Protein AF-Q585W2-F1 (afdb_monomer)

Structure (mmCIF, N/CA/C/O backbone):
data_AF-Q585W2-F1
#
_entry.id   AF-Q585W2-F1
#
loop_
_atom_site.group_PDB
_atom_site.id
_atom_site.type_symbol
_atom_site.label_atom_id
_atom_site.label_alt_id
_atom_site.label_comp_id
_atom_site.label_asym_id
_atom_site.label_entity_id
_atom_site.label_seq_id
_atom_site.pdbx_PDB_ins_code
_atom_site.Cartn_x
_atom_site.Cartn_y
_atom_site.Cartn_z
_atom_site.occupancy
_atom_site.B_iso_or_equiv
_atom_site.auth_seq_id
_atom_site.auth_comp_id
_atom_site.auth_asym_id
_atom_site.auth_atom_id
_atom_site.pdbx_PDB_model_num
ATOM 1 N N . MET A 1 1 ? -38.824 7.707 -3.406 1.00 27.73 1 MET A N 1
ATOM 2 C CA . MET A 1 1 ? -37.947 6.519 -3.369 1.00 27.73 1 MET A CA 1
ATOM 3 C C . MET A 1 1 ? -38.286 5.776 -2.100 1.00 27.73 1 MET A C 1
ATOM 5 O O . MET A 1 1 ? -38.269 6.377 -1.039 1.00 27.73 1 MET A O 1
ATOM 9 N N . THR A 1 2 ? -38.730 4.542 -2.273 1.00 29.03 2 THR A N 1
ATOM 10 C CA . THR A 1 2 ? -39.241 3.609 -1.270 1.00 29.03 2 THR A CA 1
ATOM 11 C C . THR A 1 2 ? -38.285 3.468 -0.088 1.00 29.03 2 THR A C 1
ATOM 13 O O . THR A 1 2 ? -37.114 3.151 -0.298 1.00 29.03 2 THR A O 1
ATOM 16 N N . GLU A 1 3 ? -38.777 3.703 1.128 1.00 28.66 3 GLU A N 1
ATOM 17 C CA . GLU A 1 3 ? -38.102 3.305 2.364 1.00 28.66 3 GLU A CA 1
ATOM 18 C C . GLU A 1 3 ? -37.703 1.835 2.228 1.00 28.66 3 GLU A C 1
ATOM 20 O O . GLU A 1 3 ? -38.559 0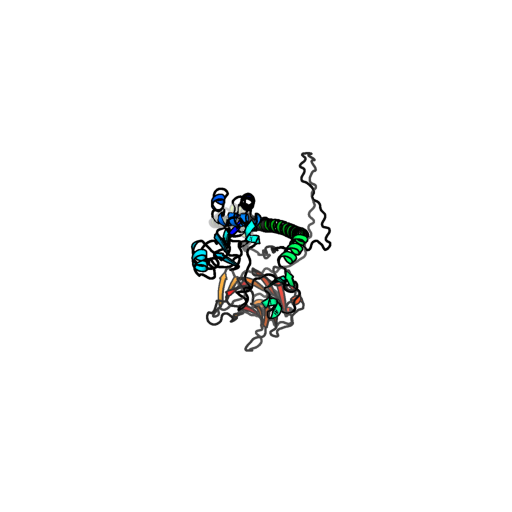.978 2.023 1.00 28.66 3 GLU A O 1
ATOM 25 N N . VAL A 1 4 ? -36.402 1.544 2.240 1.00 31.88 4 VAL A N 1
ATOM 26 C CA . VAL A 1 4 ? -35.919 0.163 2.275 1.00 31.88 4 VAL A CA 1
ATOM 27 C C . VAL A 1 4 ? -36.230 -0.353 3.681 1.00 31.88 4 VAL A C 1
ATOM 29 O O . VAL A 1 4 ? -35.603 0.115 4.636 1.00 31.88 4 VAL A O 1
ATOM 32 N N . PRO A 1 5 ? -37.191 -1.276 3.856 1.00 32.00 5 PRO A N 1
ATOM 33 C CA . PRO A 1 5 ? -37.544 -1.782 5.170 1.00 32.00 5 PRO A CA 1
ATOM 34 C C . PRO A 1 5 ? -36.392 -2.661 5.658 1.00 32.00 5 PRO A C 1
ATOM 36 O O . PRO A 1 5 ? -36.020 -3.624 4.988 1.00 32.00 5 PRO A O 1
ATOM 39 N N . GLY A 1 6 ? -35.824 -2.346 6.822 1.00 38.16 6 GLY A N 1
ATOM 40 C CA . GLY A 1 6 ? -35.000 -3.306 7.558 1.00 38.16 6 GLY A CA 1
ATOM 41 C C . GLY A 1 6 ? -33.514 -2.999 7.723 1.00 38.16 6 GLY A C 1
ATOM 42 O O . GLY A 1 6 ? -32.811 -3.882 8.204 1.00 38.16 6 GLY A O 1
ATOM 43 N N . ILE A 1 7 ? -33.013 -1.793 7.423 1.00 40.97 7 ILE A N 1
ATOM 44 C CA . ILE A 1 7 ? -31.745 -1.373 8.050 1.00 40.97 7 ILE A CA 1
ATOM 45 C C . ILE A 1 7 ? -32.087 -1.008 9.502 1.00 40.97 7 ILE A C 1
ATOM 47 O O . ILE A 1 7 ? -32.831 -0.047 9.711 1.00 40.97 7 ILE A O 1
ATOM 51 N N . PRO A 1 8 ? -31.619 -1.760 10.517 1.00 52.56 8 PRO A N 1
ATOM 52 C CA . PRO A 1 8 ? -31.899 -1.428 11.906 1.00 52.56 8 PRO A CA 1
ATOM 53 C C . PRO A 1 8 ? -31.350 -0.032 12.187 1.00 52.56 8 PRO A C 1
ATOM 55 O O . PRO A 1 8 ? -30.174 0.225 11.932 1.00 52.56 8 PRO A O 1
ATOM 58 N N . VAL A 1 9 ? -32.186 0.868 12.706 1.00 65.69 9 VAL A N 1
ATOM 59 C CA . VAL A 1 9 ? -31.738 2.206 13.102 1.00 65.69 9 VAL A CA 1
ATOM 60 C C . VAL A 1 9 ? -30.655 2.044 14.171 1.00 65.69 9 VAL A C 1
ATOM 62 O O . VAL A 1 9 ? -30.933 1.622 15.298 1.00 65.69 9 VAL A O 1
ATOM 65 N N . THR A 1 10 ? -29.400 2.322 13.812 1.00 77.31 10 THR A N 1
ATOM 66 C CA . THR A 1 10 ? -28.262 2.162 14.718 1.00 77.31 10 THR A CA 1
ATOM 67 C C . THR A 1 10 ? -28.266 3.290 15.739 1.00 77.31 10 THR A C 1
ATOM 69 O O . THR A 1 10 ? -28.145 4.455 15.375 1.00 77.31 10 THR A O 1
ATOM 72 N N . ILE A 1 11 ? -28.359 2.953 17.025 1.00 88.44 11 ILE A N 1
ATOM 73 C CA . ILE A 1 11 ? -28.308 3.931 18.128 1.00 88.44 11 ILE A CA 1
ATOM 74 C C . ILE A 1 11 ? -26.887 4.164 18.662 1.00 88.44 11 ILE A C 1
ATOM 76 O O . ILE A 1 11 ? -26.707 4.862 19.657 1.00 88.44 11 ILE A O 1
ATOM 80 N N . THR A 1 12 ? -25.883 3.551 18.034 1.00 90.62 12 THR A N 1
ATOM 81 C CA . THR A 1 12 ? -24.497 3.497 18.510 1.00 90.62 12 THR A CA 1
ATOM 82 C C . THR A 1 12 ? -23.570 4.234 17.552 1.00 90.62 12 THR A C 1
ATOM 84 O O . THR A 1 12 ? -23.658 4.069 16.339 1.00 90.62 12 THR A O 1
ATOM 87 N N . CYS A 1 13 ? -22.656 5.031 18.096 1.00 92.56 13 CYS A N 1
ATOM 88 C CA . CYS A 1 13 ? -21.652 5.756 17.326 1.00 92.56 13 CYS A CA 1
ATOM 89 C C . CYS A 1 13 ? -20.548 4.822 16.817 1.00 92.56 13 CYS A C 1
ATOM 91 O O . CYS A 1 13 ? -19.898 4.157 17.617 1.00 92.56 13 CYS A O 1
ATOM 93 N N . GLY A 1 14 ? -20.232 4.848 15.521 1.00 86.00 14 GLY A N 1
ATOM 94 C CA . GLY A 1 14 ? -19.142 4.034 14.958 1.00 86.00 14 GLY A CA 1
ATOM 95 C C . GLY A 1 14 ? -17.712 4.477 15.314 1.00 86.00 14 GLY A C 1
ATOM 96 O O . GLY A 1 14 ? -16.766 3.865 14.833 1.00 86.00 14 GLY A O 1
ATOM 97 N N . ILE A 1 15 ? -17.536 5.544 16.107 1.00 88.00 15 ILE A N 1
ATOM 98 C CA . ILE A 1 15 ? -16.219 6.036 16.562 1.00 88.00 15 ILE A CA 1
ATOM 99 C C . ILE A 1 15 ? -16.014 5.737 18.050 1.00 88.00 15 ILE A C 1
ATOM 101 O O . ILE A 1 15 ? -15.025 5.104 18.415 1.00 88.00 15 ILE A O 1
ATOM 105 N N . CYS A 1 16 ? -16.939 6.181 18.912 1.00 88.12 16 CYS A N 1
ATOM 106 C CA . CYS A 1 16 ? -16.836 5.968 20.360 1.00 88.12 16 CYS A CA 1
ATOM 107 C C . CYS A 1 16 ? -17.578 4.726 20.865 1.00 88.12 16 CYS A C 1
ATOM 109 O O . CYS A 1 16 ? -17.397 4.361 22.019 1.00 88.12 16 CYS A O 1
ATOM 111 N N . PHE A 1 17 ? -18.429 4.101 20.041 1.00 86.94 17 PHE A N 1
ATOM 112 C CA . PHE A 1 17 ? -19.240 2.921 20.381 1.00 86.94 17 PHE A CA 1
ATOM 113 C C . PHE A 1 17 ? -20.192 3.113 21.575 1.00 86.94 17 PHE A C 1
ATOM 115 O O . PHE A 1 17 ? -20.842 2.171 22.030 1.00 86.94 17 PHE A O 1
ATOM 122 N N . GLY A 1 18 ? -20.352 4.356 22.030 1.00 89.31 18 GLY A N 1
ATOM 123 C CA . GLY A 1 18 ? -21.407 4.775 22.938 1.00 89.31 18 GLY A CA 1
ATOM 124 C C . GLY A 1 18 ? -22.733 5.007 22.215 1.00 89.31 18 GLY A C 1
ATOM 125 O O . GLY A 1 18 ? -22.808 5.010 20.982 1.00 89.31 18 GLY A O 1
ATOM 126 N N . ILE A 1 19 ? -23.784 5.235 23.003 1.00 92.38 19 ILE A N 1
ATOM 127 C CA . ILE A 1 19 ? -25.071 5.709 22.486 1.00 92.38 19 ILE A CA 1
ATOM 128 C C . ILE A 1 19 ? -24.848 7.067 21.813 1.00 92.38 19 ILE A C 1
ATOM 130 O O . ILE A 1 19 ? -24.114 7.907 22.336 1.00 92.38 19 ILE A O 1
ATOM 134 N N . LEU A 1 20 ? -25.453 7.261 20.643 1.00 94.31 20 LEU A N 1
ATOM 135 C CA . LEU A 1 20 ? -25.317 8.487 19.866 1.00 94.31 20 LEU A CA 1
ATOM 136 C C . LEU A 1 20 ? -25.756 9.710 20.682 1.00 94.31 20 LEU A C 1
ATOM 138 O O . LEU A 1 20 ? -26.890 9.789 21.149 1.00 94.31 20 LEU A O 1
ATOM 142 N N . HIS A 1 21 ? -24.855 10.681 20.796 1.00 93.75 21 HIS A N 1
ATOM 143 C CA . HIS A 1 21 ? -25.119 12.003 21.348 1.00 93.75 21 HIS A CA 1
ATOM 144 C C . HIS A 1 21 ? -24.972 13.028 20.227 1.00 93.75 21 HIS A C 1
ATOM 146 O O . HIS A 1 21 ? -23.905 13.102 19.613 1.00 93.75 21 HIS A O 1
ATOM 152 N N . ASP A 1 22 ? -26.034 13.793 19.963 1.00 93.88 22 ASP A N 1
ATOM 153 C CA . ASP A 1 22 ? -26.151 14.673 18.792 1.00 93.88 22 ASP A CA 1
ATOM 154 C C . ASP A 1 22 ? -25.678 13.977 17.504 1.00 93.88 22 ASP A C 1
ATOM 156 O O . ASP A 1 22 ? -24.612 14.301 16.969 1.00 93.88 22 ASP A O 1
ATOM 160 N N . PRO A 1 23 ? -26.420 12.949 17.044 1.00 94.88 23 PRO A N 1
ATOM 161 C CA . PRO A 1 23 ? -26.027 12.167 15.886 1.00 94.88 23 PRO A CA 1
ATOM 162 C C . PRO A 1 23 ? -25.909 13.042 14.644 1.00 94.88 23 PRO A C 1
ATOM 164 O O . PRO A 1 23 ? -26.803 13.814 14.314 1.00 94.88 23 PRO A O 1
ATOM 167 N N . VAL A 1 24 ? -24.811 12.859 13.930 1.00 93.81 24 VAL A N 1
ATOM 168 C CA . VAL A 1 24 ? -24.561 13.384 12.597 1.00 93.81 24 VAL A CA 1
ATOM 169 C C . VAL A 1 24 ? -24.632 12.222 11.625 1.00 93.81 24 VAL A C 1
ATOM 171 O O . VAL A 1 24 ? -23.885 11.253 11.785 1.00 93.81 24 VAL A O 1
ATOM 174 N N . THR A 1 25 ? -25.499 12.323 10.621 1.00 92.06 25 THR A N 1
ATOM 175 C CA . THR A 1 25 ? -25.656 11.295 9.588 1.00 92.06 25 THR A CA 1
ATOM 176 C C . THR A 1 25 ? -24.958 11.739 8.311 1.00 92.06 25 THR A C 1
ATOM 178 O O . THR A 1 25 ? -25.245 12.788 7.738 1.00 92.06 25 THR A O 1
ATOM 181 N N . LEU A 1 26 ? -24.006 10.925 7.865 1.00 91.50 26 LEU A N 1
ATOM 182 C CA . LEU A 1 26 ? -23.203 11.193 6.678 1.00 91.50 26 LEU A CA 1
ATOM 183 C C . LEU A 1 26 ? -23.976 10.881 5.387 1.00 91.50 26 LEU A C 1
ATOM 185 O O . LEU A 1 26 ? -25.001 10.196 5.400 1.00 91.50 26 LEU A O 1
ATOM 189 N N . SER A 1 27 ? -23.429 11.286 4.236 1.00 89.94 27 SER A N 1
ATOM 190 C CA . SER A 1 27 ? -24.007 10.954 2.919 1.00 89.94 27 SER A CA 1
ATOM 191 C C . SER A 1 27 ? -24.132 9.439 2.686 1.00 89.94 27 SER A C 1
ATOM 193 O O . SER A 1 27 ? -25.090 8.980 2.068 1.00 89.94 27 SER A O 1
ATOM 195 N N . CYS A 1 28 ? -23.220 8.653 3.270 1.00 91.12 28 CYS A N 1
ATOM 196 C CA . CYS A 1 28 ? -23.237 7.188 3.261 1.00 91.12 28 CYS A CA 1
ATOM 197 C C . CYS A 1 28 ? -24.234 6.554 4.253 1.00 91.12 28 CYS A C 1
ATOM 199 O O . CYS A 1 28 ? -24.194 5.343 4.446 1.00 91.12 28 CYS A O 1
ATOM 201 N N . LYS A 1 29 ? -25.098 7.355 4.897 1.00 89.50 29 LYS A N 1
ATOM 202 C CA . LYS A 1 29 ? -26.140 6.941 5.860 1.00 89.50 29 LYS A CA 1
ATOM 203 C C . LYS A 1 29 ? -25.644 6.332 7.175 1.00 89.50 29 LYS A C 1
ATOM 205 O O . LYS A 1 29 ? -26.451 5.899 7.986 1.00 89.50 29 LYS A O 1
ATOM 210 N N . HIS A 1 30 ? -24.338 6.353 7.423 1.00 91.94 30 HIS A N 1
ATOM 211 C CA . HIS A 1 30 ? -23.774 6.035 8.731 1.00 91.94 30 HIS A CA 1
ATOM 212 C C . HIS A 1 30 ? -23.804 7.248 9.656 1.00 91.94 30 HIS A C 1
ATOM 214 O O . HIS A 1 30 ? -23.538 8.370 9.211 1.00 91.94 30 HIS A O 1
ATOM 220 N N . SER A 1 31 ? -24.044 7.000 10.943 1.00 92.31 31 SER A N 1
ATOM 221 C CA . SER A 1 31 ? -24.197 8.053 11.945 1.00 92.31 31 SER A CA 1
ATOM 222 C C . SER A 1 31 ? -23.148 7.973 13.054 1.00 92.31 31 SER A C 1
ATOM 224 O O . SER A 1 31 ? -22.730 6.895 13.485 1.00 92.31 31 SER A O 1
ATOM 226 N N . PHE A 1 32 ? -22.718 9.139 13.528 1.00 94.62 32 PHE A N 1
ATOM 227 C CA . PHE A 1 32 ? -21.685 9.301 14.554 1.00 94.62 32 PHE A CA 1
ATOM 228 C C . PHE A 1 32 ? -22.059 10.444 15.499 1.00 94.62 32 PHE A C 1
ATOM 230 O O . PHE A 1 32 ? -22.823 11.322 15.118 1.00 94.62 32 PHE A O 1
ATOM 237 N N . CYS A 1 33 ? -21.513 10.483 16.715 1.00 95.12 33 CYS A N 1
ATOM 238 C CA . CYS A 1 33 ? -21.676 11.660 17.572 1.00 95.12 33 CYS A CA 1
ATOM 239 C C . CYS A 1 33 ? -20.995 12.872 16.925 1.00 95.12 33 CYS A C 1
ATOM 241 O O . CYS A 1 33 ? -19.860 12.744 16.452 1.00 95.12 33 CYS A O 1
ATOM 243 N N . ALA A 1 34 ? -21.625 14.049 16.975 1.00 94.31 34 ALA A N 1
ATOM 244 C CA . ALA A 1 34 ? -21.028 15.281 16.456 1.00 94.31 34 ALA A CA 1
ATOM 245 C C . ALA A 1 34 ? -19.624 15.536 17.040 1.00 94.31 34 ALA A C 1
ATOM 247 O O . ALA A 1 34 ? -18.684 15.814 16.300 1.00 94.31 34 ALA A O 1
ATOM 248 N N . SER A 1 35 ? -19.445 15.333 18.349 1.00 93.94 35 SER A N 1
ATOM 249 C CA . SER A 1 35 ? -18.148 15.477 19.026 1.00 93.94 35 SER A CA 1
ATOM 250 C C . SER A 1 35 ? -17.080 14.500 18.523 1.00 93.94 35 SER A C 1
ATOM 252 O O . SER A 1 35 ? -15.913 14.866 18.415 1.00 93.94 35 SER A O 1
ATOM 254 N N . CYS A 1 36 ? -17.461 13.271 18.166 1.00 92.56 36 CYS A N 1
ATOM 255 C CA . CYS A 1 36 ? -16.532 12.293 17.601 1.00 92.56 36 CYS A CA 1
ATOM 256 C C . CYS A 1 36 ? -16.077 12.682 16.193 1.00 92.56 36 CYS A C 1
ATOM 258 O O . CYS A 1 36 ? -14.913 12.483 15.850 1.00 92.56 36 CYS A O 1
ATOM 260 N N . VAL A 1 37 ? -16.987 13.230 15.382 1.00 92.31 37 VAL A N 1
ATOM 261 C CA . VAL A 1 37 ? -16.644 13.740 14.051 1.00 92.31 37 VAL A CA 1
ATOM 262 C C . VAL A 1 37 ? -15.715 14.948 14.178 1.00 92.31 37 VAL A C 1
ATOM 264 O O . VAL A 1 37 ? -14.678 14.959 13.522 1.00 92.31 37 VAL A O 1
ATOM 267 N N . LEU A 1 38 ? -16.018 15.896 15.075 1.00 90.44 38 LEU A N 1
ATOM 268 C CA . LEU A 1 38 ? -15.152 17.050 15.364 1.00 90.44 38 LEU A CA 1
ATOM 269 C C . LEU A 1 38 ? -13.748 16.627 15.793 1.00 90.44 38 LEU A C 1
ATOM 271 O O . LEU A 1 38 ? -12.778 17.013 15.149 1.00 90.44 38 LEU A O 1
ATOM 275 N N . GLY A 1 39 ? -13.633 15.768 16.810 1.00 89.12 39 GLY A N 1
ATOM 276 C CA . GLY A 1 39 ? -12.323 15.322 17.292 1.00 89.12 39 GLY A CA 1
ATOM 277 C C . GLY A 1 39 ? -11.500 14.624 16.204 1.00 89.12 39 GLY A C 1
ATOM 278 O O . GLY A 1 39 ? -10.277 14.746 16.161 1.00 89.12 39 GLY A O 1
ATOM 279 N N . ARG A 1 40 ? -12.155 13.928 15.263 1.00 87.19 40 ARG A N 1
ATOM 280 C CA . ARG A 1 40 ? -11.466 13.329 14.114 1.00 87.19 40 ARG A CA 1
ATOM 281 C C . ARG A 1 40 ? -11.060 14.368 13.068 1.00 87.19 40 ARG A C 1
ATOM 283 O O . ARG A 1 40 ? -9.973 14.228 12.521 1.00 87.19 40 ARG A O 1
ATOM 290 N N . LEU A 1 41 ? -11.887 15.378 12.792 1.00 87.31 41 LEU A N 1
ATOM 291 C CA . LEU A 1 41 ? -11.535 16.487 11.893 1.00 87.31 41 LEU A CA 1
ATOM 292 C C . LEU A 1 41 ? -10.311 17.254 12.405 1.00 87.31 41 LEU A C 1
ATOM 294 O O . LEU A 1 41 ? -9.420 17.561 11.617 1.00 87.31 41 LEU A O 1
ATOM 298 N N . GLU A 1 42 ? -10.229 17.485 13.716 1.00 85.50 42 GLU A N 1
ATOM 299 C CA . GLU A 1 42 ? -9.066 18.108 14.362 1.00 85.50 42 GLU A CA 1
ATOM 300 C C . GLU A 1 42 ? -7.791 17.278 14.155 1.00 85.50 42 GLU A C 1
ATOM 302 O O . GLU A 1 42 ? -6.748 17.827 13.811 1.00 85.50 42 GLU A O 1
ATOM 307 N N . CYS A 1 43 ? -7.883 15.948 14.266 1.00 76.56 43 CYS A N 1
ATOM 308 C CA . CYS A 1 43 ? -6.749 15.045 14.033 1.00 76.56 43 CYS A CA 1
ATOM 309 C C . CYS A 1 43 ? -6.338 14.922 12.556 1.00 76.56 43 CYS A C 1
ATOM 311 O O . CYS A 1 43 ? -5.245 14.444 12.265 1.00 76.56 43 CYS A O 1
ATOM 313 N N . LEU A 1 44 ? -7.225 15.251 11.612 1.00 76.00 44 LEU A N 1
ATOM 314 C CA . LEU A 1 44 ? -6.971 15.074 10.180 1.00 76.00 44 LEU A CA 1
ATOM 315 C C . LEU A 1 44 ? -6.183 16.239 9.563 1.00 76.00 44 LEU A C 1
ATOM 317 O O . LEU A 1 44 ? -5.752 16.100 8.421 1.00 76.00 44 LEU A O 1
ATOM 321 N N . GLU A 1 45 ? -5.983 17.353 10.282 1.00 71.75 45 GLU A N 1
ATOM 322 C CA . GLU A 1 45 ? -5.157 18.503 9.860 1.00 71.75 45 GLU A CA 1
ATOM 323 C C . GLU A 1 45 ? -5.416 18.951 8.402 1.00 71.75 45 GLU A C 1
ATOM 325 O O . GLU A 1 45 ? -4.499 19.178 7.615 1.00 71.75 45 GLU A O 1
ATOM 330 N N . GLY A 1 46 ? -6.692 19.042 8.006 1.00 69.81 46 GLY A N 1
ATOM 331 C CA . GLY A 1 46 ? -7.105 19.473 6.661 1.00 69.81 46 GLY A CA 1
ATOM 332 C C . GLY A 1 46 ? -7.225 18.357 5.615 1.00 69.81 46 GLY A C 1
ATOM 333 O O . GLY A 1 46 ? -7.561 18.637 4.464 1.00 69.81 46 GLY A O 1
ATOM 334 N N . ARG A 1 47 ? -6.993 17.093 5.987 1.00 75.50 47 ARG A N 1
ATOM 335 C CA . ARG A 1 47 ? -7.315 15.936 5.137 1.00 75.50 47 ARG A CA 1
ATOM 336 C C . ARG A 1 47 ? -8.823 15.703 5.070 1.00 75.50 47 ARG A C 1
ATOM 338 O O . ARG A 1 47 ? -9.563 16.028 5.997 1.00 75.50 47 ARG A O 1
ATOM 345 N N . ASP A 1 48 ? -9.258 15.070 3.984 1.00 82.38 48 ASP A N 1
ATOM 346 C CA . ASP A 1 48 ? -10.660 14.706 3.797 1.00 82.38 48 ASP A CA 1
ATOM 347 C C . ASP A 1 48 ? -11.153 13.753 4.891 1.00 82.38 48 ASP A C 1
ATOM 349 O O . ASP A 1 48 ? -10.485 12.775 5.247 1.00 82.38 48 ASP A O 1
ATOM 353 N N . PHE A 1 49 ? -12.369 13.994 5.381 1.00 85.00 49 PHE A N 1
ATOM 354 C CA . PHE A 1 49 ? -13.014 13.091 6.322 1.00 85.00 49 PHE A CA 1
ATOM 355 C C . PHE A 1 49 ? -13.446 11.799 5.618 1.00 85.00 49 PHE A C 1
ATOM 357 O O . PHE A 1 49 ? -14.118 11.823 4.587 1.00 85.00 49 PHE A O 1
ATOM 364 N N . ILE A 1 50 ? -13.106 10.650 6.198 1.00 87.88 50 ILE A N 1
ATOM 365 C CA . ILE A 1 50 ? -13.482 9.327 5.688 1.00 87.88 50 ILE A CA 1
ATOM 366 C C . ILE A 1 50 ? -14.357 8.629 6.727 1.00 87.88 50 ILE A C 1
ATOM 368 O O . ILE A 1 50 ? -14.016 8.574 7.909 1.00 87.88 50 ILE A O 1
ATOM 372 N N . CYS A 1 51 ? -15.479 8.058 6.288 1.00 90.19 51 CYS A N 1
ATOM 373 C CA . CYS A 1 51 ? -16.333 7.257 7.158 1.00 90.19 51 CYS A CA 1
ATOM 374 C C . CYS A 1 51 ? -15.612 5.971 7.602 1.00 90.19 51 CYS A C 1
ATOM 376 O O . CYS A 1 51 ? -15.274 5.143 6.764 1.00 90.19 51 CYS A O 1
ATOM 378 N N . LEU A 1 52 ? -15.452 5.745 8.909 1.00 85.31 52 LEU A N 1
ATOM 379 C CA . LEU A 1 52 ? -14.769 4.547 9.432 1.00 85.31 52 LEU A CA 1
ATOM 380 C C . LEU A 1 52 ? -15.568 3.242 9.276 1.00 85.31 52 LEU A C 1
ATOM 382 O O . LEU A 1 52 ? -15.004 2.165 9.423 1.00 85.31 52 LEU A O 1
ATOM 386 N N . LEU A 1 53 ? -16.865 3.327 8.965 1.00 88.56 53 LEU A N 1
ATOM 387 C CA . LEU A 1 53 ? -17.726 2.150 8.806 1.00 88.56 53 LEU A CA 1
ATOM 388 C C . LEU A 1 53 ? -17.769 1.622 7.366 1.00 88.56 53 LEU A C 1
ATOM 390 O O . LEU A 1 53 ? -17.992 0.435 7.159 1.00 88.56 53 LEU A O 1
ATOM 394 N N . CYS A 1 54 ? -17.537 2.477 6.367 1.00 90.50 54 CYS A N 1
ATOM 395 C CA . CYS A 1 54 ? -17.607 2.082 4.952 1.00 90.50 54 CYS A CA 1
ATOM 396 C C . CYS A 1 54 ? -16.474 2.633 4.081 1.00 90.50 54 CYS A C 1
ATOM 398 O O . CYS A 1 54 ? -16.476 2.429 2.872 1.00 90.50 54 CYS A O 1
ATOM 400 N N . SER A 1 55 ? -15.523 3.361 4.666 1.00 86.00 55 SER A N 1
ATOM 401 C CA . SER A 1 55 ? -14.414 4.031 3.972 1.00 86.00 55 SER A CA 1
ATOM 402 C C . SER A 1 55 ? -14.832 5.051 2.903 1.00 86.00 55 SER A C 1
ATOM 404 O O . SER A 1 55 ? -13.999 5.513 2.128 1.00 86.00 55 SER A O 1
ATOM 406 N N . THR A 1 56 ? -16.108 5.451 2.864 1.00 91.25 56 THR A N 1
ATOM 407 C CA . THR A 1 56 ? -16.585 6.468 1.917 1.00 91.25 56 THR A CA 1
ATOM 408 C C . THR A 1 56 ? -16.042 7.835 2.321 1.00 91.25 56 THR A C 1
ATOM 410 O O . THR A 1 56 ? -16.346 8.328 3.415 1.00 91.25 56 THR A O 1
ATOM 413 N N . LYS A 1 57 ? -15.260 8.450 1.428 1.00 89.94 57 LYS A N 1
ATOM 414 C CA . LYS A 1 57 ? -14.800 9.836 1.554 1.00 89.94 57 LYS A CA 1
ATOM 415 C C . LYS A 1 57 ? -16.005 10.776 1.573 1.00 89.94 57 LYS A C 1
ATOM 417 O O . LYS A 1 57 ? -16.908 10.651 0.752 1.00 89.94 57 LYS A O 1
ATOM 422 N N . GLN A 1 58 ? -16.024 11.685 2.537 1.00 87.56 58 GLN A N 1
ATOM 423 C CA . GLN A 1 58 ? -17.064 12.688 2.685 1.00 87.56 58 GLN A CA 1
ATOM 424 C C . GLN A 1 58 ? -16.536 14.033 2.207 1.00 87.56 58 GLN A C 1
ATOM 426 O O . GLN A 1 58 ? -15.599 14.587 2.780 1.00 87.56 58 GLN A O 1
ATOM 431 N N . GLU A 1 59 ? -17.142 14.548 1.147 1.00 81.50 59 GLU A N 1
ATOM 432 C CA . GLU A 1 59 ? -16.820 15.871 0.632 1.00 81.50 59 GLU A CA 1
ATOM 433 C C . GLU A 1 59 ? -17.477 16.949 1.503 1.00 81.50 59 GLU A C 1
ATOM 435 O O . GLU A 1 59 ? -18.589 16.770 2.001 1.00 81.50 59 GLU A O 1
ATOM 440 N N . HIS A 1 60 ? -16.781 18.074 1.680 1.00 76.75 60 HIS A N 1
ATOM 441 C CA . HIS A 1 60 ? -17.295 19.274 2.352 1.00 76.75 60 HIS A CA 1
ATOM 442 C C . HIS A 1 60 ? -17.737 19.100 3.814 1.00 76.75 60 HIS A C 1
ATOM 444 O O . HIS A 1 60 ? -18.561 19.878 4.286 1.00 76.75 60 HIS A O 1
ATOM 450 N N . ILE A 1 61 ? -17.175 18.139 4.553 1.00 85.12 61 ILE A N 1
ATOM 451 C CA . ILE A 1 61 ? -17.348 18.082 6.010 1.00 85.12 61 ILE A CA 1
ATOM 452 C C . ILE A 1 61 ? -16.245 18.894 6.683 1.00 85.12 61 ILE A C 1
ATOM 454 O O . ILE A 1 61 ? -15.062 18.586 6.570 1.00 85.12 61 ILE A O 1
ATOM 458 N N . ASN A 1 62 ? -16.654 19.921 7.413 1.00 84.94 62 ASN A N 1
ATOM 459 C CA . ASN A 1 62 ? -15.811 20.769 8.243 1.00 84.94 62 ASN A CA 1
ATOM 460 C C . ASN A 1 62 ? -16.605 21.234 9.476 1.00 84.94 62 ASN A C 1
ATOM 462 O O . ASN A 1 62 ? -17.799 20.951 9.607 1.00 84.94 62 ASN A O 1
ATOM 466 N N . ASN A 1 63 ? -15.958 21.979 10.370 1.00 83.31 63 ASN A N 1
ATOM 467 C CA . ASN A 1 63 ? -16.585 22.441 11.612 1.00 83.31 63 ASN A CA 1
ATOM 468 C C . ASN A 1 63 ? -17.830 23.324 11.375 1.00 83.31 63 ASN A C 1
ATOM 470 O O . ASN A 1 63 ? -18.733 23.336 12.206 1.00 83.31 63 ASN A O 1
ATOM 474 N N . GLU A 1 64 ? -17.917 24.023 10.239 1.00 85.50 64 GLU A N 1
ATOM 475 C CA . GLU A 1 64 ? -19.029 24.927 9.901 1.00 85.50 64 GLU A CA 1
ATOM 476 C C . GLU A 1 64 ? -20.239 24.202 9.290 1.00 85.50 64 GLU A C 1
ATOM 478 O O . GLU A 1 64 ? -21.389 24.608 9.463 1.00 85.50 64 GLU A O 1
ATOM 483 N N . THR A 1 65 ? -19.990 23.126 8.546 1.00 86.81 65 THR A N 1
ATOM 484 C CA . THR A 1 65 ? -21.021 22.313 7.883 1.00 86.81 65 THR A CA 1
ATOM 485 C C . THR A 1 65 ? -21.569 21.230 8.797 1.00 86.81 65 THR A C 1
ATOM 487 O O . THR A 1 65 ? -22.726 20.843 8.637 1.00 86.81 65 THR A O 1
ATOM 490 N N . LEU A 1 66 ? -20.795 20.786 9.792 1.00 88.25 66 LEU A N 1
ATOM 491 C CA . LEU A 1 66 ? -21.186 19.717 10.706 1.00 88.25 66 LEU A CA 1
ATOM 492 C C . LEU A 1 66 ? -22.542 19.942 11.404 1.00 88.25 66 LEU A C 1
ATOM 494 O O . LEU A 1 66 ? -23.334 18.999 11.422 1.00 88.25 66 LEU A O 1
ATOM 498 N N . PRO A 1 67 ? -22.890 21.147 11.907 1.00 88.69 67 PRO A N 1
ATOM 499 C CA . PRO A 1 67 ? -24.203 21.384 12.509 1.00 88.69 67 PRO A CA 1
ATOM 500 C C . PRO A 1 67 ? -25.376 21.135 11.549 1.00 88.69 67 PRO A C 1
ATOM 502 O O . PRO A 1 67 ? -26.465 20.781 11.991 1.00 88.69 67 PRO A O 1
ATOM 505 N N . LYS A 1 68 ? -25.163 21.283 10.233 1.00 89.38 68 LYS A N 1
ATOM 506 C CA . LYS A 1 68 ? -26.183 21.025 9.201 1.00 89.38 68 LYS A CA 1
ATOM 507 C C . LYS A 1 68 ? -26.390 19.534 8.933 1.00 89.38 68 LYS A C 1
ATOM 509 O O . LYS A 1 68 ? -27.395 19.166 8.337 1.00 89.38 68 LYS A O 1
ATOM 514 N N . LEU A 1 69 ? -25.443 18.693 9.349 1.00 90.31 69 LEU A N 1
ATOM 515 C CA . LEU A 1 69 ? -25.497 17.240 9.191 1.00 90.31 69 LEU A CA 1
ATOM 516 C C . LEU A 1 69 ? -26.096 16.535 10.419 1.00 90.31 69 LEU A C 1
ATOM 518 O O . LEU A 1 69 ? -26.176 15.307 10.438 1.00 90.31 69 LEU A O 1
ATOM 522 N N . VAL A 1 70 ? -26.495 17.293 11.448 1.00 92.00 70 VAL A N 1
ATOM 523 C CA . VAL A 1 70 ? -27.169 16.755 12.634 1.00 92.00 70 VAL A CA 1
ATOM 524 C C . VAL A 1 70 ? -28.518 16.164 12.230 1.00 92.00 70 VAL A C 1
ATOM 526 O O . VAL A 1 70 ? -29.381 16.840 11.672 1.00 92.00 70 VAL A O 1
ATOM 529 N N . ASP A 1 71 ? -28.700 14.892 12.554 1.00 92.50 71 ASP A N 1
ATOM 530 C CA . ASP A 1 71 ? -29.888 14.111 12.257 1.00 92.50 71 ASP A CA 1
ATOM 531 C C . ASP A 1 71 ? -30.885 14.225 13.416 1.00 92.50 71 ASP A C 1
ATOM 533 O O . ASP A 1 71 ? -30.796 13.537 14.438 1.00 92.50 71 ASP A O 1
ATOM 537 N N . ASN A 1 72 ? -31.823 15.163 13.280 1.00 91.25 72 ASN A N 1
ATOM 538 C CA . ASN A 1 72 ? -32.822 15.444 14.310 1.00 91.25 72 ASN A CA 1
ATOM 539 C C . ASN A 1 72 ? -33.802 14.286 14.525 1.00 91.25 72 ASN A C 1
ATOM 541 O O . ASN A 1 72 ? -34.248 14.083 15.656 1.00 91.25 72 ASN A O 1
ATOM 545 N N . GLU A 1 73 ? -34.114 13.532 13.472 1.00 88.31 73 GLU A N 1
ATOM 546 C CA . GLU A 1 73 ? -35.013 12.379 13.542 1.00 88.31 73 GLU A CA 1
ATOM 547 C C . GLU A 1 73 ? -34.347 11.243 14.316 1.00 88.31 73 GLU A C 1
ATOM 549 O O . GLU A 1 73 ? -34.908 10.737 15.291 1.00 88.31 73 GLU A O 1
ATOM 554 N N . LEU A 1 74 ? -33.097 10.917 13.970 1.00 90.62 74 LEU A N 1
ATOM 555 C CA . LEU A 1 74 ? -32.309 9.930 14.699 1.00 90.62 74 LEU A CA 1
ATOM 556 C C . LEU A 1 74 ? -32.071 10.360 16.148 1.00 90.62 74 LEU A C 1
ATOM 558 O O . LEU A 1 74 ? -32.153 9.535 17.057 1.00 90.62 74 LEU A O 1
ATOM 562 N N . ARG A 1 75 ? -31.830 11.652 16.398 1.00 91.00 75 ARG A N 1
ATOM 563 C CA . ARG A 1 75 ? -31.694 12.186 17.759 1.00 91.00 75 ARG A CA 1
ATOM 564 C C . ARG A 1 75 ? -32.966 11.980 18.579 1.00 91.00 75 ARG A C 1
ATOM 566 O O . ARG A 1 75 ? -32.877 11.522 19.718 1.00 91.00 75 ARG A O 1
ATOM 573 N N . ALA A 1 76 ? -34.132 12.290 18.012 1.00 87.06 76 ALA A N 1
ATOM 574 C CA . ALA A 1 76 ? -35.419 12.080 18.668 1.00 87.06 76 ALA A CA 1
ATOM 575 C C . ALA A 1 76 ? -35.680 10.589 18.935 1.00 87.06 76 ALA A C 1
ATOM 577 O O . ALA A 1 76 ? -36.075 10.224 20.042 1.00 87.06 76 ALA A O 1
ATOM 578 N N . TYR A 1 77 ? -35.374 9.723 17.965 1.00 86.38 77 TYR A N 1
ATOM 579 C CA . TYR A 1 77 ? -35.485 8.272 18.106 1.00 86.38 77 TYR A CA 1
ATOM 580 C C . TYR A 1 77 ? -34.584 7.719 19.221 1.00 86.38 77 TYR A C 1
ATOM 582 O O . TYR A 1 77 ? -35.048 6.966 20.079 1.00 86.38 77 TYR A O 1
ATOM 590 N N . VAL A 1 78 ? -33.306 8.114 19.251 1.00 89.06 78 VAL A N 1
ATOM 591 C CA . VAL A 1 78 ? -32.355 7.698 20.294 1.00 89.06 78 VAL A CA 1
ATOM 592 C C . VAL A 1 78 ? -32.826 8.180 21.665 1.00 89.06 78 VAL A C 1
ATOM 594 O O . VAL A 1 78 ? -32.846 7.386 22.605 1.00 89.06 78 VAL A O 1
ATOM 597 N N . LYS A 1 79 ? -33.267 9.440 21.776 1.00 86.88 79 LYS A N 1
ATOM 598 C CA . LYS A 1 79 ? -33.803 10.000 23.022 1.00 86.88 79 LYS A CA 1
ATOM 599 C C . LYS A 1 79 ? -35.007 9.201 23.521 1.00 86.88 79 LYS A C 1
ATOM 601 O O . LYS A 1 79 ? -34.988 8.737 24.657 1.00 86.88 79 LYS A O 1
ATOM 606 N N . ALA A 1 80 ? -35.991 8.948 22.656 1.00 82.44 80 ALA A N 1
ATOM 607 C CA . ALA A 1 80 ? -37.159 8.139 22.998 1.00 82.44 80 ALA A CA 1
ATOM 608 C C . ALA A 1 80 ? -36.769 6.724 23.453 1.00 82.44 80 ALA A C 1
ATOM 610 O O . ALA A 1 80 ? -37.310 6.211 24.434 1.00 82.44 80 ALA A O 1
ATOM 611 N N . ARG A 1 81 ? -35.778 6.104 22.797 1.00 83.44 81 ARG A N 1
ATOM 612 C CA . ARG A 1 81 ? -35.300 4.763 23.152 1.00 83.44 81 ARG A CA 1
ATOM 613 C C . ARG A 1 81 ? -34.590 4.718 24.506 1.00 83.44 81 ARG A C 1
ATOM 615 O O . ARG A 1 81 ? -34.778 3.741 25.229 1.00 83.44 81 ARG A O 1
ATOM 622 N N . VAL A 1 82 ? -33.785 5.735 24.825 1.00 86.19 82 VAL A N 1
ATOM 623 C CA . VAL A 1 82 ? -33.044 5.859 26.094 1.00 86.19 82 VAL A CA 1
ATOM 624 C C . VAL A 1 82 ? -33.978 6.191 27.254 1.00 86.19 82 VAL A C 1
ATOM 626 O O . VAL A 1 82 ? -33.873 5.577 28.311 1.00 86.19 82 VAL A O 1
ATOM 629 N N . GLU A 1 83 ? -34.913 7.118 27.048 1.00 82.75 83 GLU A N 1
ATOM 630 C CA . GLU A 1 83 ? -35.905 7.522 28.055 1.00 82.75 83 GLU A CA 1
ATOM 631 C C . GLU A 1 83 ? -37.014 6.474 28.239 1.00 82.75 83 GLU A C 1
ATOM 633 O O . GLU A 1 83 ? -37.817 6.568 29.164 1.00 82.75 83 GLU A O 1
ATOM 638 N N . GLY A 1 84 ? -37.055 5.452 27.377 1.00 72.31 84 GLY A N 1
ATOM 639 C CA . GLY A 1 84 ? -38.073 4.408 27.421 1.00 72.31 84 GLY A CA 1
ATOM 640 C C . GLY A 1 84 ? -39.469 4.924 27.074 1.00 72.31 84 GLY A C 1
ATOM 641 O O . GLY A 1 84 ? -40.454 4.310 27.482 1.00 72.31 84 GLY A O 1
ATOM 642 N N . LEU A 1 85 ? -39.562 6.031 26.328 1.00 67.19 85 LEU A N 1
ATOM 643 C CA . LEU A 1 85 ? -40.822 6.534 25.795 1.00 67.19 85 LEU A CA 1
ATOM 644 C C . LEU A 1 85 ? -41.357 5.472 24.831 1.00 67.19 85 LEU A C 1
ATOM 646 O O . LEU A 1 85 ? -40.768 5.214 23.777 1.00 67.19 85 LEU A O 1
ATOM 650 N N . ALA A 1 86 ? -42.425 4.785 25.240 1.00 58.03 86 ALA A N 1
ATOM 651 C CA . ALA A 1 86 ? -43.070 3.780 24.411 1.00 58.03 86 ALA A CA 1
ATOM 652 C C . ALA A 1 86 ? -43.458 4.429 23.077 1.00 58.03 86 ALA A C 1
ATOM 654 O O . ALA A 1 86 ? -44.052 5.507 23.067 1.00 58.03 86 ALA A O 1
ATOM 655 N N . GLN A 1 87 ? -43.113 3.788 21.956 1.00 61.09 87 GLN A N 1
ATOM 656 C CA . GLN A 1 87 ? -43.663 4.200 20.668 1.00 61.09 87 GLN A CA 1
ATOM 657 C C . GLN A 1 87 ? -45.182 4.164 20.803 1.00 61.09 87 GLN A C 1
ATOM 659 O O . GLN A 1 87 ? -45.736 3.131 21.189 1.00 61.09 87 GLN A O 1
ATOM 664 N N . GLN A 1 88 ? -45.831 5.300 20.553 1.00 66.75 88 GLN A N 1
ATOM 665 C CA . GLN A 1 88 ? -47.280 5.378 20.611 1.00 66.75 88 GLN A CA 1
ATOM 666 C C . GLN A 1 88 ? -47.832 4.321 19.642 1.00 66.75 88 GLN A C 1
ATOM 668 O O . GLN A 1 88 ? -47.457 4.338 18.465 1.00 66.75 88 GLN A O 1
ATOM 673 N N . PRO A 1 89 ? -48.625 3.345 20.121 1.00 71.19 89 PRO A N 1
ATOM 674 C CA . PRO A 1 89 ? -49.082 2.255 19.271 1.00 71.19 89 PRO A CA 1
ATOM 675 C C . PRO A 1 89 ? -49.903 2.832 18.120 1.00 71.19 89 PRO A C 1
ATOM 677 O O . PRO A 1 89 ? -50.683 3.756 18.326 1.00 71.19 89 PRO A O 1
ATOM 680 N N . VAL A 1 90 ? -49.738 2.306 16.907 1.00 79.06 90 VAL A N 1
ATOM 681 C CA . VAL A 1 90 ? -50.624 2.653 15.789 1.00 79.06 90 VAL A CA 1
ATOM 682 C C . VAL A 1 90 ? -51.984 1.989 15.978 1.00 79.06 90 VAL A C 1
ATOM 684 O O . VAL A 1 90 ? -52.104 0.941 16.615 1.00 79.06 90 VAL A O 1
ATOM 687 N N . CYS A 1 91 ? -53.023 2.605 15.427 1.00 81.38 91 CYS A N 1
ATOM 688 C CA . CYS A 1 91 ? -54.363 2.048 15.384 1.00 81.38 91 CYS A CA 1
ATOM 689 C C . CYS A 1 91 ? -54.316 0.663 14.736 1.00 81.38 91 CYS A C 1
ATOM 691 O O . CYS A 1 91 ? -53.923 0.526 13.583 1.00 81.38 91 CYS A O 1
ATOM 693 N N . GLN A 1 92 ? -54.770 -0.361 15.447 1.00 81.62 92 GLN A N 1
ATOM 694 C CA . GLN A 1 92 ? -54.765 -1.740 14.969 1.00 81.62 92 GLN A CA 1
ATOM 695 C C . GLN A 1 92 ? -55.663 -1.940 13.737 1.00 81.62 92 GLN A C 1
ATOM 697 O O . GLN A 1 92 ? -55.437 -2.864 12.960 1.00 81.62 92 GLN A O 1
ATOM 702 N N . TRP A 1 93 ? -56.667 -1.075 13.555 1.00 78.25 93 TRP A N 1
ATOM 703 C CA . TRP A 1 93 ? -57.633 -1.181 12.463 1.00 78.25 93 TRP A CA 1
ATOM 704 C C . TRP A 1 93 ? -57.153 -0.526 11.167 1.00 78.25 93 TRP A C 1
ATOM 706 O O . TRP A 1 93 ? -57.148 -1.181 10.132 1.00 78.25 93 TRP A O 1
ATOM 716 N N . CYS A 1 94 ? -56.756 0.752 11.202 1.00 81.56 94 CYS A N 1
ATOM 717 C CA . CYS A 1 94 ? -56.275 1.438 9.997 1.00 81.56 94 CYS A CA 1
ATOM 718 C C . CYS A 1 94 ? -54.764 1.316 9.793 1.00 81.56 94 CYS A C 1
ATOM 720 O O . CYS A 1 94 ? -54.310 1.464 8.673 1.00 81.56 94 CYS A O 1
ATOM 722 N N . GLN A 1 95 ? -53.986 1.075 10.853 1.00 81.06 95 GLN A N 1
ATOM 723 C CA . GLN A 1 95 ? -52.513 1.020 10.850 1.00 81.06 95 GLN A CA 1
ATOM 724 C C . GLN A 1 95 ? -51.808 2.298 10.362 1.00 81.06 95 GLN A C 1
ATOM 726 O O . GLN A 1 95 ? -50.586 2.334 10.276 1.00 81.06 95 GLN A O 1
ATOM 731 N N . GLU A 1 96 ? -52.565 3.365 10.108 1.00 80.06 96 GLU A N 1
ATOM 732 C CA . GLU A 1 96 ? -52.073 4.623 9.541 1.00 80.06 96 GLU A CA 1
ATOM 733 C C . GLU A 1 96 ? -51.886 5.724 10.594 1.00 80.06 96 GLU A C 1
ATOM 735 O O . GLU A 1 96 ? -51.012 6.576 10.461 1.00 80.06 96 GLU A O 1
ATOM 740 N N . VAL A 1 97 ? -52.705 5.723 11.651 1.00 83.56 97 VAL A N 1
ATOM 741 C CA . VAL A 1 97 ? -52.777 6.810 12.644 1.00 83.56 97 VAL A CA 1
ATOM 742 C C . VAL A 1 97 ? -52.446 6.273 14.031 1.00 83.56 97 VAL A C 1
ATOM 744 O O . VAL A 1 97 ? -52.785 5.132 14.341 1.00 83.56 97 VAL A O 1
ATOM 747 N N . ALA A 1 98 ? -51.829 7.087 14.889 1.00 82.12 98 ALA A N 1
ATOM 748 C CA . ALA A 1 98 ? -51.613 6.746 16.293 1.00 82.12 98 ALA A CA 1
ATOM 749 C C . ALA A 1 98 ? -52.932 6.347 16.985 1.00 82.12 98 ALA A C 1
ATOM 751 O O . ALA A 1 98 ? -53.975 6.991 16.823 1.00 82.12 98 ALA A O 1
ATOM 752 N N . ALA A 1 99 ? -52.892 5.263 17.754 1.00 81.69 99 ALA A N 1
ATOM 753 C CA . ALA A 1 99 ? -53.995 4.856 18.600 1.00 81.69 99 ALA A CA 1
ATOM 754 C C . ALA A 1 99 ? -54.136 5.848 19.756 1.00 81.69 99 ALA A C 1
ATOM 756 O O . ALA A 1 99 ? -53.175 6.157 20.457 1.00 81.69 99 ALA A O 1
ATOM 757 N N . ALA A 1 100 ? -55.359 6.330 19.942 1.00 82.88 100 ALA A N 1
ATOM 758 C CA . ALA A 1 100 ? -55.711 7.278 20.991 1.00 82.88 100 ALA A CA 1
ATOM 759 C C . ALA A 1 100 ? -56.426 6.589 22.158 1.00 82.88 100 ALA A C 1
ATOM 761 O O . ALA A 1 100 ? -56.436 7.105 23.271 1.00 82.88 100 ALA A O 1
ATOM 762 N N . ILE A 1 101 ? -57.047 5.435 21.904 1.00 82.81 101 ILE A N 1
ATOM 763 C CA . ILE A 1 101 ? -57.875 4.714 22.866 1.00 82.81 101 ILE A CA 1
ATOM 764 C C . ILE A 1 101 ? -57.591 3.220 22.774 1.00 82.81 101 ILE A C 1
ATOM 766 O O . ILE A 1 101 ? -57.444 2.675 21.682 1.00 82.81 101 ILE A O 1
ATOM 770 N N . GLN A 1 102 ? -57.582 2.544 23.916 1.00 80.00 102 GLN A N 1
ATOM 771 C CA . GLN A 1 102 ? -57.620 1.091 24.012 1.00 80.00 102 GLN A CA 1
ATOM 772 C C . GLN A 1 102 ? -58.991 0.629 24.513 1.00 80.00 102 GLN A C 1
ATOM 774 O O . GLN A 1 102 ? -59.537 1.208 25.447 1.00 80.00 102 GLN A O 1
ATOM 779 N N . CYS A 1 103 ? -59.529 -0.435 23.920 1.00 82.19 103 CYS A N 1
ATOM 780 C CA . CYS A 1 103 ? -60.698 -1.146 24.437 1.00 82.19 103 CYS A CA 1
ATOM 781 C C . CYS A 1 103 ? -60.257 -2.384 25.234 1.00 82.19 103 CYS A C 1
ATOM 783 O O . CYS A 1 103 ? -59.451 -3.176 24.735 1.00 82.19 103 CYS A O 1
ATOM 785 N N . ASP A 1 104 ? -60.786 -2.551 26.448 1.00 76.94 104 ASP A N 1
ATOM 786 C CA . ASP A 1 104 ? -60.422 -3.642 27.364 1.00 76.94 104 ASP A CA 1
ATOM 787 C C . ASP A 1 104 ? -60.902 -5.013 26.865 1.00 76.94 104 ASP A C 1
ATOM 789 O O . ASP A 1 104 ? -60.135 -5.980 26.773 1.00 76.94 104 ASP A O 1
ATOM 793 N N . GLU A 1 105 ? -62.167 -5.073 26.453 1.00 79.56 105 GLU A N 1
ATOM 794 C CA . GLU A 1 105 ? -62.838 -6.294 26.020 1.00 79.56 105 GLU A CA 1
ATOM 795 C C . GLU A 1 105 ? -62.384 -6.719 24.617 1.00 79.56 105 GLU A C 1
ATOM 797 O O . GLU A 1 105 ? -62.192 -7.905 24.364 1.00 79.56 105 GLU A O 1
ATOM 802 N N . CYS A 1 106 ? -62.149 -5.764 23.705 1.00 76.94 106 CYS A N 1
ATOM 803 C CA . CYS A 1 106 ? -61.591 -6.053 22.377 1.00 76.94 106 CYS A CA 1
ATOM 804 C C . CYS A 1 106 ? -60.072 -6.290 22.395 1.00 76.94 106 CYS A C 1
ATOM 806 O O . CYS A 1 106 ? -59.537 -6.684 21.362 1.00 76.94 106 CYS A O 1
ATOM 808 N N . ALA A 1 107 ? -59.377 -5.989 23.501 1.00 73.00 107 ALA A N 1
ATOM 809 C CA . ALA A 1 107 ? -57.915 -6.031 23.607 1.00 73.00 107 ALA A CA 1
ATOM 810 C C . ALA A 1 107 ? -57.186 -5.320 22.443 1.00 73.00 107 ALA A C 1
ATOM 812 O O . ALA A 1 107 ? -56.156 -5.793 21.965 1.00 73.00 107 ALA A O 1
ATOM 813 N N . GLY A 1 108 ? -57.745 -4.203 21.962 1.00 75.88 108 GLY A N 1
ATOM 814 C CA . GLY A 1 108 ? -57.270 -3.509 20.763 1.00 75.88 108 GLY A CA 1
ATOM 815 C C . GLY A 1 108 ? -57.101 -2.010 20.975 1.00 75.88 108 GLY A C 1
ATOM 816 O O . GLY A 1 108 ? -57.891 -1.386 21.687 1.00 75.88 108 GLY A O 1
ATOM 817 N N . ALA A 1 109 ? -56.067 -1.447 20.348 1.00 82.12 109 ALA A N 1
ATOM 818 C CA . ALA A 1 109 ? -55.758 -0.020 20.361 1.00 82.12 109 ALA A CA 1
ATOM 819 C C . ALA A 1 109 ? -56.222 0.628 19.048 1.00 82.12 109 ALA A C 1
ATOM 821 O O . ALA A 1 109 ? -55.837 0.194 17.964 1.00 82.12 109 ALA A O 1
ATOM 822 N N . TYR A 1 110 ? -57.046 1.668 19.130 1.00 84.50 110 TYR A N 1
ATOM 823 C CA . TYR A 1 110 ? -57.696 2.307 17.992 1.00 84.50 110 TYR A CA 1
ATOM 824 C C . TYR A 1 110 ? -57.477 3.823 18.012 1.00 84.50 110 TYR A C 1
ATOM 826 O O . TYR A 1 110 ? -57.391 4.450 19.070 1.00 84.50 110 TYR A O 1
ATOM 834 N N . CYS A 1 111 ? -57.422 4.451 16.838 1.00 88.62 111 CYS A N 1
ATOM 835 C CA . CYS A 1 111 ? -57.614 5.896 16.760 1.00 88.62 111 CYS A CA 1
ATOM 836 C C . CYS A 1 111 ? -59.074 6.247 17.105 1.00 88.62 111 CYS A C 1
ATOM 838 O O . CYS A 1 111 ? -59.969 5.422 16.897 1.00 88.62 111 CYS A O 1
ATOM 840 N N . MET A 1 112 ? -59.298 7.481 17.574 1.00 87.31 112 MET A N 1
ATOM 841 C CA . MET A 1 112 ? -60.397 8.333 17.096 1.00 87.31 112 MET A CA 1
ATOM 842 C C . MET A 1 112 ? -61.623 7.615 16.504 1.00 87.31 112 MET A C 1
ATOM 844 O O . MET A 1 112 ? -62.543 7.105 17.157 1.00 87.31 112 MET A O 1
ATOM 848 N N . ASP A 1 113 ? -61.558 7.593 15.180 1.00 91.69 113 ASP A N 1
ATOM 849 C CA . ASP A 1 113 ? -62.621 7.206 14.273 1.00 91.69 113 ASP A CA 1
ATOM 850 C C . ASP A 1 113 ? -62.796 5.689 14.216 1.00 91.69 113 ASP A C 1
ATOM 852 O O . ASP A 1 113 ? -63.923 5.188 14.229 1.00 91.69 113 ASP A O 1
ATOM 856 N N . CYS A 1 114 ? -61.689 4.937 14.225 1.00 89.81 114 CYS A N 1
ATOM 857 C CA . CYS A 1 114 ? -61.733 3.476 14.203 1.00 89.81 114 CYS A CA 1
ATOM 858 C C . CYS A 1 114 ? -62.378 2.917 15.473 1.00 89.81 114 CYS A C 1
ATOM 860 O O . CYS A 1 114 ? -63.163 1.975 15.383 1.00 89.81 114 CYS A O 1
ATOM 862 N N . ASN A 1 115 ? -62.126 3.518 16.642 1.00 88.38 115 ASN A N 1
ATOM 863 C CA . ASN A 1 115 ? -62.778 3.100 17.881 1.00 8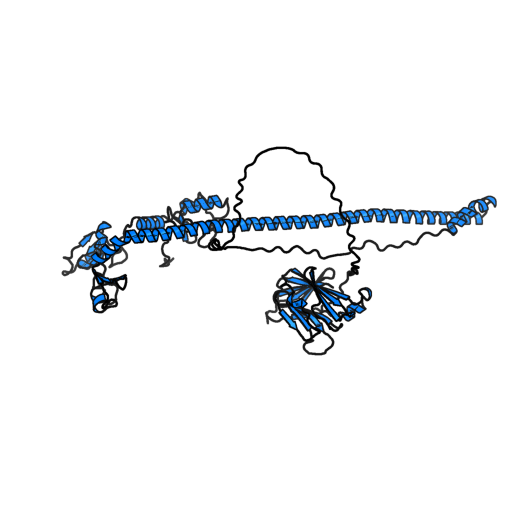8.38 115 ASN A CA 1
ATOM 864 C C . ASN A 1 115 ? -64.301 3.230 17.758 1.00 88.38 115 ASN A C 1
ATOM 866 O O . ASN A 1 115 ? -65.040 2.291 18.050 1.00 88.38 115 ASN A O 1
ATOM 870 N N . THR A 1 116 ? -64.767 4.373 17.258 1.00 88.00 116 THR A N 1
ATOM 871 C CA . THR A 1 116 ? -66.196 4.642 17.061 1.00 88.00 116 THR A CA 1
ATOM 872 C C . THR A 1 116 ? -66.816 3.672 16.053 1.00 88.00 116 THR A C 1
ATOM 874 O O . THR A 1 116 ? -67.911 3.157 16.281 1.00 88.00 116 THR A O 1
ATOM 877 N N . ALA A 1 117 ? -66.109 3.362 14.962 1.00 88.06 117 ALA A N 1
ATOM 878 C CA . ALA A 1 117 ? -66.571 2.414 13.952 1.00 88.06 117 ALA A CA 1
ATOM 879 C C . ALA A 1 117 ? -66.718 0.984 14.508 1.00 88.06 117 ALA A C 1
ATOM 881 O O . ALA A 1 117 ? -67.762 0.355 14.318 1.00 88.06 117 ALA A O 1
ATOM 882 N N . VAL A 1 118 ? -65.714 0.490 15.243 1.00 84.06 118 VAL A N 1
ATOM 883 C CA . VAL A 1 118 ? -65.708 -0.864 15.831 1.00 84.06 118 VAL A CA 1
ATOM 884 C C . VAL A 1 118 ? -66.791 -1.031 16.900 1.00 84.06 118 VAL A C 1
ATOM 886 O O . VAL A 1 118 ? -67.418 -2.092 16.986 1.00 84.06 118 VAL A O 1
ATOM 889 N N . HIS A 1 119 ? -67.053 0.019 17.681 1.00 88.88 119 HIS A N 1
ATOM 890 C CA . HIS A 1 119 ? -67.964 -0.014 18.829 1.00 88.88 119 HIS A CA 1
ATOM 891 C C . HIS A 1 119 ? -69.354 0.573 18.529 1.00 88.88 119 HIS A C 1
ATOM 893 O O . HIS A 1 119 ? -70.148 0.789 19.439 1.00 88.88 119 HIS A O 1
ATOM 899 N N . LYS A 1 120 ? -69.707 0.777 17.253 1.00 88.31 120 LYS A N 1
ATOM 900 C CA . LYS A 1 120 ? -71.053 1.230 16.853 1.00 88.31 120 LYS A CA 1
ATOM 901 C C . LYS A 1 120 ? -72.143 0.169 17.078 1.00 88.31 120 LYS A C 1
ATOM 903 O O . LYS A 1 120 ? -73.313 0.509 17.252 1.00 88.31 120 LYS A O 1
ATOM 908 N N . ASN A 1 121 ? -71.788 -1.117 17.031 1.00 84.69 121 ASN A N 1
ATOM 909 C CA . ASN A 1 121 ? -72.741 -2.225 17.170 1.00 84.69 121 ASN A CA 1
ATOM 910 C C . ASN A 1 121 ? -73.204 -2.427 18.630 1.00 84.69 121 ASN A C 1
ATOM 912 O O . ASN A 1 121 ? -72.490 -2.112 19.579 1.00 84.69 121 ASN A O 1
ATOM 916 N N . ALA A 1 122 ? -74.405 -2.989 18.816 1.00 84.00 122 ALA A N 1
ATOM 917 C CA . ALA A 1 122 ? -75.024 -3.149 20.138 1.00 84.00 122 ALA A CA 1
ATOM 918 C C . ALA A 1 122 ? -74.213 -4.025 21.109 1.00 84.00 122 ALA A C 1
ATOM 920 O O . ALA A 1 122 ? -74.264 -3.801 22.314 1.00 84.00 122 ALA A O 1
ATOM 921 N N . THR A 1 123 ? -73.452 -4.987 20.587 1.00 82.81 123 THR A N 1
ATOM 922 C CA . THR A 1 123 ? -72.609 -5.899 21.371 1.00 82.81 123 THR A CA 1
ATOM 923 C C . THR A 1 123 ? -71.361 -5.232 21.941 1.00 82.81 123 THR A C 1
ATOM 925 O O . THR A 1 123 ? -70.941 -5.602 23.027 1.00 82.81 123 THR A O 1
ATOM 928 N N . LYS A 1 124 ? -70.781 -4.249 21.236 1.00 83.56 124 LYS A N 1
ATOM 929 C CA . LYS A 1 124 ? -69.501 -3.624 21.603 1.00 83.56 124 LYS A CA 1
ATOM 930 C C . LYS A 1 124 ? -69.634 -2.184 22.103 1.00 83.56 124 LYS A C 1
ATOM 932 O O . LYS A 1 124 ? -68.702 -1.659 22.695 1.00 83.56 124 LYS A O 1
ATOM 937 N N . ARG A 1 125 ? -70.783 -1.526 21.916 1.00 84.44 125 ARG A N 1
ATOM 938 C CA . ARG A 1 125 ? -70.986 -0.116 22.320 1.00 84.44 125 ARG A CA 1
ATOM 939 C C . ARG A 1 125 ? -70.829 0.163 23.818 1.00 84.44 125 ARG A C 1
ATOM 941 O O . ARG A 1 125 ? -70.699 1.318 24.200 1.00 84.44 125 ARG A O 1
ATOM 948 N N . HIS A 1 126 ? -70.919 -0.875 24.650 1.00 83.88 126 HIS A N 1
ATOM 949 C CA . HIS A 1 126 ? -70.787 -0.793 26.107 1.00 83.88 126 HIS A CA 1
ATOM 950 C C . HIS A 1 126 ? -69.410 -1.234 26.608 1.00 83.88 126 HIS A C 1
ATOM 952 O O . HIS A 1 126 ? -69.230 -1.370 27.812 1.00 83.88 126 HIS A O 1
ATOM 958 N N . HIS A 1 127 ? -68.471 -1.487 25.696 1.00 86.88 127 HIS A N 1
ATOM 959 C CA . HIS A 1 127 ? -67.102 -1.800 26.060 1.00 86.88 127 HIS A CA 1
ATOM 960 C C . HIS A 1 127 ? -66.435 -0.632 26.786 1.00 86.88 127 HIS A C 1
ATOM 962 O O . HIS A 1 127 ? -66.752 0.540 26.560 1.00 86.88 127 HIS A O 1
ATOM 968 N N . THR A 1 128 ? -65.489 -0.975 27.644 1.00 82.44 128 THR A N 1
ATOM 969 C CA . THR A 1 128 ? -64.737 -0.047 28.469 1.00 82.44 128 THR A CA 1
ATOM 970 C C . THR A 1 128 ? -63.496 0.413 27.713 1.00 82.44 128 THR A C 1
ATOM 972 O O . THR A 1 128 ? -62.748 -0.382 27.135 1.00 82.44 128 THR A O 1
ATOM 975 N N . PHE A 1 129 ? -63.281 1.726 27.706 1.00 80.12 129 PHE A N 1
ATOM 976 C CA . PHE A 1 129 ? -62.203 2.377 26.974 1.00 80.12 129 PHE A CA 1
ATOM 977 C C . PHE A 1 129 ? -61.240 3.070 27.929 1.00 80.12 129 PHE A C 1
ATOM 979 O O . PHE A 1 129 ? -61.675 3.725 28.876 1.00 80.12 129 PHE A O 1
ATOM 986 N N . PHE A 1 130 ? -59.948 3.007 27.626 1.00 77.12 130 PHE A N 1
ATOM 987 C CA . PHE A 1 130 ? -58.914 3.771 28.315 1.00 77.12 130 PHE A CA 1
ATOM 988 C C . PHE A 1 130 ? -58.192 4.675 27.309 1.00 77.12 130 PHE A C 1
ATOM 990 O O . PHE A 1 130 ? -57.781 4.185 26.251 1.00 77.12 130 PHE A O 1
ATOM 997 N N . PRO A 1 131 ? -58.052 5.984 27.584 1.00 77.81 131 PRO A N 1
ATOM 998 C CA . PRO A 1 131 ? -57.219 6.848 26.762 1.00 77.81 131 PRO A CA 1
ATOM 999 C C . PRO A 1 131 ? -55.755 6.405 26.847 1.00 77.81 131 PRO A C 1
ATOM 1001 O O . PRO A 1 131 ? -55.256 6.035 27.907 1.00 77.81 131 PRO A O 1
ATOM 1004 N N . LEU A 1 132 ? -55.075 6.435 25.704 1.00 72.50 132 LEU A N 1
ATOM 1005 C CA . LEU A 1 132 ? -53.638 6.212 25.579 1.00 72.50 132 LEU A CA 1
ATOM 1006 C C . LEU A 1 132 ? -52.930 7.578 25.586 1.00 72.50 132 LEU A C 1
ATOM 1008 O O . LEU A 1 132 ? -52.284 7.939 24.603 1.00 72.50 132 LEU A O 1
ATOM 1012 N N . ASP A 1 133 ? -53.130 8.377 26.640 1.00 60.62 133 ASP A N 1
ATOM 1013 C CA . ASP A 1 133 ? -52.477 9.689 26.788 1.00 60.62 133 ASP A CA 1
ATOM 1014 C C . ASP A 1 133 ? -51.127 9.601 27.515 1.00 60.62 133 ASP A C 1
ATOM 1016 O O . ASP A 1 133 ? -50.221 10.371 27.204 1.00 60.62 133 ASP A O 1
ATOM 1020 N N . ASP A 1 134 ? -50.951 8.604 28.383 1.00 53.91 134 ASP A N 1
ATOM 1021 C CA . ASP A 1 134 ? -49.732 8.419 29.156 1.00 53.91 134 ASP A CA 1
ATOM 1022 C C . ASP A 1 134 ? -49.071 7.058 28.924 1.00 53.91 134 ASP A C 1
ATOM 1024 O O . ASP A 1 134 ? -49.686 5.985 28.954 1.00 53.91 134 ASP A O 1
ATOM 1028 N N . ALA A 1 135 ? -47.743 7.091 28.785 1.00 52.84 135 ALA A N 1
ATOM 1029 C CA . ALA A 1 135 ? -46.903 5.901 28.656 1.00 52.84 135 ALA A CA 1
ATOM 1030 C C . ALA A 1 135 ? -47.120 4.896 29.806 1.00 52.84 135 ALA A C 1
ATOM 1032 O O . ALA A 1 135 ? -46.859 3.701 29.646 1.00 52.84 135 ALA A O 1
ATOM 1033 N N . GLN A 1 136 ? -47.625 5.354 30.956 1.00 49.25 136 GLN A N 1
ATOM 1034 C CA . GLN A 1 136 ? -47.904 4.518 32.119 1.00 49.25 136 GLN A CA 1
ATOM 1035 C C . GLN A 1 136 ? -49.025 3.489 31.889 1.00 49.25 136 GLN A C 1
ATOM 1037 O O . GLN A 1 136 ? -48.906 2.374 32.404 1.00 49.25 136 GLN A O 1
ATOM 1042 N N . GLU A 1 137 ? -50.038 3.788 31.065 1.00 49.75 137 GLU A N 1
ATOM 1043 C CA . GLU A 1 137 ? -51.170 2.875 30.814 1.00 49.75 137 GLU A CA 1
ATOM 1044 C C . GLU A 1 137 ? -50.935 1.895 29.654 1.00 49.75 137 GLU A C 1
ATOM 1046 O O . GLU A 1 137 ? -51.575 0.845 29.593 1.00 49.75 137 GLU A O 1
ATOM 1051 N N . THR A 1 138 ? -49.899 2.100 28.828 1.00 51.03 138 THR A N 1
ATOM 1052 C CA . THR A 1 138 ? -49.461 1.068 27.858 1.00 51.03 138 THR A CA 1
ATOM 1053 C C . THR A 1 138 ? -49.036 -0.248 28.528 1.00 51.03 138 THR A C 1
ATOM 1055 O O . THR A 1 138 ? -48.955 -1.289 27.878 1.00 51.03 138 THR A O 1
ATOM 1058 N N . ARG A 1 139 ? -48.814 -0.256 29.851 1.00 51.25 139 ARG A N 1
ATOM 1059 C CA . ARG A 1 139 ? -48.570 -1.486 30.622 1.00 51.25 139 ARG A CA 1
ATOM 1060 C C . ARG A 1 139 ? -49.770 -2.434 30.654 1.00 51.25 139 ARG A C 1
ATOM 1062 O O . ARG A 1 139 ? -49.558 -3.625 30.870 1.00 51.25 139 ARG A O 1
ATOM 1069 N N . LYS A 1 140 ? -50.991 -1.937 30.430 1.00 55.78 140 LYS A N 1
ATOM 1070 C CA . LYS A 1 140 ? -52.210 -2.753 30.310 1.00 55.78 140 LYS A CA 1
ATOM 1071 C C . LYS A 1 140 ? -52.567 -3.068 28.853 1.00 55.78 140 LYS A C 1
ATOM 1073 O O . LYS A 1 140 ? -53.659 -3.566 28.581 1.00 55.78 140 LYS A O 1
ATOM 1078 N N . LEU A 1 141 ? -51.660 -2.807 27.905 1.00 60.53 141 LEU A N 1
ATOM 1079 C CA . LEU A 1 141 ? -51.865 -3.155 26.503 1.00 60.53 141 LEU A CA 1
ATOM 1080 C C . LEU A 1 141 ? -51.796 -4.681 26.342 1.00 60.53 141 LEU A C 1
ATOM 1082 O O . LEU A 1 141 ? -50.716 -5.278 26.282 1.00 60.53 141 LEU A O 1
ATOM 1086 N N . TYR A 1 142 ? -52.958 -5.326 26.295 1.00 67.25 142 TYR A N 1
ATOM 1087 C CA . TYR A 1 142 ? -53.049 -6.742 25.966 1.00 67.25 142 TYR A CA 1
ATOM 1088 C C . TYR A 1 142 ? -52.769 -6.934 24.479 1.00 67.25 142 TYR A C 1
ATOM 1090 O O . TYR A 1 142 ? -53.188 -6.135 23.644 1.00 67.25 142 TYR A O 1
ATOM 1098 N N . ARG A 1 143 ? -52.038 -7.999 24.151 1.00 74.25 143 ARG A N 1
ATOM 1099 C CA . ARG A 1 143 ? -51.769 -8.394 22.767 1.00 74.25 143 ARG A CA 1
ATOM 1100 C C . ARG A 1 143 ? -52.467 -9.710 22.478 1.00 74.25 143 ARG A C 1
ATOM 1102 O O . ARG A 1 143 ? -52.468 -10.606 23.323 1.00 74.25 143 ARG A O 1
ATOM 1109 N N . CYS A 1 144 ? -53.027 -9.822 21.283 1.00 76.00 144 CYS A N 1
ATOM 1110 C CA . CYS A 1 144 ? -53.574 -11.077 20.790 1.00 76.00 144 CYS A CA 1
ATOM 1111 C C . CYS A 1 144 ? -52.471 -11.949 20.178 1.00 76.00 144 CYS A C 1
ATOM 1113 O O . CYS A 1 144 ? -51.381 -11.469 19.850 1.00 76.00 144 CYS A O 1
ATOM 1115 N N . CYS A 1 145 ? -52.734 -13.246 20.068 1.00 84.38 145 CYS A N 1
ATOM 1116 C CA . CYS A 1 145 ? -51.797 -14.190 19.487 1.00 84.38 145 CYS A CA 1
ATOM 1117 C C . CYS A 1 145 ? -51.657 -13.948 17.980 1.00 84.38 145 CYS A C 1
ATOM 1119 O O . CYS A 1 145 ? -52.647 -13.815 17.278 1.00 84.38 145 CYS A O 1
ATOM 1121 N N . GLY A 1 146 ? -50.426 -13.920 17.471 1.00 81.56 146 GLY A N 1
ATOM 1122 C CA . GLY A 1 146 ? -50.172 -13.820 16.028 1.00 81.56 146 GLY A CA 1
ATOM 1123 C C . GLY A 1 146 ? -50.181 -15.166 15.296 1.00 81.56 146 GLY A C 1
ATOM 1124 O O . GLY A 1 146 ? -49.853 -15.209 14.115 1.00 81.56 146 GLY A O 1
ATOM 1125 N N . VAL A 1 147 ? -50.469 -16.271 15.993 1.00 86.00 147 VAL A N 1
ATOM 1126 C CA . VAL A 1 147 ? -50.541 -17.606 15.383 1.00 86.00 147 VAL A CA 1
ATOM 1127 C C . VAL A 1 147 ? -51.872 -17.743 14.658 1.00 86.00 147 VAL A C 1
ATOM 1129 O O . VAL A 1 147 ? -52.913 -17.405 15.218 1.00 86.00 147 VAL A O 1
ATOM 1132 N N . GLN A 1 148 ? -51.827 -18.258 13.430 1.00 83.75 148 GLN A N 1
ATOM 1133 C CA . GLN A 1 148 ? -53.014 -18.430 12.604 1.00 83.75 148 GLN A CA 1
ATOM 1134 C C . GLN A 1 148 ? -54.067 -19.303 13.303 1.00 83.75 148 GLN A C 1
ATOM 1136 O O . GLN A 1 148 ? -53.759 -20.406 13.756 1.00 83.75 148 GLN A O 1
ATOM 1141 N N . GLY A 1 149 ? -55.303 -18.813 13.369 1.00 83.50 149 GLY A N 1
ATOM 1142 C CA . GLY A 1 149 ? -56.417 -19.438 14.085 1.00 83.50 149 GLY A CA 1
ATOM 1143 C C . GLY A 1 149 ? -56.461 -19.119 15.582 1.00 83.50 149 GLY A C 1
ATOM 1144 O O . GLY A 1 149 ? -57.396 -19.542 16.258 1.00 83.50 149 GLY A O 1
ATOM 1145 N N . HIS A 1 150 ? -55.469 -18.403 16.119 1.00 84.69 150 HIS A N 1
ATOM 1146 C CA . HIS A 1 150 ? -55.427 -17.987 17.518 1.00 84.69 150 HIS A CA 1
ATOM 1147 C C . HIS A 1 150 ? -55.592 -16.470 17.707 1.00 84.69 150 HIS A C 1
ATOM 1149 O O . HIS A 1 150 ? -55.439 -15.984 18.828 1.00 84.69 150 HIS A O 1
ATOM 1155 N N . GLU A 1 151 ? -55.883 -15.716 16.646 1.00 78.50 151 GLU A N 1
ATOM 1156 C CA . GLU A 1 151 ? -55.877 -14.247 16.628 1.00 78.50 151 GLU A CA 1
ATOM 1157 C C . GLU A 1 151 ? -56.881 -13.614 17.599 1.00 78.50 151 GLU A C 1
ATOM 1159 O O . GLU A 1 151 ? -56.732 -12.453 17.968 1.00 78.50 151 GLU A O 1
ATOM 1164 N N . GLU A 1 152 ? -57.879 -14.375 18.048 1.00 76.00 152 GLU A N 1
ATOM 1165 C CA . GLU A 1 152 ? -58.859 -13.970 19.061 1.00 76.00 152 GLU A CA 1
ATOM 1166 C C . GLU A 1 152 ? -58.388 -14.185 20.512 1.00 76.00 152 GLU A C 1
ATOM 1168 O O . GLU A 1 152 ? -58.989 -13.651 21.445 1.00 76.00 152 GLU A O 1
ATOM 1173 N N . TYR A 1 153 ? -57.303 -14.937 20.731 1.00 83.94 153 TYR A N 1
ATOM 1174 C CA . TYR A 1 153 ? -56.818 -15.280 22.069 1.00 83.94 153 TYR A CA 1
ATOM 1175 C C . TYR A 1 153 ? -55.704 -14.357 22.549 1.00 83.94 153 TYR A C 1
ATOM 1177 O O . TYR A 1 153 ? -54.728 -14.083 21.849 1.00 83.94 153 TYR A O 1
ATOM 1185 N N . ARG A 1 154 ? -55.807 -13.948 23.814 1.00 84.19 154 ARG A N 1
ATOM 1186 C CA . ARG A 1 154 ? -54.849 -13.062 24.482 1.00 84.19 154 ARG A CA 1
ATOM 1187 C C . ARG A 1 154 ? -53.556 -13.805 24.831 1.00 84.19 154 ARG A C 1
ATOM 1189 O O . ARG A 1 154 ? -53.568 -14.963 25.256 1.00 84.19 154 ARG A O 1
ATOM 1196 N N . LEU A 1 155 ? -52.426 -13.120 24.674 1.00 87.88 155 LEU A N 1
ATOM 1197 C CA . LEU A 1 155 ? -51.105 -13.571 25.112 1.00 87.88 155 LEU A CA 1
ATOM 1198 C C . LEU A 1 155 ? -50.957 -13.387 26.631 1.00 87.88 155 LEU A C 1
ATOM 1200 O O . LEU A 1 155 ? -50.279 -12.473 27.095 1.00 87.88 155 LEU A O 1
ATOM 1204 N N . GLU A 1 156 ? -51.638 -14.230 27.403 1.00 87.88 156 GLU A N 1
ATOM 1205 C CA . GLU A 1 156 ? -51.698 -14.139 28.874 1.00 87.88 156 GLU A CA 1
ATOM 1206 C C . GLU A 1 156 ? -50.658 -15.004 29.589 1.00 87.88 156 GLU A C 1
ATOM 1208 O O . GLU A 1 156 ? -50.440 -14.852 30.796 1.00 87.88 156 GLU A O 1
ATOM 1213 N N . PHE A 1 157 ? -49.962 -15.859 28.840 1.00 93.50 157 PHE A N 1
ATOM 1214 C CA . PHE A 1 157 ? -48.978 -16.788 29.373 1.00 93.50 157 PHE A CA 1
ATOM 1215 C C . PHE A 1 157 ? -47.584 -16.524 28.805 1.00 93.50 157 PHE A C 1
ATOM 1217 O O . PHE A 1 157 ? -47.414 -16.043 27.685 1.00 93.50 157 PHE A O 1
ATOM 1224 N N . TYR A 1 158 ? -46.575 -16.878 29.593 1.00 94.75 158 TYR A N 1
ATOM 1225 C CA . TYR A 1 158 ? -45.178 -16.920 29.191 1.00 94.75 158 TYR A CA 1
ATOM 1226 C C . TYR A 1 158 ? -44.685 -18.363 29.247 1.00 94.75 158 TYR A C 1
ATOM 1228 O O . TYR A 1 158 ? -44.697 -18.993 30.308 1.00 94.75 158 TYR A O 1
ATOM 1236 N N . CYS A 1 159 ? -44.242 -18.885 28.107 1.00 96.19 159 CYS A N 1
ATOM 1237 C CA . CYS A 1 159 ? -43.653 -20.210 28.005 1.00 96.19 159 CYS A CA 1
ATOM 1238 C C . CYS A 1 159 ? -42.191 -20.158 28.470 1.00 96.19 159 CYS A C 1
ATOM 1240 O O . CYS A 1 159 ? -41.360 -19.505 27.837 1.00 96.19 159 CYS A O 1
ATOM 1242 N N . LYS A 1 160 ? -41.852 -20.874 29.551 1.00 95.06 160 LYS A N 1
ATOM 1243 C CA . LYS A 1 160 ? -40.479 -20.905 30.089 1.00 95.06 160 LYS A CA 1
ATOM 1244 C C . LYS A 1 160 ? -39.497 -21.617 29.162 1.00 95.06 160 LYS A C 1
ATOM 1246 O O . LYS A 1 160 ? -38.325 -21.274 29.151 1.00 95.06 160 LYS A O 1
ATOM 1251 N N . VAL A 1 161 ? -39.982 -22.593 28.395 1.00 95.44 161 VAL A N 1
ATOM 1252 C CA . VAL A 1 161 ? -39.163 -23.399 27.477 1.00 95.44 161 VAL A CA 1
ATOM 1253 C C . VAL A 1 161 ? -38.810 -22.617 26.210 1.00 95.44 161 VAL A C 1
ATOM 1255 O O . VAL A 1 161 ? -37.686 -22.698 25.731 1.00 95.44 161 VAL A O 1
ATOM 1258 N N . CYS A 1 162 ? -39.759 -21.851 25.663 1.00 95.31 162 CYS A N 1
ATOM 1259 C CA . CYS A 1 162 ? -39.583 -21.115 24.404 1.00 95.31 162 CYS A CA 1
ATOM 1260 C C . CYS A 1 162 ? -39.223 -19.636 24.587 1.00 95.31 162 CYS A C 1
ATOM 1262 O O . CYS A 1 162 ? -39.186 -18.905 23.601 1.00 95.31 162 CYS A O 1
ATOM 1264 N N . GLU A 1 163 ? -39.077 -19.184 25.831 1.00 94.44 163 GLU A N 1
ATOM 1265 C CA . GLU A 1 163 ? -38.816 -17.794 26.220 1.00 94.44 163 GLU A CA 1
ATOM 1266 C C . GLU A 1 163 ? -39.691 -16.743 25.504 1.00 94.44 163 GLU A C 1
ATOM 1268 O O . GLU A 1 163 ? -39.229 -15.695 25.054 1.00 94.44 163 GLU A O 1
ATOM 1273 N N . SER A 1 164 ? -40.986 -17.037 25.364 1.00 93.81 164 SER A N 1
ATOM 1274 C CA . SER A 1 164 ? -41.914 -16.246 24.545 1.00 93.81 164 SER A CA 1
ATOM 1275 C C . SER A 1 164 ? -43.327 -16.196 25.124 1.00 93.81 164 SER A C 1
ATOM 1277 O O . SER A 1 164 ? -43.743 -17.046 25.914 1.00 93.81 164 SER A O 1
ATOM 1279 N N . LEU A 1 165 ? -44.065 -15.154 24.733 1.00 91.38 165 LEU A N 1
ATOM 1280 C CA . LEU A 1 165 ? -45.478 -14.985 25.062 1.00 91.38 165 LEU A CA 1
ATOM 1281 C C . LEU A 1 165 ? -46.339 -15.971 24.258 1.00 91.38 165 LEU A C 1
ATOM 1283 O O . LEU A 1 165 ? -46.132 -16.136 23.057 1.00 91.38 165 LEU A O 1
ATOM 1287 N N . CYS A 1 166 ? -47.349 -16.564 24.891 1.00 92.81 166 CYS A N 1
ATOM 1288 C CA . CYS A 1 166 ? -48.282 -17.501 24.266 1.00 92.81 166 CYS A CA 1
ATOM 1289 C C . CYS A 1 166 ? -49.713 -17.331 24.809 1.00 92.81 166 CYS A C 1
ATOM 1291 O O . CYS A 1 166 ? -49.925 -16.830 25.914 1.00 92.81 166 CYS A O 1
ATOM 1293 N N . CYS A 1 167 ? -50.711 -17.748 24.026 1.00 92.44 167 CYS A N 1
ATOM 1294 C CA . CYS A 1 167 ? -52.105 -17.809 24.468 1.00 92.44 167 CYS A CA 1
ATOM 1295 C C . CYS A 1 167 ? -52.470 -19.202 25.009 1.00 92.44 167 CYS A C 1
ATOM 1297 O O . CYS A 1 167 ? -51.712 -20.159 24.838 1.00 92.44 167 CYS A O 1
ATOM 1299 N N . ALA A 1 168 ? -53.653 -19.335 25.616 1.00 91.25 168 ALA A N 1
ATOM 1300 C CA . ALA A 1 168 ? -54.143 -20.614 26.143 1.00 91.25 168 ALA A CA 1
ATOM 1301 C C . ALA A 1 168 ? -54.198 -21.724 25.072 1.00 91.25 168 ALA A C 1
ATOM 1303 O O . ALA A 1 168 ? -53.805 -22.858 25.332 1.00 91.25 168 ALA A O 1
ATOM 1304 N N . TYR A 1 169 ? -54.607 -21.392 23.843 1.00 92.31 169 TYR A N 1
ATOM 1305 C CA . TYR A 1 169 ? -54.669 -22.353 22.735 1.00 92.31 169 TYR A CA 1
ATOM 1306 C C . TYR A 1 169 ? -53.285 -22.811 22.277 1.00 92.31 169 TYR A C 1
ATOM 1308 O O . TYR A 1 169 ? -53.066 -23.998 22.040 1.00 92.31 169 TYR A O 1
ATOM 1316 N N . CYS A 1 170 ? -52.306 -21.904 22.249 1.00 94.44 170 CYS A N 1
ATOM 1317 C CA . CYS A 1 170 ? -50.912 -22.254 21.987 1.00 94.44 170 CYS A CA 1
ATOM 1318 C C . CYS A 1 170 ? -50.357 -23.287 22.978 1.00 94.44 170 CYS A C 1
ATOM 1320 O O . CYS A 1 170 ? -49.528 -24.105 22.582 1.00 94.44 170 CYS A O 1
ATOM 1322 N N . LEU A 1 171 ? -50.807 -23.242 24.235 1.00 91.94 171 LEU A N 1
ATOM 1323 C CA . LEU A 1 171 ? -50.419 -24.178 25.293 1.00 91.94 171 LEU A CA 1
ATOM 1324 C C . LEU A 1 171 ? -51.209 -25.490 25.271 1.00 91.94 171 LEU A C 1
ATOM 1326 O O . LEU A 1 171 ? -50.712 -26.493 25.771 1.00 91.94 171 LEU A O 1
ATOM 1330 N N . LEU A 1 172 ? -52.430 -25.495 24.730 1.00 90.81 172 LEU A N 1
ATOM 1331 C CA . LEU A 1 172 ? -53.288 -26.683 24.718 1.00 90.81 172 LEU A CA 1
ATOM 1332 C C . LEU A 1 172 ? -53.128 -27.520 23.446 1.00 90.81 172 LEU A C 1
ATOM 1334 O O . LEU A 1 172 ? -53.087 -28.744 23.516 1.00 90.81 172 LEU A O 1
ATOM 1338 N N . THR A 1 173 ? -53.064 -26.872 22.285 1.00 89.81 173 THR A N 1
ATOM 1339 C CA . THR A 1 173 ? -53.037 -27.535 20.969 1.00 89.81 173 THR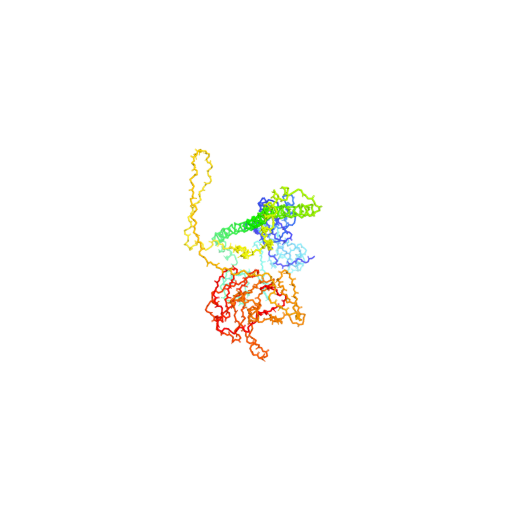 A CA 1
ATOM 1340 C C . THR A 1 173 ? -51.972 -26.979 20.030 1.00 89.81 173 THR A C 1
ATOM 1342 O O . THR A 1 173 ? -51.765 -27.539 18.958 1.00 89.81 173 THR A O 1
ATOM 1345 N N . GLY A 1 174 ? -51.310 -25.881 20.398 1.00 88.50 174 GLY A N 1
ATOM 1346 C CA . GLY A 1 174 ? -50.348 -25.201 19.537 1.00 88.50 174 GLY A CA 1
ATOM 1347 C C . GLY A 1 174 ? -48.876 -25.542 19.811 1.00 88.50 174 GLY A C 1
ATOM 1348 O O . GLY A 1 174 ? -48.563 -26.563 20.423 1.00 88.50 174 GLY A O 1
ATOM 1349 N N . PRO A 1 175 ? -47.944 -24.679 19.364 1.00 88.94 175 PRO A N 1
ATOM 1350 C CA . PRO A 1 175 ? -46.504 -24.957 19.380 1.00 88.94 175 PRO A CA 1
ATOM 1351 C C . PRO A 1 175 ? -45.881 -24.992 20.783 1.00 88.94 175 PRO A C 1
ATOM 1353 O O . PRO A 1 175 ? -44.727 -25.384 20.925 1.00 88.94 175 PRO A O 1
ATOM 1356 N N . HIS A 1 176 ? -46.629 -24.588 21.813 1.00 93.19 176 HIS A N 1
ATOM 1357 C CA . HIS A 1 176 ? -46.193 -24.631 23.207 1.00 93.19 176 HIS A CA 1
ATOM 1358 C C . HIS A 1 176 ? -46.910 -25.735 24.002 1.00 93.19 176 HIS A C 1
ATOM 1360 O O . HIS A 1 176 ? -46.917 -25.690 25.233 1.00 93.19 176 HIS A O 1
ATOM 1366 N N . ASN A 1 177 ? -47.533 -26.705 23.319 1.00 92.88 177 ASN A N 1
ATOM 1367 C CA . ASN A 1 177 ? -48.244 -27.804 23.962 1.00 92.88 177 ASN A CA 1
ATOM 1368 C C . ASN A 1 177 ? -47.328 -28.590 24.908 1.00 92.88 177 ASN A C 1
ATOM 1370 O O . ASN A 1 177 ? -46.254 -29.047 24.521 1.00 92.88 177 ASN A O 1
ATOM 1374 N N . GLY A 1 178 ? -47.757 -28.716 26.164 1.00 91.19 178 GLY A N 1
ATOM 1375 C CA . GLY A 1 178 ? -47.023 -29.431 27.206 1.00 91.19 178 GLY A CA 1
ATOM 1376 C C . GLY A 1 178 ? -45.803 -28.685 27.753 1.00 91.19 178 GLY A C 1
ATOM 1377 O O . GLY A 1 178 ? -45.128 -29.209 28.638 1.00 91.19 178 GLY A O 1
ATOM 1378 N N . HIS A 1 179 ? -45.506 -27.471 27.278 1.00 96.69 179 HIS A N 1
ATOM 1379 C CA . HIS A 1 179 ? -44.433 -26.662 27.848 1.00 96.69 179 HIS A CA 1
ATOM 1380 C C . HIS A 1 179 ? -44.853 -26.024 29.174 1.00 96.69 179 HIS A C 1
ATOM 1382 O O . HIS A 1 179 ? -45.977 -25.543 29.336 1.00 96.69 179 HIS A O 1
ATOM 1388 N N . GLU A 1 180 ? -43.907 -25.938 30.109 1.00 95.25 180 GLU A N 1
ATOM 1389 C CA . GLU A 1 180 ? -44.116 -25.205 31.353 1.00 95.25 180 GLU A CA 1
ATOM 1390 C C . GLU A 1 180 ? -44.362 -23.717 31.057 1.00 95.25 180 GLU A C 1
ATOM 1392 O O . GLU A 1 180 ? -43.584 -23.057 30.353 1.00 95.25 180 GLU A O 1
ATOM 1397 N N . SER A 1 181 ? -45.445 -23.180 31.613 1.00 94.75 181 SER A N 1
ATOM 1398 C CA . SER A 1 181 ? -45.839 -21.784 31.452 1.00 94.75 181 SER A CA 1
ATOM 1399 C C . SER A 1 181 ? -46.302 -21.175 32.772 1.00 94.75 181 SER A C 1
ATOM 1401 O O . SER A 1 181 ? -46.681 -21.878 33.706 1.00 94.75 181 SER A O 1
ATOM 1403 N N . ILE A 1 182 ? -46.210 -19.851 32.853 1.00 95.38 182 ILE A N 1
ATOM 1404 C CA . ILE A 1 182 ? -46.660 -19.026 33.983 1.00 95.38 182 ILE A CA 1
ATOM 1405 C C . ILE A 1 182 ? -47.398 -17.800 33.445 1.00 95.38 182 ILE A C 1
ATOM 1407 O O . ILE A 1 182 ? -47.340 -17.521 32.244 1.00 95.38 182 ILE A O 1
ATOM 1411 N N . SER A 1 183 ? -48.081 -17.053 34.311 1.00 92.44 183 SER A N 1
ATOM 1412 C CA . SER A 1 183 ? -48.760 -15.831 33.879 1.00 92.44 183 SER A CA 1
ATOM 1413 C C . SER A 1 183 ? -47.753 -14.747 33.468 1.00 92.44 183 SER A C 1
ATOM 1415 O O . SER A 1 183 ? -46.634 -14.667 33.989 1.00 92.44 183 SER A O 1
ATOM 1417 N N . VAL A 1 184 ? -48.144 -13.872 32.537 1.00 88.75 184 VAL A N 1
ATOM 1418 C CA . VAL A 1 184 ? -47.305 -12.733 32.117 1.00 88.75 184 VAL A CA 1
ATOM 1419 C C . VAL A 1 184 ? -46.854 -11.846 33.292 1.00 88.75 184 VAL A C 1
ATOM 1421 O O . VAL A 1 184 ? -45.667 -11.506 33.332 1.00 88.75 184 VAL A O 1
ATOM 1424 N N . PRO A 1 185 ? -47.709 -11.480 34.273 1.00 86.94 185 PRO A N 1
ATOM 1425 C CA . PRO A 1 185 ? -47.277 -10.688 35.426 1.00 86.94 185 PRO A CA 1
ATOM 1426 C C . PRO A 1 185 ? -46.192 -11.370 36.270 1.00 86.94 185 PRO A C 1
ATOM 1428 O O . PRO A 1 185 ? -45.234 -10.703 36.674 1.00 86.94 185 PRO A O 1
ATOM 1431 N N . GLU A 1 186 ? -46.311 -12.682 36.500 1.00 92.12 186 GLU A N 1
ATOM 1432 C CA . GLU A 1 186 ? -45.326 -13.477 37.245 1.00 92.12 186 GLU A CA 1
ATOM 1433 C C . GLU A 1 186 ? -43.994 -13.549 36.498 1.00 92.12 186 GLU A C 1
ATOM 1435 O O . GLU A 1 186 ? -42.946 -13.249 37.075 1.00 92.12 186 GLU A O 1
ATOM 1440 N N . ALA A 1 187 ? -44.025 -13.870 35.200 1.00 92.62 187 ALA A N 1
ATOM 1441 C CA . ALA A 1 187 ? -42.826 -13.891 34.367 1.00 92.62 187 ALA A CA 1
ATOM 1442 C C . ALA A 1 187 ? -42.128 -12.528 34.380 1.00 92.62 187 ALA A C 1
ATOM 1444 O O . ALA A 1 187 ? -40.930 -12.434 34.650 1.00 92.62 187 ALA A O 1
ATOM 1445 N N . ALA A 1 188 ? -42.888 -11.450 34.174 1.00 88.44 188 ALA A N 1
ATOM 1446 C CA . ALA A 1 188 ? -42.358 -10.096 34.176 1.00 88.44 188 ALA A CA 1
ATOM 1447 C C . ALA A 1 188 ? -41.747 -9.703 35.533 1.00 88.44 188 ALA A C 1
ATOM 1449 O O . ALA A 1 188 ? -40.749 -8.985 35.561 1.00 88.44 188 ALA A O 1
ATOM 1450 N N . ALA A 1 189 ? -42.303 -10.167 36.659 1.00 91.94 189 ALA A N 1
ATOM 1451 C CA . ALA A 1 189 ? -41.715 -9.949 37.981 1.00 91.94 189 ALA A CA 1
ATOM 1452 C C . ALA A 1 189 ? -40.365 -10.672 38.134 1.00 91.94 189 ALA A C 1
ATOM 1454 O O . ALA A 1 189 ? -39.403 -10.067 38.606 1.00 91.94 189 ALA A O 1
ATOM 1455 N N . ILE A 1 190 ? -40.262 -11.922 37.667 1.00 92.88 190 ILE A N 1
ATOM 1456 C CA . ILE A 1 190 ? -39.004 -12.685 37.661 1.00 92.88 190 ILE A CA 1
ATOM 1457 C C . ILE A 1 190 ? -37.939 -11.966 36.822 1.00 92.88 190 ILE A C 1
ATOM 1459 O O . ILE A 1 190 ? -36.820 -11.770 37.298 1.00 92.88 190 ILE A O 1
ATOM 1463 N N . PHE A 1 191 ? -38.279 -11.524 35.606 1.00 91.69 191 PHE A N 1
ATOM 1464 C CA . PHE A 1 191 ? -37.347 -10.789 34.744 1.00 91.69 191 PHE A CA 1
ATOM 1465 C C . PHE A 1 191 ? -36.934 -9.447 35.340 1.00 91.69 191 PHE A C 1
ATOM 1467 O O . PHE A 1 191 ? -35.748 -9.132 35.341 1.00 91.69 191 PHE A O 1
ATOM 1474 N N . ARG A 1 192 ? -37.865 -8.680 35.924 1.00 92.31 192 ARG A N 1
ATOM 1475 C CA . ARG A 1 192 ? -37.527 -7.427 36.623 1.00 92.31 192 ARG A CA 1
ATOM 1476 C C . ARG A 1 192 ? -36.552 -7.651 37.779 1.00 92.31 192 ARG A C 1
ATOM 1478 O O . ARG A 1 192 ? -35.656 -6.835 37.959 1.00 92.31 192 ARG A O 1
ATOM 1485 N N . ASN A 1 193 ? -36.680 -8.758 38.511 1.00 94.12 193 ASN A N 1
ATOM 1486 C CA . ASN A 1 193 ? -35.754 -9.104 39.592 1.00 94.12 193 ASN A CA 1
ATOM 1487 C C . ASN A 1 193 ? -34.364 -9.525 39.081 1.00 94.12 193 ASN A C 1
ATOM 1489 O O . ASN A 1 193 ? -33.371 -9.289 39.764 1.00 94.12 193 ASN A O 1
ATOM 1493 N N . ARG A 1 194 ? -34.271 -10.133 37.889 1.00 94.12 194 ARG A N 1
ATOM 1494 C CA . ARG A 1 194 ? -32.995 -10.527 37.253 1.00 94.12 194 ARG A CA 1
ATOM 1495 C C . ARG A 1 194 ? -32.319 -9.390 36.487 1.00 94.12 194 ARG A C 1
ATOM 1497 O O . ARG A 1 194 ? -31.093 -9.373 36.392 1.00 94.12 194 ARG A O 1
ATOM 1504 N N . ALA A 1 195 ? -33.101 -8.432 35.990 1.00 93.44 195 ALA A N 1
ATOM 1505 C CA . ALA A 1 195 ? -32.639 -7.348 35.130 1.00 93.44 195 ALA A CA 1
ATOM 1506 C C . ALA A 1 195 ? -31.413 -6.594 35.676 1.00 93.44 195 ALA A C 1
ATOM 1508 O O . ALA A 1 195 ? -30.498 -6.365 34.892 1.00 93.44 195 ALA A O 1
ATOM 1509 N N . PRO A 1 196 ? -31.291 -6.262 36.980 1.00 94.75 196 PRO A N 1
ATOM 1510 C CA . PRO A 1 196 ? -30.079 -5.624 37.496 1.00 94.75 196 PRO A CA 1
ATOM 1511 C C . PRO A 1 196 ? -28.804 -6.453 37.276 1.00 94.75 196 PRO A C 1
ATOM 1513 O O . PRO A 1 196 ? -27.778 -5.900 36.891 1.00 94.75 196 PRO A O 1
ATOM 1516 N N . GLY A 1 197 ? -28.865 -7.774 37.477 1.00 95.25 197 GLY A N 1
ATOM 1517 C CA . GLY A 1 197 ? -27.723 -8.671 37.262 1.00 95.25 197 GLY A CA 1
ATOM 1518 C C . GLY A 1 197 ? -27.389 -8.872 35.781 1.00 95.25 197 GLY A C 1
ATOM 1519 O O . GLY A 1 197 ? -26.227 -9.000 35.405 1.00 95.25 197 GLY A O 1
ATOM 1520 N N . GLU A 1 198 ? -28.394 -8.851 34.911 1.00 94.50 198 GLU A N 1
ATOM 1521 C CA . GLU A 1 198 ? -28.165 -8.874 33.465 1.00 94.50 198 GLU A CA 1
ATOM 1522 C C . GLU A 1 198 ? -27.596 -7.542 32.962 1.00 94.50 198 GLU A C 1
ATOM 1524 O O . GLU A 1 198 ? -26.688 -7.543 32.135 1.00 94.50 198 GLU A O 1
ATOM 1529 N N . ILE A 1 199 ? -28.053 -6.405 33.501 1.00 95.00 199 ILE A N 1
ATOM 1530 C CA . ILE A 1 199 ? -27.509 -5.076 33.195 1.00 95.00 199 ILE A CA 1
ATOM 1531 C C . ILE A 1 199 ? -26.024 -5.011 33.553 1.00 95.00 199 ILE A C 1
ATOM 1533 O O . ILE A 1 199 ? -25.239 -4.525 32.738 1.00 95.00 199 ILE A O 1
ATOM 1537 N N . THR A 1 200 ? -25.605 -5.513 34.719 1.00 96.00 200 THR A N 1
ATOM 1538 C CA . THR A 1 200 ? -24.178 -5.522 35.090 1.00 96.00 200 THR A CA 1
ATOM 1539 C C . THR A 1 200 ? -23.357 -6.399 34.147 1.00 96.00 200 THR A C 1
ATOM 1541 O O . THR A 1 200 ? -22.313 -5.957 33.669 1.00 96.00 200 THR A O 1
ATOM 1544 N N . LEU A 1 201 ? -23.851 -7.589 33.791 1.00 96.31 201 LEU A N 1
ATOM 1545 C CA . LEU A 1 201 ? -23.187 -8.476 32.832 1.00 96.31 201 LEU A CA 1
ATOM 1546 C C . LEU A 1 201 ? -23.074 -7.849 31.433 1.00 96.31 201 LEU A C 1
ATOM 1548 O O . LEU A 1 201 ? -22.033 -7.948 30.783 1.00 96.31 201 LEU A O 1
ATOM 1552 N N . MET A 1 202 ? -24.138 -7.203 30.954 1.00 94.62 202 MET A N 1
ATOM 1553 C CA . MET A 1 202 ? -24.128 -6.510 29.665 1.00 94.62 202 MET A CA 1
ATOM 1554 C C . MET A 1 202 ? -23.221 -5.277 29.697 1.00 94.62 202 MET A C 1
ATOM 1556 O O . MET A 1 202 ? -22.555 -4.992 28.703 1.00 94.62 202 MET A O 1
ATOM 1560 N N . THR A 1 203 ? -23.133 -4.590 30.837 1.00 92.25 203 THR A N 1
ATOM 1561 C CA . THR A 1 203 ? -22.222 -3.455 31.039 1.00 92.25 203 THR A CA 1
ATOM 1562 C C . THR A 1 203 ? -20.757 -3.899 31.013 1.00 92.25 203 THR A C 1
ATOM 1564 O O . THR A 1 203 ? -19.966 -3.273 30.316 1.00 92.25 203 THR A O 1
ATOM 1567 N N . ASP A 1 204 ? -20.397 -5.016 31.659 1.00 94.69 204 ASP A N 1
ATOM 1568 C CA . ASP A 1 204 ? -19.042 -5.595 31.568 1.00 94.69 204 ASP A CA 1
ATOM 1569 C C . ASP A 1 204 ? -18.686 -5.975 30.121 1.00 94.69 204 ASP A C 1
ATOM 1571 O O . ASP A 1 204 ? -17.631 -5.604 29.597 1.00 94.69 204 ASP A O 1
ATOM 1575 N N . LYS A 1 205 ? -19.601 -6.656 29.418 1.00 94.38 205 LYS A N 1
ATOM 1576 C CA . LYS A 1 205 ? -19.410 -6.990 27.998 1.00 94.38 205 LYS A CA 1
ATOM 1577 C C . LYS A 1 205 ? -19.223 -5.739 27.141 1.00 94.38 205 LYS A C 1
ATOM 1579 O O . LYS A 1 205 ? -18.345 -5.730 26.276 1.00 94.38 205 LYS A O 1
ATOM 1584 N N . LYS A 1 206 ? -20.020 -4.694 27.383 1.00 89.62 206 LYS A N 1
ATOM 1585 C CA . LYS A 1 206 ? -19.900 -3.396 26.714 1.00 89.62 206 LYS A CA 1
ATOM 1586 C C . LYS A 1 206 ? -18.525 -2.774 26.969 1.00 89.62 206 LYS A C 1
ATOM 1588 O O . LYS A 1 206 ? -17.850 -2.435 26.004 1.00 89.62 206 LYS A O 1
ATOM 1593 N N . GLU A 1 207 ? -18.066 -2.702 28.216 1.00 90.56 207 GLU A N 1
ATOM 1594 C CA . GLU A 1 207 ? -16.753 -2.131 28.557 1.00 90.56 207 GLU A CA 1
ATOM 1595 C C . GLU A 1 207 ? -15.604 -2.900 27.878 1.00 90.56 207 GLU A C 1
ATOM 1597 O O . GLU A 1 207 ? -14.639 -2.320 27.371 1.00 90.56 207 GLU A O 1
ATOM 1602 N N . ARG A 1 208 ? -15.710 -4.233 27.798 1.00 91.12 208 ARG A N 1
ATOM 1603 C CA . ARG A 1 208 ? -14.742 -5.063 27.062 1.00 91.12 208 ARG A CA 1
ATOM 1604 C C . ARG A 1 208 ? -14.724 -4.751 25.568 1.00 91.12 208 ARG A C 1
ATOM 1606 O O . ARG A 1 208 ? -13.647 -4.765 24.971 1.00 91.12 208 ARG A O 1
ATOM 1613 N N . LEU A 1 209 ? -15.881 -4.487 24.964 1.00 89.62 209 LEU A N 1
ATOM 1614 C CA . LEU A 1 209 ? -15.968 -4.064 23.566 1.00 89.62 209 LEU A CA 1
ATOM 1615 C C . LEU A 1 209 ? -15.386 -2.658 23.380 1.00 89.62 209 LEU A C 1
ATOM 1617 O O . LEU A 1 209 ? -14.578 -2.471 22.477 1.00 89.62 209 LEU A O 1
ATOM 1621 N N . GLU A 1 210 ? -15.685 -1.709 24.268 1.00 87.56 210 GLU A N 1
ATOM 1622 C CA . GLU A 1 210 ? -15.117 -0.351 24.242 1.00 87.56 210 GLU A CA 1
ATOM 1623 C C . GLU A 1 210 ? -13.579 -0.364 24.330 1.00 87.56 210 GLU A C 1
ATOM 1625 O O . GLU A 1 210 ? -12.899 0.371 23.612 1.00 87.56 210 GLU A O 1
ATOM 1630 N N . LYS A 1 211 ? -12.990 -1.268 25.127 1.00 88.25 211 LYS A N 1
ATOM 1631 C CA . LYS A 1 211 ? -11.528 -1.473 25.159 1.00 88.25 211 LYS A CA 1
ATOM 1632 C C . LYS A 1 211 ? -10.975 -1.919 23.801 1.00 88.25 211 LYS A C 1
ATOM 1634 O O . LYS A 1 211 ? -9.963 -1.380 23.353 1.00 88.25 211 LYS A O 1
ATOM 1639 N N . LYS A 1 212 ? -11.639 -2.863 23.125 1.00 88.94 212 LYS A N 1
ATOM 1640 C CA . LYS A 1 212 ? -11.244 -3.314 21.777 1.00 88.94 212 LYS A CA 1
ATOM 1641 C C . LYS A 1 212 ? -11.410 -2.215 20.728 1.00 88.94 212 LYS A C 1
ATOM 1643 O O . LYS A 1 212 ? -10.584 -2.093 19.831 1.00 88.94 212 LYS A O 1
ATOM 1648 N N . VAL A 1 213 ? -12.442 -1.390 20.863 1.00 86.19 213 VAL A N 1
ATOM 1649 C CA . VAL A 1 213 ? -12.687 -0.225 20.003 1.00 86.19 213 VAL A CA 1
ATOM 1650 C C . VAL A 1 213 ? -11.558 0.790 20.125 1.00 86.19 213 VAL A C 1
ATOM 1652 O O . VAL A 1 213 ? -11.027 1.243 19.115 1.00 86.19 213 VAL A O 1
ATOM 1655 N N . ASN A 1 214 ? -11.130 1.106 21.347 1.00 85.94 214 ASN A N 1
ATOM 1656 C CA . ASN A 1 214 ? -10.003 2.011 21.556 1.00 85.94 214 ASN A CA 1
ATOM 1657 C C . ASN A 1 214 ? -8.718 1.463 20.921 1.00 85.94 214 ASN A C 1
ATOM 1659 O O . ASN A 1 214 ? -7.992 2.207 20.263 1.00 85.94 214 ASN A O 1
ATOM 1663 N N . GLN A 1 215 ? -8.470 0.154 21.037 1.00 88.12 215 GLN A N 1
ATOM 1664 C CA . GLN A 1 215 ? -7.359 -0.499 20.339 1.00 88.12 215 GLN A CA 1
ATOM 1665 C C . GLN A 1 215 ? -7.490 -0.381 18.815 1.00 88.12 215 GLN A C 1
ATOM 1667 O O . GLN A 1 215 ? -6.510 -0.064 18.144 1.00 88.12 215 GLN A O 1
ATOM 1672 N N . LEU A 1 216 ? -8.692 -0.576 18.267 1.00 86.56 216 LEU A N 1
ATOM 1673 C CA . LEU A 1 216 ? -8.953 -0.430 16.837 1.00 86.56 216 LEU A CA 1
ATOM 1674 C C . LEU A 1 216 ? -8.682 1.001 16.353 1.00 86.56 216 LEU A C 1
ATOM 1676 O O . LEU A 1 216 ? -8.038 1.179 15.320 1.00 86.56 216 LEU A O 1
ATOM 1680 N N . ASN A 1 217 ? -9.099 2.016 17.112 1.00 84.44 217 ASN A N 1
ATOM 1681 C CA . ASN A 1 217 ? -8.834 3.420 16.794 1.00 84.44 217 ASN A CA 1
ATOM 1682 C C . ASN A 1 217 ? -7.325 3.725 16.794 1.00 84.44 217 ASN A C 1
ATOM 1684 O O . ASN A 1 217 ? -6.830 4.367 15.867 1.00 84.44 217 ASN A O 1
ATOM 1688 N N . VAL A 1 218 ? -6.574 3.203 17.772 1.00 86.50 218 VAL A N 1
ATOM 1689 C CA . VAL A 1 218 ? -5.105 3.333 17.829 1.00 86.50 218 VAL A CA 1
ATOM 1690 C C . VAL A 1 218 ? -4.435 2.675 16.619 1.00 86.50 218 VAL A C 1
ATOM 1692 O O . VAL A 1 218 ? -3.597 3.297 15.966 1.00 86.50 218 VAL A O 1
ATOM 1695 N N . VAL A 1 219 ? -4.817 1.438 16.282 1.00 87.56 219 VAL A N 1
ATOM 1696 C CA . VAL A 1 219 ? -4.277 0.715 15.116 1.00 87.56 219 VAL A CA 1
ATOM 1697 C C . VAL A 1 219 ? -4.625 1.436 13.814 1.00 87.56 219 VAL A C 1
ATOM 1699 O O . VAL A 1 219 ? -3.779 1.538 12.930 1.00 87.56 219 VAL A O 1
ATOM 1702 N N . THR A 1 220 ? -5.834 1.992 13.713 1.00 84.25 220 THR A N 1
ATOM 1703 C CA . THR A 1 220 ? -6.285 2.757 12.543 1.00 84.25 220 THR A CA 1
ATOM 1704 C C . THR A 1 220 ? -5.426 4.000 12.329 1.00 84.25 220 THR A C 1
ATOM 1706 O O . THR A 1 220 ? -4.963 4.236 11.217 1.00 84.25 220 THR A O 1
ATOM 1709 N N . THR A 1 221 ? -5.166 4.783 13.378 1.00 83.56 221 THR A N 1
ATOM 1710 C CA . THR A 1 221 ? -4.278 5.952 13.283 1.00 83.56 221 THR A CA 1
ATOM 1711 C C . THR A 1 221 ? -2.858 5.534 12.897 1.00 83.56 221 THR A C 1
ATOM 1713 O O . THR A 1 221 ? -2.330 6.026 11.904 1.00 83.56 221 THR A O 1
ATOM 1716 N N . ARG A 1 222 ? -2.294 4.520 13.569 1.00 87.19 222 ARG A N 1
ATOM 1717 C CA . ARG A 1 222 ? -0.956 3.993 13.253 1.00 87.19 222 ARG A CA 1
ATOM 1718 C C . ARG A 1 222 ? -0.833 3.510 11.807 1.00 87.19 222 ARG A C 1
ATOM 1720 O O . ARG A 1 222 ? 0.205 3.713 11.186 1.00 87.19 222 ARG A O 1
ATOM 1727 N N . TYR A 1 223 ? -1.872 2.871 11.274 1.00 86.94 223 TYR A N 1
ATOM 1728 C CA . TYR A 1 223 ? -1.919 2.441 9.880 1.00 86.94 223 TYR A CA 1
ATOM 1729 C C . TYR A 1 223 ? -1.747 3.629 8.925 1.00 86.94 223 TYR A C 1
ATOM 1731 O O . TYR A 1 223 ? -0.852 3.603 8.079 1.00 86.94 223 TYR A O 1
ATOM 1739 N N . PHE A 1 224 ? -2.543 4.687 9.093 1.00 85.00 224 PHE A N 1
ATOM 1740 C CA . PHE A 1 224 ? -2.458 5.872 8.237 1.00 85.00 224 PHE A CA 1
ATOM 1741 C C . PHE A 1 224 ? -1.135 6.628 8.399 1.00 85.00 224 PHE A C 1
ATOM 1743 O O . PHE A 1 224 ? -0.554 7.040 7.395 1.00 85.00 224 PHE A O 1
ATOM 1750 N N . ASP A 1 225 ? -0.630 6.761 9.624 1.00 85.94 225 ASP A N 1
ATOM 1751 C CA . ASP A 1 225 ? 0.647 7.434 9.881 1.00 85.94 225 ASP A CA 1
ATOM 1752 C C . ASP A 1 225 ? 1.810 6.662 9.251 1.00 85.94 225 ASP A C 1
ATOM 1754 O O . ASP A 1 225 ? 2.624 7.237 8.526 1.00 85.94 225 ASP A O 1
ATOM 1758 N N . SER A 1 226 ? 1.833 5.336 9.434 1.00 88.25 226 SER A N 1
ATOM 1759 C CA . SER A 1 226 ? 2.864 4.470 8.854 1.00 88.25 226 SER A CA 1
ATOM 1760 C C . SER A 1 226 ? 2.863 4.500 7.326 1.00 88.25 226 SER A C 1
ATOM 1762 O O . SER A 1 226 ? 3.922 4.436 6.704 1.00 88.25 226 SER A O 1
ATOM 1764 N N . LEU A 1 227 ? 1.691 4.644 6.699 1.00 87.31 227 LEU A N 1
ATOM 1765 C CA . LEU A 1 227 ? 1.583 4.772 5.251 1.00 87.31 227 LEU A CA 1
ATOM 1766 C C . LEU A 1 227 ? 2.278 6.044 4.754 1.00 87.31 227 LEU A C 1
ATOM 1768 O O . LEU A 1 227 ? 3.033 5.993 3.780 1.00 87.31 227 LEU A O 1
ATOM 1772 N N . GLU A 1 228 ? 2.024 7.181 5.400 1.00 87.81 228 GLU A N 1
ATOM 1773 C CA . GLU A 1 228 ? 2.632 8.454 5.011 1.00 87.81 228 GLU A CA 1
ATOM 1774 C C . GLU A 1 228 ? 4.134 8.491 5.313 1.00 87.81 228 GLU A C 1
ATOM 1776 O O . GLU A 1 228 ? 4.915 8.956 4.478 1.00 87.81 228 GLU A O 1
ATOM 1781 N N . GLU A 1 229 ? 4.558 7.922 6.442 1.00 87.56 229 GLU A N 1
ATOM 1782 C CA . GLU A 1 229 ? 5.973 7.772 6.787 1.00 87.56 229 GLU A CA 1
ATOM 1783 C C . GLU A 1 229 ? 6.715 6.930 5.739 1.00 87.56 229 GLU A C 1
ATOM 1785 O O . GLU A 1 229 ? 7.701 7.388 5.161 1.00 87.56 229 GLU A O 1
ATOM 1790 N N . VAL A 1 230 ? 6.194 5.746 5.396 1.00 89.56 230 VAL A N 1
ATOM 1791 C CA . VAL A 1 230 ? 6.800 4.866 4.385 1.00 89.56 230 VAL A CA 1
ATOM 1792 C C . VAL A 1 230 ? 6.840 5.541 3.012 1.00 89.56 230 VAL A C 1
ATOM 1794 O O . VAL A 1 230 ? 7.861 5.465 2.324 1.00 89.56 230 VAL A O 1
ATOM 1797 N N . LYS A 1 231 ? 5.778 6.253 2.605 1.00 91.00 231 LYS A N 1
ATOM 1798 C CA . LYS A 1 231 ? 5.782 7.040 1.357 1.00 91.00 231 LYS A CA 1
ATOM 1799 C C . LYS A 1 231 ? 6.899 8.084 1.352 1.00 91.00 231 LYS A C 1
ATOM 1801 O O . LYS A 1 231 ? 7.585 8.228 0.337 1.00 91.00 231 LYS A O 1
ATOM 1806 N N . LYS A 1 232 ? 7.078 8.814 2.456 1.00 89.81 232 LYS A N 1
ATOM 1807 C CA . LYS A 1 232 ? 8.146 9.809 2.607 1.00 89.81 232 LYS A CA 1
ATOM 1808 C C . LYS A 1 232 ? 9.524 9.149 2.522 1.00 89.81 232 LYS A C 1
ATOM 1810 O O . LYS A 1 232 ? 10.336 9.581 1.706 1.00 89.81 232 LYS A O 1
ATOM 1815 N N . SER A 1 233 ? 9.748 8.058 3.255 1.00 85.69 233 SER A N 1
ATOM 1816 C CA . SER A 1 233 ? 11.020 7.325 3.238 1.00 85.69 233 SER A CA 1
ATOM 1817 C C . SER A 1 233 ? 11.380 6.791 1.851 1.00 85.69 233 SER A C 1
ATOM 1819 O O . SER A 1 233 ? 12.538 6.881 1.446 1.00 85.69 233 SER A O 1
ATOM 1821 N N . ILE A 1 234 ? 10.404 6.280 1.088 1.00 85.44 234 ILE A N 1
ATOM 1822 C CA . ILE A 1 234 ? 10.626 5.863 -0.305 1.00 85.44 234 ILE A CA 1
ATOM 1823 C C . ILE A 1 234 ? 11.099 7.062 -1.134 1.00 85.44 234 ILE A C 1
ATOM 1825 O O . ILE A 1 234 ? 12.142 6.985 -1.779 1.00 85.44 234 ILE A O 1
ATOM 1829 N N . LYS A 1 235 ? 10.384 8.191 -1.097 1.00 91.62 235 LYS A N 1
ATOM 1830 C CA . LYS A 1 235 ? 10.756 9.382 -1.882 1.00 91.62 235 LYS A CA 1
ATOM 1831 C C . LYS A 1 235 ? 12.158 9.889 -1.542 1.00 91.62 235 LYS A C 1
ATOM 1833 O O . LYS A 1 235 ? 12.947 10.137 -2.450 1.00 91.62 235 LYS A O 1
ATOM 1838 N N . GLU A 1 236 ? 12.483 10.002 -0.258 1.00 86.88 236 GLU A N 1
ATOM 1839 C CA . GLU A 1 236 ? 13.798 10.459 0.203 1.00 86.88 236 GLU A CA 1
ATOM 1840 C C . GLU A 1 236 ? 14.911 9.506 -0.236 1.00 86.88 236 GLU A C 1
ATOM 1842 O O . GLU A 1 236 ? 15.933 9.943 -0.769 1.00 86.88 236 GLU A O 1
ATOM 1847 N N . ARG A 1 237 ? 14.700 8.193 -0.086 1.00 83.50 237 ARG A N 1
ATOM 1848 C CA . ARG A 1 237 ? 15.696 7.191 -0.471 1.00 83.50 237 ARG A CA 1
ATOM 1849 C C . ARG A 1 237 ? 15.975 7.205 -1.970 1.00 83.50 237 ARG A C 1
ATOM 1851 O O . ARG A 1 237 ? 17.134 7.129 -2.374 1.00 83.50 237 ARG A O 1
ATOM 1858 N N . PHE A 1 238 ? 14.935 7.312 -2.791 1.00 87.69 238 PHE A N 1
ATOM 1859 C CA . PHE A 1 238 ? 15.097 7.371 -4.242 1.00 87.69 238 PHE A CA 1
ATOM 1860 C C . PHE A 1 238 ? 15.684 8.709 -4.707 1.00 87.69 238 PHE A C 1
ATOM 1862 O O . PHE A 1 238 ? 16.517 8.706 -5.609 1.00 87.69 238 PHE A O 1
ATOM 1869 N N . SER A 1 239 ? 15.363 9.825 -4.044 1.00 86.62 239 SER A N 1
ATOM 1870 C CA . SER A 1 239 ? 16.021 11.114 -4.300 1.00 86.62 239 SER A CA 1
ATOM 1871 C C . SER A 1 239 ? 17.527 11.051 -4.011 1.00 86.62 239 SER A C 1
ATOM 1873 O O . SER A 1 239 ? 18.330 11.495 -4.829 1.00 86.62 239 SER A O 1
ATOM 1875 N N . GLN A 1 240 ? 17.935 10.412 -2.908 1.00 80.38 240 GLN A N 1
ATOM 1876 C CA . GLN A 1 240 ? 19.353 10.183 -2.605 1.00 80.38 240 GLN A CA 1
ATOM 1877 C C . GLN A 1 240 ? 20.047 9.340 -3.681 1.00 80.38 240 GLN A C 1
ATOM 1879 O O . GLN A 1 240 ? 21.148 9.678 -4.109 1.00 80.38 240 GLN A O 1
ATOM 1884 N N . LEU A 1 241 ? 19.404 8.264 -4.148 1.00 82.38 241 LEU A N 1
ATOM 1885 C CA . LEU A 1 241 ? 19.945 7.423 -5.221 1.00 82.38 241 LEU A CA 1
ATOM 1886 C C . LEU A 1 241 ? 20.123 8.208 -6.526 1.00 82.38 241 LEU A C 1
ATOM 1888 O O . LEU A 1 241 ? 21.172 8.102 -7.156 1.00 82.38 241 LEU A O 1
ATOM 1892 N N . GLN A 1 242 ? 19.149 9.040 -6.898 1.00 86.00 242 GLN A N 1
ATOM 1893 C CA . GLN A 1 242 ? 19.247 9.903 -8.078 1.00 86.00 242 GLN A CA 1
ATOM 1894 C C . GLN A 1 242 ? 20.405 10.903 -7.971 1.00 86.00 242 GLN A C 1
ATOM 1896 O O . GLN A 1 242 ? 21.149 11.076 -8.937 1.00 86.00 242 GLN A O 1
ATOM 1901 N N . MET A 1 243 ? 20.600 11.522 -6.800 1.00 81.69 243 MET A N 1
ATOM 1902 C CA . MET A 1 243 ? 21.732 12.426 -6.571 1.00 81.69 243 MET A CA 1
ATOM 1903 C C . MET A 1 243 ? 23.074 11.704 -6.708 1.00 81.69 243 MET A C 1
ATOM 1905 O O . MET A 1 243 ? 23.972 12.228 -7.357 1.00 81.69 243 MET A O 1
ATOM 1909 N N . MET A 1 244 ? 23.205 10.492 -6.157 1.00 78.81 244 MET A N 1
ATOM 1910 C CA . MET A 1 244 ? 24.441 9.708 -6.276 1.00 78.81 244 MET A CA 1
ATOM 1911 C C . MET A 1 244 ? 24.757 9.338 -7.729 1.00 78.81 244 MET A C 1
ATOM 1913 O O . MET A 1 244 ? 25.906 9.455 -8.148 1.00 78.81 244 MET A O 1
ATOM 1917 N N . VAL A 1 245 ? 23.750 8.933 -8.511 1.00 83.62 245 VAL A N 1
ATOM 1918 C CA . VAL A 1 245 ? 23.930 8.630 -9.942 1.00 83.62 245 VAL A CA 1
ATOM 1919 C C . VAL A 1 245 ? 24.348 9.885 -10.713 1.00 83.62 245 VAL A C 1
ATOM 1921 O O . VAL A 1 245 ? 25.323 9.841 -11.458 1.00 83.62 245 VAL A O 1
ATOM 1924 N N . SER A 1 246 ? 23.677 11.013 -10.472 1.00 87.75 246 SER A N 1
ATOM 1925 C CA . SER 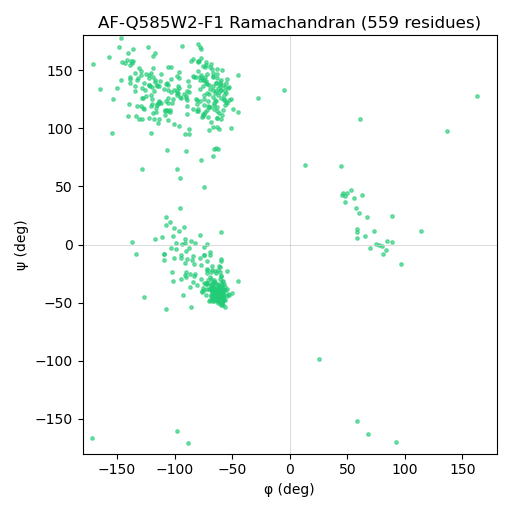A 1 246 ? 23.989 12.291 -11.134 1.00 87.75 246 SER A CA 1
ATOM 1926 C C . SER A 1 246 ? 25.395 12.793 -10.780 1.00 87.75 246 SER A C 1
ATOM 1928 O O . SER A 1 246 ? 26.131 13.283 -11.633 1.00 87.75 246 SER A O 1
ATOM 1930 N N . GLN A 1 247 ? 25.798 12.643 -9.516 1.00 81.50 247 GLN A N 1
ATOM 1931 C CA . GLN A 1 247 ? 27.138 12.999 -9.055 1.00 81.50 247 GLN A CA 1
ATOM 1932 C C . GLN A 1 247 ? 28.202 12.124 -9.727 1.00 81.50 247 GLN A C 1
ATOM 1934 O O . GLN A 1 247 ? 29.216 12.638 -10.195 1.00 81.50 247 GLN A O 1
ATOM 1939 N N . ARG A 1 248 ? 27.949 10.815 -9.841 1.00 82.62 248 ARG A N 1
ATOM 1940 C CA . ARG A 1 248 ? 28.871 9.891 -10.506 1.00 82.62 248 ARG A CA 1
ATOM 1941 C C . ARG A 1 248 ? 29.028 10.199 -11.993 1.00 82.62 248 ARG A C 1
ATOM 1943 O O . ARG A 1 248 ? 30.140 10.127 -12.512 1.00 82.62 248 ARG A O 1
ATOM 1950 N N . GLU A 1 249 ? 27.938 10.549 -12.669 1.00 86.88 249 GLU A N 1
ATOM 1951 C CA . GLU A 1 249 ? 27.966 11.010 -14.059 1.00 86.88 249 GLU A CA 1
ATOM 1952 C C . GLU A 1 249 ? 28.850 12.254 -14.207 1.00 86.88 249 GLU A C 1
ATOM 1954 O O . GLU A 1 249 ? 29.764 12.268 -15.031 1.00 86.88 249 GLU A O 1
ATOM 1959 N N . LYS A 1 250 ? 28.638 13.266 -13.357 1.00 88.94 250 LYS A N 1
ATOM 1960 C CA . LYS A 1 250 ? 29.432 14.497 -13.364 1.00 88.94 250 LYS A CA 1
ATOM 1961 C C . LYS A 1 250 ? 30.925 14.226 -13.162 1.00 88.94 250 LYS A C 1
ATOM 1963 O O . LYS A 1 250 ? 31.738 14.739 -13.923 1.00 88.94 250 LYS A O 1
ATOM 1968 N N . GLU A 1 251 ? 31.286 13.388 -12.194 1.00 80.50 251 GLU A N 1
ATOM 1969 C CA . GLU A 1 251 ? 32.683 13.004 -11.948 1.00 80.50 251 GLU A CA 1
ATOM 1970 C C . GLU A 1 251 ? 33.328 12.325 -13.159 1.00 80.50 251 GLU A C 1
ATOM 1972 O O . GLU A 1 251 ? 34.487 12.586 -13.477 1.00 80.50 251 GLU A O 1
ATOM 1977 N N . LEU A 1 252 ? 32.589 11.444 -13.842 1.00 82.56 252 LEU A N 1
ATOM 1978 C CA . LEU A 1 252 ? 33.081 10.777 -15.046 1.00 82.56 252 LEU A CA 1
ATOM 1979 C C . LEU A 1 252 ? 33.293 11.770 -16.192 1.00 82.56 252 LEU A C 1
ATOM 1981 O O . LEU A 1 252 ? 34.290 11.664 -16.907 1.00 82.56 252 LEU A O 1
ATOM 1985 N N . LEU A 1 253 ? 32.399 12.747 -16.346 1.00 91.06 253 LEU A N 1
ATOM 1986 C CA . LEU A 1 253 ? 32.536 13.806 -17.346 1.00 91.06 253 LEU A CA 1
ATOM 1987 C C . LEU A 1 253 ? 33.715 14.742 -17.037 1.00 91.06 253 LEU A C 1
ATOM 1989 O O . LEU A 1 253 ? 34.469 15.085 -17.946 1.00 91.06 253 LEU A O 1
ATOM 1993 N N . GLU A 1 254 ? 33.930 15.110 -15.773 1.00 88.69 254 GLU A N 1
ATOM 1994 C CA . GLU A 1 254 ? 35.082 15.920 -15.343 1.00 88.69 254 GLU A CA 1
ATOM 1995 C C . GLU A 1 254 ? 36.414 15.178 -15.541 1.00 88.69 254 GLU A C 1
ATOM 1997 O O . GLU A 1 254 ? 37.391 15.746 -16.046 1.00 88.69 254 GLU A O 1
ATOM 2002 N N . ALA A 1 255 ? 36.450 13.883 -15.211 1.00 82.62 255 ALA A N 1
ATOM 2003 C CA . ALA A 1 255 ? 37.606 13.030 -15.467 1.00 82.62 255 ALA A CA 1
ATOM 2004 C C . ALA A 1 255 ? 37.894 12.909 -16.972 1.00 82.62 255 ALA A C 1
ATOM 2006 O O . ALA A 1 255 ? 39.051 13.001 -17.387 1.00 82.62 255 ALA A O 1
ATOM 2007 N N . LEU A 1 256 ? 36.853 12.758 -17.798 1.00 87.88 256 LEU A N 1
ATOM 2008 C CA . LEU A 1 256 ? 36.989 12.727 -19.253 1.00 87.88 256 LEU A CA 1
ATOM 2009 C C . LEU A 1 256 ? 37.518 14.059 -19.802 1.00 87.88 256 LEU A C 1
ATOM 2011 O O . LEU A 1 256 ? 38.407 14.043 -20.651 1.00 87.88 256 LEU A O 1
ATOM 2015 N N . GLY A 1 257 ? 37.035 15.195 -19.291 1.00 90.56 257 GLY A N 1
ATOM 2016 C CA . GLY A 1 257 ? 37.556 16.520 -19.642 1.00 90.56 257 GLY A CA 1
ATOM 2017 C C . GLY A 1 257 ? 39.051 16.651 -19.340 1.00 90.56 257 GLY A C 1
ATOM 2018 O O . GLY A 1 257 ? 39.831 17.021 -20.212 1.00 90.56 257 GLY A O 1
ATOM 2019 N N . SER A 1 258 ? 39.476 16.213 -18.153 1.00 87.94 258 SER A N 1
ATOM 2020 C CA . SER A 1 258 ? 40.892 16.225 -17.750 1.00 87.94 258 SER A CA 1
ATOM 2021 C C . SER A 1 258 ? 41.767 15.324 -18.640 1.00 87.94 258 SER A C 1
ATOM 2023 O O . SER A 1 258 ? 42.892 15.675 -19.013 1.00 87.94 258 SER A O 1
ATOM 2025 N N . LEU A 1 259 ? 41.251 14.152 -19.029 1.00 85.38 259 LEU A N 1
ATOM 2026 C CA . LEU A 1 259 ? 41.914 13.270 -19.995 1.00 85.38 259 LEU A CA 1
ATOM 2027 C C . LEU A 1 259 ? 41.993 13.907 -21.393 1.00 85.38 259 LEU A C 1
ATOM 2029 O O . LEU A 1 259 ? 42.973 13.706 -22.109 1.00 85.38 259 LEU A O 1
ATOM 2033 N N . CYS A 1 260 ? 40.996 14.703 -21.777 1.00 91.88 260 CYS A N 1
ATOM 2034 C CA . CYS A 1 260 ? 41.002 15.448 -23.032 1.00 91.88 260 CYS A CA 1
ATOM 2035 C C . CYS A 1 260 ? 42.102 16.514 -23.050 1.00 91.88 260 CYS A C 1
ATOM 2037 O O . CYS A 1 260 ? 42.871 16.574 -24.009 1.00 91.88 260 CYS A O 1
ATOM 2039 N N . ASP A 1 261 ? 42.248 17.289 -21.975 1.00 91.38 261 ASP A N 1
ATOM 2040 C CA . ASP A 1 261 ? 43.281 18.327 -21.866 1.00 91.38 261 ASP A CA 1
ATOM 2041 C C . ASP A 1 261 ? 44.696 17.738 -21.923 1.00 91.38 261 ASP A C 1
ATOM 2043 O O . ASP A 1 261 ? 45.561 18.217 -22.664 1.00 91.38 261 ASP A O 1
ATOM 2047 N N . THR A 1 262 ? 44.929 16.645 -21.190 1.00 84.62 262 THR A N 1
ATOM 2048 C CA . THR A 1 262 ? 46.218 15.930 -21.208 1.00 84.62 262 THR A CA 1
ATOM 2049 C C . THR A 1 262 ? 46.506 15.299 -22.573 1.00 84.62 262 THR A C 1
ATOM 2051 O O . THR A 1 262 ? 47.636 15.382 -23.072 1.00 84.62 262 THR A O 1
ATOM 2054 N N . GLY A 1 263 ? 45.485 14.737 -23.226 1.00 84.38 263 GLY A N 1
ATOM 2055 C CA . GLY A 1 263 ? 45.566 14.239 -24.597 1.00 84.38 263 GLY A CA 1
ATOM 2056 C C . GLY A 1 263 ? 45.913 15.345 -25.597 1.00 84.38 263 GLY A C 1
ATOM 2057 O O . GLY A 1 263 ? 46.837 15.187 -26.397 1.00 84.38 263 GLY A O 1
ATOM 2058 N N . HIS A 1 264 ? 45.247 16.500 -25.517 1.00 88.75 264 HIS A N 1
ATOM 2059 C CA . HIS A 1 264 ? 45.537 17.663 -26.357 1.00 88.75 264 HIS A CA 1
ATOM 2060 C C . HIS A 1 264 ? 46.956 18.190 -26.154 1.00 88.75 264 HIS A C 1
ATOM 2062 O O . HIS A 1 264 ? 47.644 18.461 -27.140 1.00 88.75 264 HIS A O 1
ATOM 2068 N N . ALA A 1 265 ? 47.420 18.310 -24.908 1.00 87.31 265 ALA A N 1
ATOM 206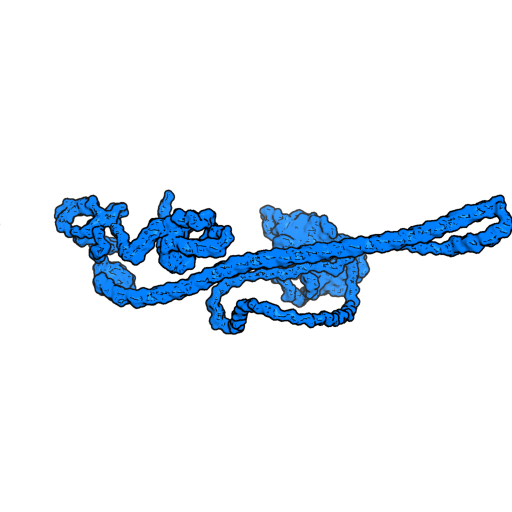9 C CA . ALA A 1 265 ? 48.786 18.731 -24.609 1.00 87.31 265 ALA A CA 1
ATOM 2070 C C . ALA A 1 265 ? 49.817 17.776 -25.234 1.00 87.31 265 ALA A C 1
ATOM 2072 O O . ALA A 1 265 ? 50.763 18.224 -25.886 1.00 87.31 265 ALA A O 1
ATOM 2073 N N . SER A 1 266 ? 49.584 16.467 -25.113 1.00 85.44 266 SER A N 1
ATOM 2074 C CA . SER A 1 266 ? 50.459 15.426 -25.664 1.00 85.44 266 SER A CA 1
ATOM 2075 C C . SER A 1 266 ? 50.492 15.452 -27.195 1.00 85.44 266 SER A C 1
ATOM 2077 O O . SER A 1 266 ? 51.568 15.467 -27.796 1.00 85.44 266 SER A O 1
ATOM 2079 N N . LEU A 1 267 ? 49.326 15.548 -27.844 1.00 87.56 267 LEU A N 1
ATOM 2080 C CA . LEU A 1 267 ? 49.225 15.659 -29.303 1.00 87.56 267 LEU A CA 1
ATOM 2081 C C . LEU A 1 267 ? 49.866 16.950 -29.824 1.00 87.56 267 LEU A C 1
ATOM 2083 O O . LEU A 1 267 ? 50.580 16.923 -30.825 1.00 87.56 267 LEU A O 1
ATOM 2087 N N . ASN A 1 268 ? 49.665 18.079 -29.139 1.00 89.62 268 ASN A N 1
ATOM 2088 C CA . ASN A 1 268 ? 50.280 19.354 -29.506 1.00 89.62 268 ASN A CA 1
ATOM 2089 C C . ASN A 1 268 ? 51.803 19.321 -29.365 1.00 89.62 268 ASN A C 1
ATOM 2091 O O . ASN A 1 268 ? 52.503 19.818 -30.248 1.00 89.62 268 ASN A O 1
ATOM 2095 N N . GLN A 1 269 ? 52.321 18.705 -28.303 1.00 88.31 269 GLN A N 1
ATOM 2096 C CA . GLN A 1 269 ? 53.757 18.523 -28.123 1.00 88.31 269 GLN A CA 1
ATOM 2097 C C . GLN A 1 269 ? 54.344 17.619 -29.214 1.00 88.31 269 GLN A C 1
ATOM 2099 O O . GLN A 1 269 ? 55.365 17.968 -29.810 1.00 88.31 269 GLN A O 1
ATOM 2104 N N . CYS A 1 270 ? 53.688 16.493 -29.515 1.00 87.62 270 CYS A N 1
ATOM 2105 C CA . CYS A 1 270 ? 54.098 15.587 -30.586 1.00 87.62 270 CYS A CA 1
ATOM 2106 C C . CYS A 1 270 ? 54.109 16.305 -31.944 1.00 87.62 270 CYS A C 1
ATOM 2108 O O . CYS A 1 270 ? 55.115 16.282 -32.652 1.00 87.62 270 CYS A O 1
ATOM 2110 N N . ARG A 1 271 ? 53.037 17.042 -32.263 1.00 92.19 271 ARG A N 1
ATOM 2111 C CA . ARG A 1 271 ? 52.935 17.870 -33.471 1.00 92.19 271 ARG A CA 1
ATOM 2112 C C . ARG A 1 271 ? 54.055 18.907 -33.552 1.00 92.19 271 ARG A C 1
ATOM 2114 O O . ARG A 1 271 ? 54.644 19.069 -34.615 1.00 92.19 271 ARG A O 1
ATOM 2121 N N . GLY A 1 272 ? 54.378 19.574 -32.443 1.00 91.06 272 GLY A N 1
ATOM 2122 C CA . GLY A 1 272 ? 55.480 20.534 -32.372 1.00 91.06 272 GLY A CA 1
ATOM 2123 C C . GLY A 1 272 ? 56.841 19.904 -32.679 1.00 91.06 272 GLY A C 1
ATOM 2124 O O . GLY A 1 272 ? 57.617 20.477 -33.439 1.00 91.06 272 GLY A O 1
ATOM 2125 N N . ARG A 1 273 ? 57.113 18.700 -32.156 1.00 88.81 273 ARG A N 1
ATOM 2126 C CA . ARG A 1 273 ? 58.357 17.957 -32.433 1.00 88.81 273 ARG A CA 1
ATOM 2127 C C . ARG A 1 273 ? 58.465 17.542 -33.898 1.00 88.81 273 ARG A C 1
ATOM 2129 O O . ARG A 1 273 ? 59.494 17.792 -34.522 1.00 88.81 273 ARG A O 1
ATOM 2136 N N . VAL A 1 274 ? 57.395 16.969 -34.454 1.00 90.38 274 VAL A N 1
ATOM 2137 C CA . VAL A 1 274 ? 57.347 16.568 -35.869 1.00 90.38 274 VAL A CA 1
ATOM 2138 C C . VAL A 1 274 ? 57.523 17.785 -36.778 1.00 90.38 274 VAL A C 1
ATOM 2140 O O . VAL A 1 274 ? 58.317 17.741 -37.714 1.00 90.38 274 VAL A O 1
ATOM 2143 N N . LEU A 1 275 ? 56.857 18.903 -36.472 1.00 92.38 275 LEU A N 1
ATOM 2144 C CA . LEU A 1 275 ? 56.984 20.138 -37.245 1.00 92.38 275 LEU A CA 1
ATOM 2145 C C . LEU A 1 275 ? 58.396 20.734 -37.163 1.00 92.38 275 LEU A C 1
ATOM 2147 O O . LEU A 1 275 ? 58.941 21.138 -38.186 1.00 92.38 275 LEU A O 1
ATOM 2151 N N . ALA A 1 276 ? 59.011 20.762 -35.978 1.00 90.88 276 ALA A N 1
ATOM 2152 C CA . ALA A 1 276 ? 60.383 21.243 -35.814 1.00 90.88 276 ALA A CA 1
ATOM 2153 C C . ALA A 1 276 ? 61.373 20.419 -36.651 1.00 90.88 276 ALA A C 1
ATOM 2155 O O . ALA A 1 276 ? 62.238 20.987 -37.319 1.00 90.88 276 ALA A O 1
ATOM 2156 N N . LYS A 1 277 ? 61.203 19.092 -36.681 1.00 90.38 277 LYS A N 1
ATOM 2157 C CA . LYS A 1 277 ? 62.013 18.210 -37.523 1.00 90.38 277 LYS A CA 1
ATOM 2158 C C . LYS A 1 277 ? 61.758 18.437 -39.011 1.00 90.38 277 LYS A C 1
ATOM 2160 O O . LYS A 1 277 ? 62.716 18.556 -39.770 1.00 90.38 277 LYS A O 1
ATOM 2165 N N . ALA A 1 278 ? 60.495 18.532 -39.426 1.00 91.62 278 ALA A N 1
ATOM 2166 C CA . ALA A 1 278 ? 60.137 18.812 -40.814 1.00 91.62 278 ALA A CA 1
ATOM 2167 C C . ALA A 1 278 ? 60.745 20.142 -41.287 1.00 91.62 278 ALA A C 1
ATOM 2169 O O . ALA A 1 278 ? 61.315 20.208 -42.374 1.00 91.62 278 ALA A O 1
ATOM 2170 N N . ASN A 1 279 ? 60.711 21.175 -40.440 1.00 93.44 279 ASN A N 1
ATOM 2171 C CA . ASN A 1 279 ? 61.352 22.460 -40.714 1.00 93.44 279 ASN A CA 1
ATOM 2172 C C . ASN A 1 279 ? 62.872 22.321 -40.844 1.00 93.44 279 ASN A C 1
ATOM 2174 O O . ASN A 1 279 ? 63.437 22.816 -41.813 1.00 93.44 279 ASN A O 1
ATOM 2178 N N . ALA A 1 280 ? 63.529 21.602 -39.931 1.00 92.19 280 ALA A N 1
ATOM 2179 C CA . ALA A 1 280 ? 64.969 21.367 -40.010 1.00 92.19 280 ALA A CA 1
ATOM 2180 C C . ALA A 1 280 ? 65.378 20.610 -41.289 1.00 92.19 280 ALA A C 1
ATOM 2182 O O . ALA A 1 280 ? 66.398 20.931 -41.900 1.00 92.19 280 ALA A O 1
ATOM 2183 N N . ILE A 1 281 ? 64.569 19.642 -41.736 1.00 92.62 281 ILE A N 1
ATOM 2184 C CA . ILE A 1 281 ? 64.782 18.935 -43.008 1.00 92.62 281 ILE A CA 1
ATOM 2185 C C . ILE A 1 281 ? 64.578 19.887 -44.192 1.00 92.62 281 ILE A C 1
ATOM 2187 O O . ILE A 1 281 ? 65.420 19.922 -45.087 1.00 92.62 281 ILE A O 1
ATOM 2191 N N . ASN A 1 282 ? 63.510 20.687 -44.195 1.00 94.00 282 ASN A N 1
ATOM 2192 C CA . ASN A 1 282 ? 63.246 21.653 -45.263 1.00 94.00 282 ASN A CA 1
ATOM 2193 C C . ASN A 1 282 ? 64.384 22.679 -45.402 1.00 94.00 282 ASN A C 1
ATOM 2195 O O . ASN A 1 282 ? 64.883 22.886 -46.509 1.00 94.00 2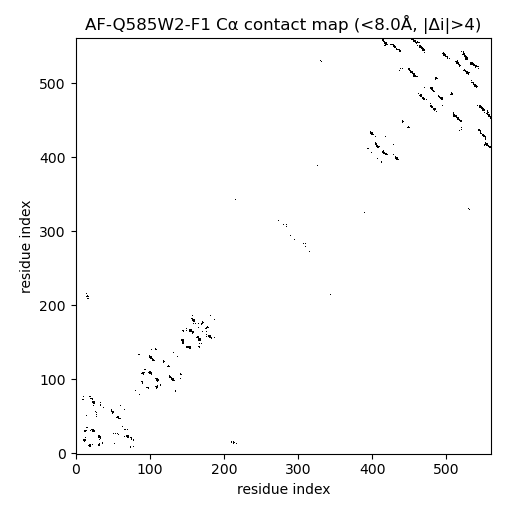82 ASN A O 1
ATOM 2199 N N . GLU A 1 283 ? 64.855 23.255 -44.292 1.00 92.06 283 GLU A N 1
ATOM 2200 C CA . GLU A 1 283 ? 66.018 24.157 -44.266 1.00 92.06 283 GLU A CA 1
ATOM 2201 C C . GLU A 1 283 ? 67.288 23.459 -44.772 1.00 92.06 283 GLU A C 1
ATOM 2203 O O . GLU A 1 283 ? 68.026 24.000 -45.597 1.00 92.06 283 GLU A O 1
ATOM 2208 N N . SER A 1 284 ? 67.511 22.210 -44.352 1.00 92.69 284 SER A N 1
ATOM 2209 C CA . SER A 1 284 ? 68.634 21.390 -44.819 1.00 92.69 284 SER A CA 1
ATOM 2210 C C . SER A 1 284 ? 68.599 21.171 -46.336 1.00 92.69 284 SER A C 1
ATOM 2212 O O . SER A 1 284 ? 69.637 21.248 -46.997 1.00 92.69 284 SER A O 1
ATOM 2214 N N . VAL A 1 285 ? 67.414 20.946 -46.915 1.00 92.81 285 VAL A N 1
ATOM 2215 C CA . VAL A 1 285 ? 67.229 20.797 -48.367 1.00 92.81 285 VAL A CA 1
ATOM 2216 C C . VAL A 1 285 ? 67.554 22.100 -49.097 1.00 92.81 285 VAL A C 1
ATOM 2218 O O . VAL A 1 285 ? 68.292 22.068 -50.084 1.00 92.81 285 VAL A O 1
ATOM 2221 N N . VAL A 1 286 ? 67.058 23.244 -48.616 1.00 91.19 286 VAL A N 1
ATOM 2222 C CA . VAL A 1 286 ? 67.360 24.563 -49.205 1.00 91.19 286 VAL A CA 1
ATOM 2223 C C . VAL A 1 286 ? 68.863 24.852 -49.148 1.00 91.19 286 VAL A C 1
ATOM 2225 O O . VAL A 1 286 ? 69.463 25.259 -50.147 1.00 91.19 286 VAL A O 1
ATOM 2228 N N . LEU A 1 287 ? 69.498 24.575 -48.009 1.00 89.81 287 LEU A N 1
ATOM 2229 C CA . LEU A 1 287 ? 70.929 24.773 -47.814 1.00 89.81 287 LEU A CA 1
ATOM 2230 C C . LEU A 1 287 ? 71.767 23.898 -48.758 1.00 89.81 287 LEU A C 1
ATOM 2232 O O . LEU A 1 287 ? 72.689 24.397 -49.407 1.00 89.81 287 LEU A O 1
ATOM 2236 N N . LEU A 1 288 ? 71.414 22.618 -48.903 1.00 90.56 288 LEU A N 1
ATOM 2237 C CA . LEU A 1 288 ? 72.056 21.702 -49.851 1.00 90.56 288 LEU A CA 1
ATOM 2238 C C . LEU A 1 288 ? 71.894 22.167 -51.306 1.00 90.56 288 LEU A C 1
ATOM 2240 O O . LEU A 1 288 ? 72.842 22.084 -52.092 1.00 90.56 288 LEU A O 1
ATOM 2244 N N . GLN A 1 289 ? 70.724 22.698 -51.676 1.00 90.62 289 GLN A N 1
ATOM 2245 C CA . GLN A 1 289 ? 70.505 23.278 -53.005 1.00 90.62 289 GLN A CA 1
ATOM 2246 C C . GLN A 1 289 ? 71.395 24.502 -53.253 1.00 90.62 289 GLN A C 1
ATOM 2248 O O . GLN A 1 289 ? 71.933 24.645 -54.353 1.00 90.62 289 GLN A O 1
ATOM 2253 N N . HIS A 1 290 ? 71.576 25.365 -52.249 1.00 88.19 290 HIS A N 1
ATOM 2254 C CA . HIS A 1 290 ? 72.459 26.527 -52.347 1.00 88.19 290 HIS A CA 1
ATOM 2255 C C . HIS A 1 290 ? 73.931 26.106 -52.483 1.00 88.19 290 HIS A C 1
ATOM 2257 O O . HIS A 1 290 ? 74.620 26.564 -53.393 1.00 88.19 290 HIS A O 1
ATOM 2263 N N . MET A 1 291 ? 74.391 25.153 -51.664 1.00 88.75 291 MET A N 1
ATOM 2264 C CA . MET A 1 291 ? 75.750 24.599 -51.754 1.00 88.75 291 MET A CA 1
ATOM 2265 C C . MET A 1 291 ? 76.047 23.988 -53.121 1.00 88.75 291 MET A C 1
ATOM 2267 O O . MET A 1 291 ? 77.137 24.181 -53.653 1.00 88.75 291 MET A O 1
ATOM 2271 N N . LYS A 1 292 ? 75.061 23.317 -53.728 1.00 86.88 292 LYS A N 1
ATOM 2272 C CA . LYS A 1 292 ? 75.182 22.753 -55.077 1.00 86.88 292 LYS A CA 1
ATOM 2273 C C . LYS A 1 292 ? 75.355 23.822 -56.166 1.00 86.88 292 LYS A C 1
ATOM 2275 O O . LYS A 1 292 ? 75.994 23.546 -57.176 1.00 86.88 292 LYS A O 1
ATOM 2280 N N . ARG A 1 293 ? 74.766 25.014 -55.997 1.00 85.75 293 ARG A N 1
ATOM 2281 C CA . ARG A 1 293 ? 74.832 26.120 -56.977 1.00 85.75 293 ARG A CA 1
ATOM 2282 C C . ARG A 1 293 ? 76.111 26.958 -56.867 1.00 85.75 293 ARG A C 1
ATOM 2284 O O . ARG A 1 293 ? 76.425 27.665 -57.818 1.00 85.75 293 ARG A O 1
ATOM 2291 N N . GLY A 1 294 ? 76.835 26.863 -55.751 1.00 82.62 294 GLY A N 1
ATOM 2292 C CA . GLY A 1 294 ? 78.126 27.523 -55.543 1.00 82.62 294 GLY A CA 1
ATOM 2293 C C . GLY A 1 294 ? 78.241 28.168 -54.161 1.00 82.62 294 GLY A C 1
ATOM 2294 O O . GLY A 1 294 ? 77.807 29.298 -53.957 1.00 82.62 294 GLY A O 1
ATOM 2295 N N . CYS A 1 295 ? 78.872 27.465 -53.220 1.00 82.06 295 CYS A N 1
ATOM 2296 C CA . CYS A 1 295 ? 79.300 27.988 -51.918 1.00 82.06 295 CYS A CA 1
ATOM 2297 C C . CYS A 1 295 ? 80.821 27.896 -51.779 1.00 82.06 295 CYS A C 1
ATOM 2299 O O . CYS A 1 295 ? 81.456 27.120 -52.484 1.00 82.06 295 CYS A O 1
ATOM 2301 N N . SER A 1 296 ? 81.401 28.637 -50.831 1.00 87.56 296 SER A N 1
ATOM 2302 C CA . SER A 1 296 ? 82.788 28.389 -50.430 1.00 87.56 296 SER A CA 1
ATOM 2303 C C . SER A 1 296 ? 82.920 27.023 -49.750 1.00 87.56 296 SER A C 1
ATOM 2305 O O . SER A 1 296 ? 82.036 26.616 -48.988 1.00 87.56 296 SER A O 1
ATOM 2307 N N . ASP A 1 297 ? 84.048 26.346 -49.973 1.00 88.31 297 ASP A N 1
ATOM 2308 C CA . ASP A 1 297 ? 84.334 25.025 -49.394 1.00 88.31 297 ASP A CA 1
ATOM 2309 C C . ASP A 1 297 ? 84.210 25.027 -47.862 1.00 88.31 297 ASP A C 1
ATOM 2311 O O . ASP A 1 297 ? 83.635 24.112 -47.271 1.00 88.31 297 ASP A O 1
ATOM 2315 N N . TYR A 1 298 ? 84.645 26.114 -47.214 1.00 89.44 298 TYR A N 1
ATOM 2316 C CA . TYR A 1 298 ? 84.475 26.318 -45.774 1.00 89.44 298 TYR A CA 1
ATOM 2317 C C . TYR A 1 298 ? 83.005 26.281 -45.340 1.00 89.44 298 TYR A C 1
ATOM 2319 O O . TYR A 1 298 ? 82.680 25.624 -44.351 1.00 89.44 298 TYR A O 1
ATOM 2327 N N . LYS A 1 299 ? 82.098 26.937 -46.081 1.00 85.69 299 LYS A N 1
ATOM 2328 C CA . LYS A 1 299 ? 80.672 26.968 -45.724 1.00 85.69 299 LYS A CA 1
ATOM 2329 C C . LYS A 1 299 ? 80.019 25.599 -45.890 1.00 85.69 299 LYS A C 1
ATOM 2331 O O . LYS A 1 299 ? 79.146 25.241 -45.102 1.00 85.69 299 LYS A O 1
ATOM 2336 N N . ILE A 1 300 ? 80.450 24.826 -46.885 1.00 86.69 300 ILE A N 1
ATOM 2337 C CA . ILE A 1 300 ? 79.973 23.455 -47.104 1.00 86.69 300 ILE A CA 1
ATOM 2338 C C . ILE A 1 300 ? 80.343 22.575 -45.905 1.00 86.69 300 ILE A C 1
ATOM 2340 O O . ILE A 1 300 ? 79.479 21.912 -45.328 1.00 86.69 300 ILE A O 1
ATOM 2344 N N . LEU A 1 301 ? 81.615 22.606 -45.496 1.00 87.94 301 LEU A N 1
ATOM 2345 C CA . LEU A 1 301 ? 82.115 21.779 -44.398 1.00 87.94 301 LEU A CA 1
ATOM 2346 C C . LEU A 1 301 ? 81.532 22.188 -43.037 1.00 87.94 301 LEU A C 1
ATOM 2348 O O . LEU A 1 301 ? 81.177 21.309 -42.254 1.00 87.94 301 LEU A O 1
ATOM 2352 N N . GLU A 1 302 ? 81.348 23.489 -42.783 1.00 90.19 302 GLU A N 1
ATOM 2353 C CA . GLU A 1 302 ? 80.753 24.009 -41.539 1.00 90.19 302 GLU A CA 1
ATOM 2354 C C . GLU A 1 302 ? 79.353 23.428 -41.272 1.00 90.19 302 GLU A C 1
ATOM 2356 O O . GLU A 1 302 ? 79.017 23.073 -40.144 1.00 90.19 302 GLU A O 1
ATOM 2361 N N . ASN A 1 303 ? 78.541 23.261 -42.316 1.00 88.75 303 ASN A N 1
ATOM 2362 C CA . ASN A 1 303 ? 77.165 22.778 -42.180 1.00 88.75 303 ASN A CA 1
ATOM 2363 C C . ASN A 1 303 ? 77.042 21.248 -42.269 1.00 88.75 303 ASN A C 1
ATOM 2365 O O . ASN A 1 303 ? 75.958 20.701 -42.057 1.00 88.75 303 ASN A O 1
ATOM 2369 N N . ARG A 1 304 ? 78.132 20.525 -42.569 1.00 89.81 304 ARG A N 1
ATOM 2370 C CA . ARG A 1 304 ? 78.084 19.079 -42.841 1.00 89.81 304 ARG A CA 1
ATOM 2371 C C . ARG A 1 304 ? 77.576 18.263 -41.654 1.00 89.81 304 ARG A C 1
ATOM 2373 O O . ARG A 1 304 ? 76.860 17.285 -41.877 1.00 89.81 304 ARG A O 1
ATOM 2380 N N . SER A 1 305 ? 77.940 18.654 -40.431 1.00 89.94 305 SER A N 1
ATOM 2381 C CA . SER A 1 305 ? 77.514 17.982 -39.195 1.00 89.94 305 SER A CA 1
ATOM 2382 C C . SER A 1 305 ? 76.013 18.154 -38.948 1.00 89.94 305 SER A C 1
ATOM 2384 O O . SER A 1 305 ? 75.304 17.163 -38.786 1.00 89.94 305 SER A O 1
ATOM 2386 N N . TYR A 1 306 ? 75.513 19.392 -39.041 1.00 90.69 306 TYR A N 1
ATOM 2387 C CA . TYR A 1 306 ? 74.088 19.724 -38.917 1.00 90.69 306 TYR A CA 1
ATOM 2388 C C . TYR A 1 306 ? 73.225 18.944 -39.922 1.00 90.69 306 TYR A C 1
ATOM 2390 O O . TYR A 1 306 ? 72.254 18.288 -39.544 1.00 90.69 306 TYR A O 1
ATOM 2398 N N . LEU A 1 307 ? 73.642 18.935 -41.193 1.00 91.62 307 LEU A N 1
ATOM 2399 C CA . LEU A 1 307 ? 72.977 18.169 -42.250 1.00 91.62 307 LEU A CA 1
ATOM 2400 C C . LEU A 1 307 ? 73.006 16.661 -41.965 1.00 91.62 307 LEU A C 1
ATOM 2402 O O . LEU A 1 307 ? 72.014 15.974 -42.189 1.00 91.62 307 LEU A O 1
ATOM 2406 N N . SER A 1 308 ? 74.130 16.142 -41.455 1.00 90.19 308 SER A N 1
ATOM 2407 C CA . SER A 1 308 ? 74.252 14.721 -41.112 1.00 90.19 308 SER A CA 1
ATOM 2408 C C . SER A 1 308 ? 73.298 14.324 -39.995 1.00 90.19 308 SER A C 1
ATOM 2410 O O . SER A 1 308 ? 72.641 13.296 -40.110 1.00 90.19 308 SER A O 1
ATOM 2412 N N . TYR A 1 309 ? 73.218 15.143 -38.944 1.00 92.00 309 TYR A N 1
ATOM 2413 C CA . TYR A 1 309 ? 72.352 14.904 -37.797 1.00 92.00 309 TYR A CA 1
ATOM 2414 C C . TYR A 1 309 ? 70.888 14.803 -38.226 1.00 92.00 309 TYR A C 1
ATOM 2416 O O . TYR A 1 309 ? 70.207 13.825 -37.913 1.00 92.00 309 TYR A O 1
ATOM 2424 N N . HIS A 1 310 ? 70.406 15.778 -39.004 1.00 89.88 310 HIS A N 1
ATOM 2425 C CA . HIS A 1 310 ? 69.007 15.777 -39.412 1.00 89.88 310 HIS A CA 1
ATOM 2426 C C . HIS A 1 310 ? 68.666 14.705 -40.447 1.00 89.88 310 HIS A C 1
ATOM 2428 O O . HIS A 1 310 ? 67.502 14.315 -40.499 1.00 89.88 310 HIS A O 1
ATOM 2434 N N . LEU A 1 311 ? 69.653 14.209 -41.199 1.00 87.31 311 LEU A N 1
ATOM 2435 C CA . LEU A 1 311 ? 69.493 13.073 -42.105 1.00 87.31 311 LEU A CA 1
ATOM 2436 C C . LEU A 1 311 ? 69.396 11.731 -41.359 1.00 87.31 311 LEU A C 1
ATOM 2438 O O . LEU A 1 311 ? 68.715 10.836 -41.842 1.00 87.31 311 LEU A O 1
ATOM 2442 N N . SER A 1 312 ? 70.078 11.581 -40.215 1.00 87.00 312 SER A N 1
ATOM 2443 C CA . SER A 1 312 ? 70.134 10.312 -39.471 1.00 87.00 312 SER A CA 1
ATOM 2444 C C . SER A 1 312 ? 69.095 10.172 -38.362 1.00 87.00 312 SER A C 1
ATOM 2446 O O . SER A 1 312 ? 68.729 9.061 -38.006 1.00 87.00 312 SER A O 1
ATOM 2448 N N . GLU A 1 313 ? 68.677 11.276 -37.746 1.00 84.44 313 GLU A N 1
ATOM 2449 C CA . GLU A 1 313 ? 67.720 11.233 -36.638 1.00 84.44 313 GLU A CA 1
ATOM 2450 C C . GLU A 1 313 ? 66.290 11.029 -37.168 1.00 84.44 313 GLU A C 1
ATOM 2452 O O . GLU A 1 313 ? 65.792 11.848 -37.944 1.00 84.44 313 GLU A O 1
ATOM 2457 N N . GLU A 1 314 ? 65.619 9.978 -36.703 1.00 82.00 314 GLU A N 1
ATOM 2458 C CA . GLU A 1 314 ? 64.228 9.655 -37.034 1.00 82.00 314 GLU A CA 1
ATOM 2459 C C . GLU A 1 314 ? 63.255 10.176 -35.964 1.00 82.00 314 GLU A C 1
ATOM 2461 O O . GLU A 1 314 ? 63.583 10.261 -34.778 1.00 82.00 314 GLU A O 1
ATOM 2466 N N . THR A 1 315 ? 62.038 10.537 -36.378 1.00 78.94 315 THR A N 1
ATOM 2467 C CA . THR A 1 315 ? 60.941 10.837 -35.445 1.00 78.94 315 THR A CA 1
ATOM 2468 C C . THR A 1 315 ? 60.173 9.562 -35.106 1.00 78.94 315 THR A C 1
ATOM 2470 O O . THR A 1 315 ? 59.927 8.784 -36.023 1.00 78.94 315 THR A O 1
ATOM 2473 N N . PRO A 1 316 ? 59.735 9.364 -33.848 1.00 76.88 316 PRO A N 1
ATOM 2474 C CA . PRO A 1 316 ? 58.926 8.206 -33.473 1.00 76.88 316 PRO A CA 1
ATOM 2475 C C . PRO A 1 316 ? 57.615 8.110 -34.262 1.00 76.88 316 PRO A C 1
ATOM 2477 O O . PRO A 1 316 ? 57.021 9.140 -34.598 1.00 76.88 316 PRO A O 1
ATOM 2480 N N . ASP A 1 317 ? 57.136 6.883 -34.466 1.00 78.31 317 ASP A N 1
ATOM 2481 C CA . ASP A 1 317 ? 55.804 6.619 -35.009 1.00 78.31 317 ASP A CA 1
ATOM 2482 C C . ASP A 1 317 ? 54.699 7.131 -34.074 1.00 78.31 317 ASP A C 1
ATOM 2484 O O . ASP A 1 317 ? 54.825 7.129 -32.845 1.00 78.31 317 ASP A O 1
ATOM 2488 N N . VAL A 1 318 ? 53.592 7.580 -34.669 1.00 75.88 318 VAL A N 1
ATOM 2489 C CA . VAL A 1 318 ? 52.429 8.102 -33.943 1.00 75.88 318 VAL A CA 1
ATOM 2490 C C . VAL A 1 318 ? 51.307 7.068 -33.984 1.00 75.88 318 VAL A C 1
ATOM 2492 O O . VAL A 1 318 ? 50.642 6.908 -35.004 1.00 75.88 318 VAL A O 1
ATOM 2495 N N . GLU A 1 319 ? 51.057 6.408 -32.855 1.00 70.81 319 GLU A N 1
ATOM 2496 C CA . GLU A 1 319 ? 49.937 5.478 -32.675 1.00 70.81 319 GLU A CA 1
ATOM 2497 C C . GLU A 1 319 ? 48.895 6.035 -31.692 1.00 70.81 319 GLU A C 1
ATOM 2499 O O . GLU A 1 319 ? 49.229 6.720 -30.723 1.00 70.81 319 GLU A O 1
ATOM 2504 N N . GLY A 1 320 ? 47.611 5.728 -31.910 1.00 69.69 320 GLY A N 1
ATOM 2505 C CA . GLY A 1 320 ? 46.538 6.157 -31.011 1.00 69.69 320 GLY A CA 1
ATOM 2506 C C . GLY A 1 320 ? 45.226 5.402 -31.223 1.00 69.69 320 GLY A C 1
ATOM 2507 O O . GLY A 1 320 ? 44.764 5.238 -32.347 1.00 69.69 320 GLY A O 1
ATOM 2508 N N . LEU A 1 321 ? 44.602 4.962 -30.125 1.00 75.06 321 LEU A N 1
ATOM 2509 C CA . LEU A 1 321 ? 43.312 4.250 -30.128 1.00 75.06 321 LEU A CA 1
ATOM 2510 C C . LEU A 1 321 ? 42.123 5.127 -29.695 1.00 75.06 321 LEU A C 1
ATOM 2512 O O . LEU A 1 321 ? 40.990 4.649 -29.687 1.00 75.06 321 LEU A O 1
ATOM 2516 N N . GLY A 1 322 ? 42.378 6.384 -29.316 1.00 77.88 322 GLY A N 1
ATOM 2517 C CA . GLY A 1 322 ? 41.369 7.299 -28.779 1.00 77.88 322 GLY A CA 1
ATOM 2518 C C . GLY A 1 322 ? 40.837 6.891 -27.399 1.00 77.88 322 GLY A C 1
ATOM 2519 O O . GLY A 1 322 ? 41.446 6.091 -26.685 1.00 77.88 322 GLY A O 1
ATOM 2520 N N . PHE A 1 323 ? 39.692 7.459 -27.017 1.00 78.12 323 PHE A N 1
ATOM 2521 C CA . PHE A 1 323 ? 39.015 7.130 -25.762 1.00 78.12 323 PHE A CA 1
ATOM 2522 C C . PHE A 1 323 ? 38.258 5.805 -25.874 1.00 78.12 323 PHE A C 1
ATOM 2524 O O . PHE A 1 323 ? 37.614 5.525 -26.885 1.00 78.12 323 PHE A O 1
ATOM 2531 N N . LYS A 1 324 ? 38.286 5.008 -24.803 1.00 71.31 324 LYS A N 1
ATOM 2532 C CA . LYS A 1 324 ? 37.492 3.782 -24.673 1.00 71.31 324 LYS A CA 1
ATOM 2533 C C . LYS A 1 324 ? 36.731 3.800 -23.357 1.00 71.31 324 LYS A C 1
ATOM 2535 O O . LYS A 1 324 ? 37.301 4.118 -22.318 1.00 71.31 324 LYS A O 1
ATOM 2540 N N . PHE A 1 325 ? 35.456 3.436 -23.417 1.00 63.59 325 PHE A N 1
ATOM 2541 C CA . PHE A 1 325 ? 34.625 3.199 -22.243 1.00 63.59 325 PHE A CA 1
ATOM 2542 C C . PHE A 1 325 ? 34.600 1.697 -21.951 1.00 63.59 325 PHE A C 1
ATOM 2544 O O . PHE A 1 325 ? 34.359 0.899 -22.857 1.00 63.59 325 PHE A O 1
ATOM 2551 N N . PHE A 1 326 ? 34.856 1.321 -20.700 1.00 54.78 326 PHE A N 1
ATOM 2552 C CA . PHE A 1 326 ? 34.768 -0.060 -20.235 1.00 54.78 326 PHE A CA 1
ATOM 2553 C C . PHE A 1 326 ? 33.702 -0.133 -19.146 1.00 54.78 326 PHE A C 1
ATOM 2555 O O . PHE A 1 326 ? 33.866 0.436 -18.068 1.00 54.78 326 PHE A O 1
ATOM 2562 N N . GLU A 1 327 ? 32.607 -0.829 -19.431 1.00 54.09 327 GLU A N 1
ATOM 2563 C CA . GLU A 1 327 ? 31.601 -1.158 -18.427 1.00 54.09 327 GLU A CA 1
ATOM 2564 C C . GLU A 1 327 ? 32.103 -2.361 -17.615 1.00 54.09 327 GLU A C 1
ATOM 2566 O O . GLU A 1 327 ? 32.304 -3.440 -18.168 1.00 54.09 327 GLU A O 1
ATOM 2571 N N . VAL A 1 328 ? 32.364 -2.174 -16.317 1.00 46.56 328 VAL A N 1
ATOM 2572 C CA . VAL A 1 328 ? 32.917 -3.238 -15.451 1.00 46.56 328 VAL A CA 1
ATOM 2573 C C . VAL A 1 328 ? 31.840 -3.913 -14.589 1.00 46.56 328 VAL A C 1
ATOM 2575 O O . VAL A 1 328 ? 32.085 -4.981 -14.036 1.00 46.56 328 VAL A O 1
ATOM 2578 N N . GLY A 1 329 ? 30.621 -3.376 -14.492 1.00 44.25 329 GLY A N 1
ATOM 2579 C CA . GLY A 1 329 ? 29.592 -4.012 -13.670 1.00 44.25 329 GLY A CA 1
ATOM 2580 C C . GLY A 1 329 ? 28.198 -3.426 -13.821 1.00 44.25 329 GLY A C 1
ATOM 2581 O O . GLY A 1 329 ? 28.035 -2.261 -14.172 1.00 44.25 329 GLY A O 1
ATOM 2582 N N . ASP A 1 330 ? 27.204 -4.258 -13.514 1.00 48.53 330 ASP A N 1
ATOM 2583 C CA . ASP A 1 330 ? 25.798 -3.871 -13.493 1.00 48.53 330 ASP A CA 1
ATOM 2584 C C . ASP A 1 330 ? 25.521 -2.924 -12.311 1.00 48.53 330 ASP A C 1
ATOM 2586 O O . ASP A 1 330 ? 25.949 -3.165 -11.177 1.00 48.53 330 ASP A O 1
ATOM 2590 N N . PHE A 1 331 ? 24.736 -1.871 -12.547 1.00 54.41 331 PHE A N 1
ATOM 2591 C CA . PHE A 1 331 ? 24.163 -1.068 -11.468 1.00 54.41 331 PHE A CA 1
ATOM 2592 C C . PHE A 1 331 ? 22.830 -1.683 -11.023 1.00 54.41 331 PHE A C 1
ATOM 2594 O O . PHE A 1 331 ? 21.778 -1.435 -11.610 1.00 54.41 331 PHE A O 1
ATOM 2601 N N . GLY A 1 332 ? 22.875 -2.505 -9.975 1.00 55.12 332 GLY A N 1
ATOM 2602 C CA . GLY A 1 332 ? 21.680 -3.010 -9.302 1.00 55.12 332 GLY A CA 1
ATOM 2603 C C . GLY A 1 332 ? 21.251 -2.086 -8.165 1.00 55.12 332 GLY A C 1
ATOM 2604 O O . GLY A 1 332 ? 22.043 -1.785 -7.271 1.00 55.12 332 GLY A O 1
ATOM 2605 N N . LEU A 1 333 ? 19.984 -1.667 -8.147 1.00 58.81 333 LEU A N 1
ATOM 2606 C CA . LEU A 1 333 ? 19.415 -1.052 -6.948 1.00 58.81 333 LEU A CA 1
ATOM 2607 C C . LEU A 1 333 ? 19.198 -2.127 -5.866 1.00 58.81 333 LEU A C 1
ATOM 2609 O O . LEU A 1 333 ? 18.705 -3.212 -6.184 1.00 58.81 333 LEU A O 1
ATOM 2613 N N . PRO A 1 334 ? 19.504 -1.847 -4.582 1.00 55.19 334 PRO A N 1
ATOM 2614 C CA . PRO A 1 334 ? 19.118 -2.729 -3.486 1.00 55.19 334 PRO A CA 1
ATOM 2615 C C . PRO A 1 334 ? 17.609 -2.994 -3.499 1.00 55.19 334 PRO A C 1
ATOM 2617 O O . PRO A 1 334 ? 16.818 -2.092 -3.771 1.00 55.19 334 PRO A O 1
ATOM 2620 N N . GLN A 1 335 ? 17.195 -4.219 -3.169 1.00 57.91 335 GLN A N 1
ATOM 2621 C CA . GLN A 1 335 ? 15.772 -4.537 -3.051 1.00 57.91 335 GLN A CA 1
ATOM 2622 C C . GLN A 1 335 ? 15.141 -3.795 -1.867 1.00 57.91 335 GLN A C 1
ATOM 2624 O O . GLN A 1 335 ? 15.645 -3.847 -0.744 1.00 57.91 335 GLN A O 1
ATOM 2629 N N . PHE A 1 336 ? 13.982 -3.183 -2.105 1.00 64.31 336 PHE A N 1
ATOM 2630 C CA . PHE A 1 336 ? 13.148 -2.576 -1.071 1.00 64.31 336 PHE A CA 1
ATOM 2631 C C . PHE A 1 336 ? 11.900 -3.436 -0.876 1.00 64.31 336 PHE A C 1
ATOM 2633 O O . PHE A 1 336 ? 11.092 -3.582 -1.791 1.00 64.31 336 PHE A O 1
ATOM 2640 N N . LYS A 1 337 ? 11.745 -4.031 0.310 1.00 70.69 337 LYS A N 1
ATOM 2641 C CA . LYS A 1 337 ? 10.569 -4.837 0.665 1.00 70.69 337 LYS A CA 1
ATOM 2642 C C . LYS A 1 337 ? 9.654 -4.036 1.583 1.00 70.69 337 LYS A C 1
ATOM 2644 O O . LYS A 1 337 ? 10.121 -3.472 2.569 1.00 70.69 337 LYS A O 1
ATOM 2649 N N . LEU A 1 338 ? 8.363 -4.015 1.265 1.00 73.75 338 LEU A N 1
ATOM 2650 C CA . LEU A 1 338 ? 7.326 -3.397 2.088 1.00 73.75 338 LEU A CA 1
ATOM 2651 C C . LEU A 1 338 ? 6.497 -4.485 2.766 1.00 73.75 338 LEU A C 1
ATOM 2653 O O . LEU A 1 338 ? 6.161 -5.492 2.144 1.00 73.75 338 LEU A O 1
ATOM 2657 N N . PHE A 1 339 ? 6.156 -4.263 4.032 1.00 76.12 339 PHE A N 1
ATOM 2658 C CA . PHE A 1 339 ? 5.345 -5.174 4.831 1.00 76.12 339 PHE A CA 1
ATOM 2659 C C . PHE A 1 339 ? 4.287 -4.374 5.583 1.00 76.12 339 PHE A C 1
ATOM 2661 O O . PHE A 1 339 ? 4.591 -3.326 6.148 1.00 76.12 339 PHE A O 1
ATOM 2668 N N . LEU A 1 340 ? 3.059 -4.886 5.602 1.00 77.81 340 LEU A N 1
ATOM 2669 C CA . LEU A 1 340 ? 1.969 -4.349 6.406 1.00 77.81 340 LEU A CA 1
ATOM 2670 C C . LEU A 1 340 ? 1.626 -5.363 7.495 1.00 77.81 340 LEU A C 1
ATOM 2672 O O . LEU A 1 340 ? 1.281 -6.504 7.196 1.00 77.81 340 LEU A O 1
ATOM 2676 N N . ASP A 1 341 ? 1.715 -4.933 8.748 1.00 77.25 341 ASP A N 1
ATOM 2677 C CA . ASP A 1 341 ? 1.369 -5.742 9.911 1.00 77.25 341 ASP A CA 1
ATOM 2678 C C . ASP A 1 341 ? 0.146 -5.143 10.609 1.00 77.25 341 ASP A C 1
ATOM 2680 O O . ASP A 1 341 ? 0.226 -4.082 11.226 1.00 77.25 341 ASP A O 1
ATOM 2684 N N . LEU A 1 342 ? -0.993 -5.825 10.481 1.00 72.31 342 LEU A N 1
ATOM 2685 C CA . LEU A 1 342 ? -2.264 -5.444 11.104 1.00 72.31 342 LEU A CA 1
ATOM 2686 C C . LEU A 1 342 ? -2.603 -6.313 12.319 1.00 72.31 342 LEU A C 1
ATOM 2688 O O . LEU A 1 342 ? -3.768 -6.392 12.709 1.00 72.31 342 LEU A O 1
ATOM 2692 N N . ARG A 1 343 ? -1.622 -7.000 12.920 1.00 68.12 343 ARG A N 1
ATOM 2693 C CA . ARG A 1 343 ? -1.880 -7.791 14.127 1.00 68.12 343 ARG A CA 1
ATOM 2694 C C . ARG A 1 343 ? -2.433 -6.881 15.224 1.00 68.12 343 ARG A C 1
ATOM 2696 O O . ARG A 1 343 ? -1.717 -6.054 15.783 1.00 68.12 343 ARG A O 1
ATOM 2703 N N . SER A 1 344 ? -3.709 -7.067 15.561 1.00 52.47 344 SER A N 1
ATOM 2704 C CA . SER A 1 344 ? -4.268 -6.579 16.819 1.00 52.47 344 SER A CA 1
ATOM 2705 C C . SER A 1 344 ? -3.463 -7.203 17.957 1.00 52.47 344 SER A C 1
ATOM 2707 O O . SER A 1 344 ? -3.180 -8.402 17.895 1.00 52.47 344 SER A O 1
ATOM 2709 N N . GLU A 1 345 ? -3.108 -6.445 18.995 1.00 48.91 345 GLU A N 1
ATOM 2710 C CA . GLU A 1 345 ? -2.240 -6.900 20.098 1.00 48.91 345 GLU A CA 1
ATOM 2711 C C . GLU A 1 345 ? -2.745 -8.121 20.909 1.00 48.91 345 GLU A C 1
ATOM 2713 O O . GLU A 1 345 ? -2.140 -8.502 21.910 1.00 48.91 345 GLU A O 1
ATOM 2718 N N . GLU A 1 346 ? -3.788 -8.829 20.474 1.00 48.06 346 GLU A N 1
ATOM 2719 C CA . GLU A 1 346 ? -4.235 -10.081 21.090 1.00 48.06 346 GLU A CA 1
ATOM 2720 C C . GLU A 1 346 ? -3.161 -11.196 21.083 1.00 48.06 346 GLU A C 1
ATOM 2722 O O . GLU A 1 346 ? -3.291 -12.158 21.835 1.00 48.06 346 GLU A O 1
ATOM 2727 N N . HIS A 1 347 ? -2.054 -11.067 20.336 1.00 40.31 347 HIS A N 1
ATOM 2728 C CA . HIS A 1 347 ? -0.934 -12.028 20.384 1.00 40.31 347 HIS A CA 1
ATOM 2729 C C . HIS A 1 347 ? 0.178 -11.699 21.399 1.00 40.31 347 HIS A C 1
ATOM 2731 O O . HIS A 1 347 ? 1.119 -12.480 21.538 1.00 40.31 347 HIS A O 1
ATOM 2737 N N . SER A 1 348 ? 0.076 -10.615 22.178 1.00 39.66 348 SER A N 1
ATOM 2738 C CA . SER A 1 348 ? 1.117 -10.277 23.168 1.00 39.66 348 SER A CA 1
ATOM 2739 C C . SER A 1 348 ? 1.105 -11.163 24.432 1.00 39.66 348 SER A C 1
ATOM 2741 O O . SER A 1 348 ? 1.986 -11.056 25.282 1.00 39.66 348 SER A O 1
ATOM 2743 N N . LYS A 1 349 ? 0.166 -12.115 24.570 1.00 41.19 349 LYS A N 1
ATOM 2744 C CA . LYS A 1 349 ? 0.209 -13.075 25.692 1.00 41.19 349 LYS A CA 1
ATOM 2745 C C . LYS A 1 349 ? 1.277 -14.169 25.563 1.00 41.19 349 LYS A C 1
ATOM 2747 O O . LYS A 1 349 ? 1.555 -14.821 26.563 1.00 41.19 349 LYS A O 1
ATOM 2752 N N . ASN A 1 350 ? 1.950 -14.307 24.418 1.00 36.84 350 ASN A N 1
ATOM 2753 C CA . ASN A 1 350 ? 3.101 -15.204 24.284 1.00 36.84 350 ASN A CA 1
ATOM 2754 C C . ASN A 1 350 ? 4.425 -14.424 24.206 1.00 36.84 350 ASN A C 1
ATOM 2756 O O . ASN A 1 350 ? 4.996 -14.217 23.141 1.00 36.84 350 ASN A O 1
ATOM 2760 N N . GLY A 1 351 ? 4.928 -14.029 25.377 1.00 29.75 351 GLY A N 1
ATOM 2761 C CA . GLY A 1 351 ? 6.333 -14.250 25.731 1.00 29.75 351 GLY A CA 1
ATOM 2762 C C . GLY A 1 351 ? 7.430 -13.586 24.894 1.00 29.75 351 GLY A C 1
ATOM 2763 O O . GLY A 1 351 ? 8.455 -14.222 24.669 1.00 29.75 351 GLY A O 1
ATOM 2764 N N . ILE A 1 352 ? 7.298 -12.316 24.505 1.00 33.66 352 ILE A N 1
ATOM 2765 C CA . ILE A 1 352 ? 8.477 -11.519 24.128 1.00 33.66 352 ILE A CA 1
ATOM 2766 C C . ILE A 1 352 ? 8.553 -10.305 25.049 1.00 33.66 352 ILE A C 1
ATOM 2768 O O . ILE A 1 352 ? 7.918 -9.280 24.815 1.00 33.66 352 ILE A O 1
ATOM 2772 N N . ARG A 1 353 ? 9.365 -10.433 26.108 1.00 31.67 353 ARG A N 1
ATOM 2773 C CA . ARG A 1 353 ? 9.957 -9.296 26.824 1.00 31.67 353 ARG A CA 1
ATOM 2774 C C . ARG A 1 353 ? 10.626 -8.400 25.777 1.00 31.67 353 ARG A C 1
ATOM 2776 O O . ARG A 1 353 ? 11.713 -8.721 25.308 1.00 31.67 353 ARG A O 1
ATOM 2783 N N . ARG A 1 354 ? 9.978 -7.313 25.368 1.00 32.50 354 ARG A N 1
ATOM 2784 C CA . ARG A 1 354 ? 10.662 -6.202 24.706 1.00 32.50 354 ARG A CA 1
ATOM 2785 C C . ARG A 1 354 ? 10.785 -5.088 25.719 1.00 32.50 354 ARG A C 1
ATOM 2787 O O . ARG A 1 354 ? 9.783 -4.564 26.195 1.00 32.50 354 ARG A O 1
ATOM 2794 N N . ASP A 1 355 ? 12.036 -4.823 26.066 1.00 30.58 355 ASP A N 1
ATOM 2795 C CA . ASP A 1 355 ? 12.474 -3.798 26.991 1.00 30.58 355 ASP A CA 1
ATOM 2796 C C . ASP A 1 355 ? 11.755 -2.474 26.742 1.00 30.58 355 ASP A C 1
ATOM 2798 O O . ASP A 1 355 ? 11.927 -1.803 25.723 1.00 30.58 355 ASP A O 1
ATOM 2802 N N . THR A 1 356 ? 10.956 -2.090 27.728 1.00 32.53 356 THR A N 1
ATOM 2803 C CA . THR A 1 356 ? 10.452 -0.740 27.918 1.00 32.53 356 THR A CA 1
ATOM 2804 C C . THR A 1 356 ? 11.622 0.182 28.242 1.00 32.53 356 THR A C 1
ATOM 2806 O O . THR A 1 356 ? 11.867 0.503 29.400 1.00 32.53 356 THR A O 1
ATOM 2809 N N . ASN A 1 357 ? 12.337 0.648 27.223 1.00 30.98 357 ASN A N 1
ATOM 2810 C CA . ASN A 1 357 ? 13.141 1.861 27.328 1.00 30.98 357 ASN A CA 1
ATOM 2811 C C . ASN A 1 357 ? 12.347 3.034 26.742 1.00 30.98 357 ASN A C 1
ATOM 2813 O O . ASN A 1 357 ? 12.732 3.653 25.755 1.00 30.98 357 ASN A O 1
ATOM 2817 N N . LEU A 1 358 ? 11.227 3.353 27.404 1.00 27.39 358 LEU A N 1
ATOM 2818 C CA . LEU A 1 358 ? 10.619 4.684 27.370 1.00 27.39 358 LEU A CA 1
ATOM 2819 C C . LEU A 1 358 ? 11.585 5.650 28.083 1.00 27.39 358 LEU A C 1
ATOM 2821 O O . LEU A 1 358 ? 11.393 6.018 29.243 1.00 27.39 358 LEU A O 1
ATOM 2825 N N . ARG A 1 359 ? 12.683 6.038 27.428 1.00 28.70 359 ARG A N 1
ATOM 2826 C CA . ARG A 1 359 ? 13.516 7.139 27.919 1.00 28.70 359 ARG A CA 1
ATOM 2827 C C . ARG A 1 359 ? 12.975 8.449 27.366 1.00 28.70 359 ARG A C 1
ATOM 2829 O O . ARG A 1 359 ? 13.208 8.812 26.220 1.00 28.70 359 ARG A O 1
ATOM 2836 N N . ARG A 1 360 ? 12.216 9.107 28.246 1.00 27.48 360 ARG A N 1
ATOM 2837 C CA . ARG A 1 360 ? 11.853 10.528 28.249 1.00 27.48 360 ARG A CA 1
ATOM 2838 C C . ARG A 1 360 ? 12.905 11.399 27.561 1.00 27.48 360 ARG A C 1
ATOM 2840 O O . ARG A 1 360 ? 14.062 11.421 27.976 1.00 27.48 360 ARG A O 1
ATOM 2847 N N . CYS A 1 361 ? 12.447 12.187 26.596 1.00 21.42 361 CYS A N 1
ATOM 2848 C CA . CYS A 1 361 ? 13.109 13.405 26.159 1.00 21.42 361 CYS A CA 1
ATOM 2849 C C . CYS A 1 361 ? 13.249 14.353 27.362 1.00 21.42 361 CYS A C 1
ATOM 2851 O O . CYS A 1 361 ? 12.244 14.805 27.907 1.00 21.42 361 CYS A O 1
ATOM 2853 N N . ILE A 1 362 ? 14.479 14.648 27.780 1.00 28.58 362 ILE A N 1
ATOM 2854 C CA . ILE A 1 362 ? 14.799 15.840 28.573 1.00 28.58 362 ILE A CA 1
ATOM 2855 C C . ILE A 1 362 ? 15.967 16.531 27.858 1.00 28.58 362 ILE A C 1
ATOM 2857 O O . ILE A 1 362 ? 17.017 15.906 27.697 1.00 28.58 362 ILE A O 1
ATOM 2861 N N . PRO A 1 363 ? 15.798 17.781 27.400 1.00 23.52 363 PRO A N 1
ATOM 2862 C CA . PRO A 1 363 ? 16.865 18.566 26.804 1.00 23.52 363 PRO A CA 1
ATOM 2863 C C . PRO A 1 363 ? 17.666 19.254 27.916 1.00 23.52 363 PRO A C 1
ATOM 2865 O O . PRO A 1 363 ? 17.132 20.105 28.622 1.00 23.52 363 PRO A O 1
ATOM 2868 N N . HIS A 1 364 ? 18.947 18.917 28.063 1.00 30.53 364 HIS A N 1
ATOM 2869 C CA . HIS A 1 364 ? 19.892 19.741 28.814 1.00 30.53 364 HIS A CA 1
ATOM 2870 C C . HIS A 1 364 ? 21.147 20.016 27.982 1.00 30.53 364 HIS A C 1
ATOM 2872 O O . HIS A 1 364 ? 21.945 19.135 27.680 1.00 30.53 364 HIS A O 1
ATOM 2878 N N . SER A 1 365 ? 21.203 21.280 27.572 1.00 26.80 365 SER A N 1
ATOM 2879 C CA . SER A 1 365 ? 22.348 22.168 27.380 1.00 26.80 365 SER A CA 1
ATOM 2880 C C . SER A 1 365 ? 23.745 21.676 27.789 1.00 26.80 365 SER A C 1
ATOM 2882 O O . SER A 1 365 ? 23.960 21.322 28.944 1.00 26.80 365 SER A O 1
ATOM 2884 N N . GLN A 1 366 ? 24.674 21.894 26.849 1.00 23.98 366 GLN A N 1
ATOM 2885 C CA . GLN A 1 366 ? 26.021 22.460 27.026 1.00 23.98 366 GLN A CA 1
ATOM 2886 C C . GLN A 1 366 ? 27.005 21.715 27.934 1.00 23.98 366 GLN A C 1
ATOM 2888 O O . GLN A 1 366 ? 26.919 21.863 29.143 1.00 23.98 366 GLN A O 1
ATOM 2893 N N . VAL A 1 367 ? 28.018 21.080 27.329 1.00 30.38 367 VAL A N 1
ATOM 2894 C CA . VAL A 1 367 ? 29.448 21.327 27.611 1.00 30.38 367 VAL A CA 1
ATOM 2895 C C . VAL A 1 367 ? 30.239 20.959 26.346 1.00 30.38 367 VAL A C 1
ATOM 2897 O O . VAL A 1 367 ? 30.092 19.853 25.827 1.00 30.38 367 VAL A O 1
ATOM 2900 N N . ASP A 1 368 ? 31.028 21.909 25.850 1.00 24.98 368 ASP A N 1
ATOM 2901 C CA . ASP A 1 368 ? 32.055 21.726 24.824 1.00 24.98 368 ASP A CA 1
ATOM 2902 C C . ASP A 1 368 ? 33.170 20.800 25.337 1.00 24.98 368 ASP A C 1
ATOM 2904 O O . ASP A 1 368 ? 33.698 21.031 26.424 1.00 24.98 368 ASP A O 1
ATOM 2908 N N . ASP A 1 369 ? 33.576 19.797 24.556 1.00 29.52 369 ASP A N 1
ATOM 2909 C CA . ASP A 1 369 ? 34.901 19.192 24.722 1.00 29.52 369 ASP A CA 1
ATOM 2910 C C . ASP A 1 369 ? 35.517 18.866 23.358 1.00 29.52 369 ASP A C 1
ATOM 2912 O O . ASP A 1 369 ? 35.063 17.996 22.607 1.00 29.52 369 ASP A O 1
ATOM 2916 N N . ASP A 1 370 ? 36.559 19.630 23.050 1.00 26.11 370 ASP A N 1
ATOM 2917 C CA . ASP A 1 370 ? 37.466 19.470 21.928 1.00 26.11 370 ASP A CA 1
ATOM 2918 C C . ASP A 1 370 ? 38.221 18.140 22.048 1.00 26.11 370 ASP A C 1
ATOM 2920 O O . ASP A 1 370 ? 39.158 18.000 22.834 1.00 26.11 370 ASP A O 1
ATOM 2924 N N . SER A 1 371 ? 37.910 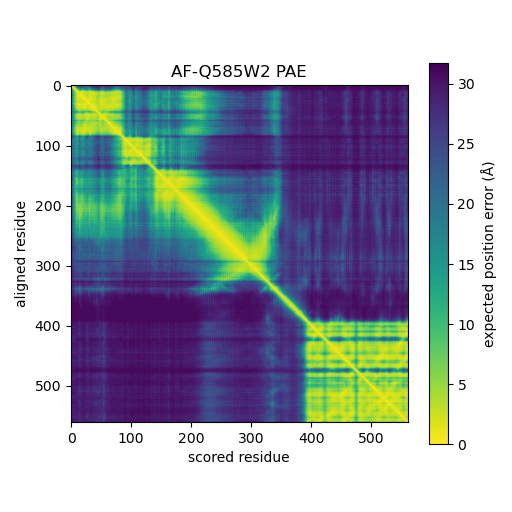17.162 21.197 1.00 33.12 371 SER A N 1
ATOM 2925 C CA . SER A 1 371 ? 38.809 16.022 20.986 1.00 33.12 371 SER A CA 1
ATOM 2926 C C . SER A 1 371 ? 39.052 15.741 19.502 1.00 33.12 371 SER A C 1
ATOM 2928 O O . SER A 1 371 ? 38.216 15.277 18.732 1.00 33.12 371 SER A O 1
ATOM 2930 N N . ARG A 1 372 ? 40.285 16.091 19.136 1.00 27.97 372 ARG A N 1
ATOM 2931 C CA . ARG A 1 372 ? 40.992 15.993 17.857 1.00 27.97 372 ARG A CA 1
ATOM 2932 C C . ARG A 1 372 ? 40.835 14.635 17.139 1.00 27.97 372 ARG A C 1
ATOM 2934 O O . ARG A 1 372 ? 40.895 13.594 17.792 1.00 27.97 372 ARG A O 1
ATOM 2941 N N . PRO A 1 373 ? 40.789 14.620 15.792 1.00 26.94 373 PRO A N 1
ATOM 2942 C CA . PRO A 1 373 ? 40.640 13.405 15.000 1.00 26.94 373 PRO A CA 1
ATOM 2943 C C . PRO A 1 373 ? 41.987 12.690 14.826 1.00 26.94 373 PRO A C 1
ATOM 2945 O O . PRO A 1 373 ? 42.957 13.280 14.345 1.00 26.94 373 PRO A O 1
ATOM 2948 N N . GLN A 1 374 ? 42.053 11.408 15.192 1.00 30.36 374 GLN A N 1
ATOM 2949 C CA . GLN A 1 374 ? 43.178 10.537 14.850 1.00 30.36 374 GLN A CA 1
ATOM 2950 C C . GLN A 1 374 ? 42.851 9.698 13.615 1.00 30.36 374 GLN A C 1
ATOM 2952 O O . GLN A 1 374 ? 41.807 9.060 13.501 1.00 30.36 374 GLN A O 1
ATOM 2957 N N . SER A 1 375 ? 43.783 9.757 12.673 1.00 28.34 375 SER A N 1
ATOM 2958 C CA . SER A 1 375 ? 43.769 9.172 11.345 1.00 28.34 375 SER A CA 1
ATOM 2959 C C . SER A 1 375 ? 43.710 7.640 11.368 1.00 28.34 375 SER A C 1
ATOM 2961 O O . SER A 1 375 ? 44.654 6.956 11.765 1.00 28.34 375 SER A O 1
ATOM 2963 N N . GLY A 1 376 ? 42.603 7.087 10.872 1.00 26.84 376 GLY A N 1
ATOM 2964 C CA . GLY A 1 376 ? 42.486 5.669 10.544 1.00 26.84 376 GLY A CA 1
ATOM 2965 C C . GLY A 1 376 ? 43.256 5.347 9.263 1.00 26.84 376 GLY A C 1
ATOM 2966 O O . GLY A 1 376 ? 42.892 5.797 8.179 1.00 26.84 376 GLY A O 1
ATOM 2967 N N . LYS A 1 377 ? 44.336 4.570 9.393 1.00 26.92 377 LYS A N 1
ATOM 2968 C CA . LYS A 1 377 ? 45.099 3.994 8.277 1.00 26.92 377 LYS A CA 1
ATOM 2969 C C . LYS A 1 377 ? 44.221 3.021 7.484 1.00 26.92 377 LYS A C 1
ATOM 2971 O O . LYS A 1 377 ? 43.796 1.996 8.010 1.00 26.92 377 LYS A O 1
ATOM 2976 N N . VAL A 1 378 ? 44.008 3.329 6.209 1.00 24.12 378 VAL A N 1
ATOM 2977 C CA . VAL A 1 378 ? 43.380 2.442 5.224 1.00 24.12 378 VAL A CA 1
ATOM 2978 C C . VAL A 1 378 ? 44.376 1.339 4.858 1.00 24.12 378 VAL A C 1
ATOM 2980 O O . VAL A 1 378 ? 45.435 1.610 4.292 1.00 24.12 378 VAL A O 1
ATOM 2983 N N . LEU A 1 379 ? 44.061 0.094 5.220 1.00 23.86 379 LEU A N 1
ATOM 2984 C CA . LEU A 1 379 ? 44.793 -1.090 4.774 1.00 23.86 379 LEU A CA 1
ATOM 2985 C C . LEU A 1 379 ? 44.410 -1.401 3.320 1.00 23.86 379 LEU A C 1
ATOM 2987 O O . LEU A 1 379 ? 43.302 -1.852 3.039 1.00 23.86 379 LEU A O 1
ATOM 2991 N N . ASN A 1 380 ? 45.358 -1.173 2.412 1.00 21.94 380 ASN A N 1
ATOM 2992 C CA . ASN A 1 380 ? 45.333 -1.666 1.038 1.00 21.94 380 ASN A CA 1
ATOM 2993 C C . ASN A 1 380 ? 45.464 -3.195 1.050 1.00 21.94 380 ASN A C 1
ATOM 2995 O O . ASN A 1 380 ? 46.567 -3.723 1.192 1.00 21.94 380 ASN A O 1
ATOM 2999 N N . VAL A 1 381 ? 44.355 -3.913 0.881 1.00 23.20 381 VAL A N 1
ATOM 3000 C CA . VAL A 1 381 ? 44.393 -5.328 0.496 1.00 23.20 381 VAL A CA 1
ATOM 3001 C C . VAL A 1 381 ? 44.205 -5.380 -1.013 1.00 23.20 381 VAL A C 1
ATOM 3003 O O . VAL A 1 381 ? 43.109 -5.186 -1.531 1.00 23.20 381 VAL A O 1
ATOM 3006 N N . CYS A 1 382 ? 45.321 -5.586 -1.708 1.00 21.88 382 CYS A N 1
ATOM 3007 C CA . CYS A 1 382 ? 45.373 -5.875 -3.132 1.00 21.88 382 CYS A CA 1
ATOM 3008 C C . CYS A 1 382 ? 44.655 -7.215 -3.366 1.00 21.88 382 CYS A C 1
ATOM 3010 O O . CYS A 1 382 ? 45.192 -8.274 -3.037 1.00 21.88 382 CYS A O 1
ATOM 3012 N N . ALA A 1 383 ? 43.407 -7.166 -3.833 1.00 23.59 383 ALA A N 1
ATOM 3013 C CA . ALA A 1 383 ? 42.667 -8.357 -4.220 1.00 23.59 383 ALA A CA 1
ATOM 3014 C C . ALA A 1 383 ? 43.214 -8.869 -5.557 1.00 23.59 383 ALA A C 1
ATOM 3016 O O . ALA A 1 383 ? 43.312 -8.135 -6.538 1.00 23.59 383 ALA A O 1
ATOM 3017 N N . GLN A 1 384 ? 43.605 -10.136 -5.522 1.00 24.42 384 GLN A N 1
ATOM 3018 C CA . GLN A 1 384 ? 44.233 -10.920 -6.573 1.00 24.42 384 GLN A CA 1
ATOM 3019 C C . GLN A 1 384 ? 43.403 -10.967 -7.864 1.00 24.42 384 GLN A C 1
ATOM 3021 O O . GLN A 1 384 ? 42.198 -11.196 -7.817 1.00 24.42 384 GLN A O 1
ATOM 3026 N N . ASP A 1 385 ? 44.097 -10.783 -8.990 1.00 23.89 385 ASP A N 1
ATOM 3027 C CA . ASP A 1 385 ? 43.871 -11.348 -10.330 1.00 23.89 385 ASP A CA 1
ATOM 3028 C C . ASP A 1 385 ? 42.519 -12.037 -10.594 1.00 23.89 385 ASP A C 1
ATOM 3030 O O . ASP A 1 385 ? 42.424 -13.235 -10.854 1.00 23.89 385 ASP A O 1
ATOM 3034 N N . GLY A 1 386 ? 41.449 -11.249 -10.627 1.00 23.03 386 GLY A N 1
ATOM 3035 C CA . GLY A 1 386 ? 40.254 -11.582 -11.389 1.00 23.03 386 GLY A CA 1
ATOM 3036 C C . GLY A 1 386 ? 40.397 -10.995 -12.784 1.00 23.03 386 GLY A C 1
ATOM 3037 O O . GLY A 1 386 ? 39.872 -9.916 -13.044 1.00 23.03 386 GLY A O 1
ATOM 3038 N N . SER A 1 387 ? 41.135 -11.657 -13.678 1.00 22.94 387 SER A N 1
ATOM 3039 C CA . SER A 1 387 ? 41.248 -11.250 -15.082 1.00 22.94 387 SER A CA 1
ATOM 3040 C C . SER A 1 387 ? 39.878 -11.360 -15.773 1.00 22.94 387 SER A C 1
ATOM 3042 O O . SER A 1 387 ? 39.553 -12.378 -16.386 1.00 22.94 387 SER A O 1
ATOM 3044 N N . MET A 1 388 ? 39.030 -10.342 -15.633 1.00 23.08 388 MET A N 1
ATOM 3045 C CA . MET A 1 388 ? 37.762 -10.241 -16.352 1.00 23.08 388 MET A CA 1
ATOM 3046 C C . MET A 1 388 ? 38.076 -9.838 -17.794 1.00 23.08 388 MET A C 1
ATOM 3048 O O . MET A 1 388 ? 38.555 -8.737 -18.063 1.00 23.08 388 MET A O 1
ATOM 3052 N N . ILE A 1 389 ? 37.862 -10.773 -18.719 1.00 27.42 389 ILE A N 1
ATOM 3053 C CA . ILE A 1 389 ? 38.032 -10.548 -20.155 1.00 27.42 389 ILE A CA 1
ATOM 3054 C C . ILE A 1 389 ? 36.978 -9.509 -20.596 1.00 27.42 389 ILE A C 1
ATOM 3056 O O . ILE A 1 389 ? 35.806 -9.676 -20.254 1.00 27.42 389 ILE A O 1
ATOM 3060 N N . PRO A 1 390 ? 37.348 -8.436 -21.322 1.00 26.56 390 PRO A N 1
ATOM 3061 C CA . PRO A 1 390 ? 36.418 -7.368 -21.683 1.00 26.56 390 PRO A CA 1
ATOM 3062 C C . PRO A 1 390 ? 35.379 -7.861 -22.699 1.00 26.56 390 PRO A C 1
ATOM 3064 O O . PRO A 1 390 ? 35.737 -8.200 -23.827 1.00 26.56 390 PRO A O 1
ATOM 3067 N N . LEU A 1 391 ? 34.093 -7.841 -22.341 1.00 33.38 391 LEU A N 1
ATOM 3068 C CA . LEU A 1 391 ? 33.001 -8.021 -23.302 1.00 33.38 391 LEU A CA 1
ATOM 3069 C C . LEU A 1 391 ? 32.962 -6.791 -24.223 1.00 33.38 391 LEU A C 1
ATOM 3071 O O . LEU A 1 391 ? 32.581 -5.696 -23.809 1.00 33.38 391 LEU A O 1
ATOM 3075 N N . ARG A 1 392 ? 33.417 -6.944 -25.473 1.00 39.44 392 ARG A N 1
ATOM 3076 C CA . ARG A 1 392 ? 33.284 -5.893 -26.493 1.00 39.44 392 ARG A CA 1
ATOM 3077 C C . ARG A 1 392 ? 31.819 -5.667 -26.856 1.00 39.44 392 ARG A C 1
ATOM 3079 O O . ARG A 1 392 ? 31.045 -6.610 -26.982 1.00 39.44 392 ARG A O 1
ATOM 3086 N N . THR A 1 393 ? 31.504 -4.401 -27.111 1.00 43.56 393 THR A N 1
ATOM 3087 C CA . THR A 1 393 ? 30.222 -3.908 -27.608 1.00 43.56 393 THR A CA 1
ATOM 3088 C C . THR A 1 393 ? 29.942 -4.414 -29.025 1.00 43.56 393 THR A C 1
ATOM 3090 O O . THR A 1 393 ? 30.686 -4.147 -29.967 1.00 43.56 393 THR A O 1
ATOM 3093 N N . GLY A 1 394 ? 28.847 -5.152 -29.180 1.00 55.78 394 GLY A N 1
ATOM 3094 C CA . GLY A 1 394 ? 28.345 -5.618 -30.467 1.00 55.78 394 GLY A CA 1
ATOM 3095 C C . GLY A 1 394 ? 27.364 -6.759 -30.257 1.00 55.78 394 GLY A C 1
ATOM 3096 O O . GLY A 1 394 ? 27.681 -7.716 -29.564 1.00 55.78 394 GLY A O 1
ATOM 3097 N N . ARG A 1 395 ? 26.165 -6.657 -30.836 1.00 66.12 395 ARG A N 1
ATOM 3098 C CA . ARG A 1 395 ? 25.123 -7.680 -30.697 1.00 66.12 395 ARG A CA 1
ATOM 3099 C C . ARG A 1 395 ? 25.610 -9.016 -31.274 1.00 66.12 395 ARG A C 1
ATOM 3101 O O . ARG A 1 395 ? 25.765 -9.131 -32.488 1.00 66.12 395 ARG A O 1
ATOM 3108 N N . ARG A 1 396 ? 25.803 -10.027 -30.424 1.00 75.44 396 ARG A N 1
ATOM 3109 C CA . ARG A 1 396 ? 26.306 -11.350 -30.848 1.00 75.44 396 ARG A CA 1
ATOM 3110 C C . ARG A 1 396 ? 25.201 -12.289 -31.311 1.00 75.44 396 ARG A C 1
ATOM 3112 O O . ARG A 1 396 ? 25.372 -13.019 -32.281 1.00 75.44 396 ARG A O 1
ATOM 3119 N N . PHE A 1 397 ? 24.042 -12.223 -30.659 1.00 80.12 397 PHE A N 1
ATOM 3120 C CA . PHE A 1 397 ? 22.869 -13.001 -31.040 1.00 80.12 397 PHE A CA 1
ATOM 3121 C C . PHE A 1 397 ? 21.881 -12.202 -31.878 1.00 80.12 397 PHE A C 1
ATOM 3123 O O . PHE A 1 397 ? 21.647 -11.016 -31.663 1.00 80.12 397 PHE A O 1
ATOM 3130 N N . THR A 1 398 ? 21.236 -12.878 -32.818 1.00 82.69 398 THR A N 1
ATOM 3131 C CA . THR A 1 398 ? 20.091 -12.344 -33.554 1.00 82.69 398 THR A CA 1
ATOM 3132 C C . THR A 1 398 ? 18.846 -13.142 -33.205 1.00 82.69 398 THR A C 1
ATOM 3134 O O . THR A 1 398 ? 18.899 -14.366 -33.128 1.00 82.69 398 THR A O 1
ATOM 3137 N N . LEU A 1 399 ? 17.739 -12.438 -32.974 1.00 84.50 399 LEU A N 1
ATOM 3138 C CA . LEU A 1 399 ? 16.407 -13.018 -32.845 1.00 84.50 399 LEU A CA 1
ATOM 3139 C C . LEU A 1 399 ? 15.633 -12.703 -34.126 1.00 84.50 399 LEU A C 1
ATOM 3141 O O . LEU A 1 399 ? 15.656 -11.559 -34.583 1.00 84.50 399 LEU A O 1
ATOM 3145 N N . THR A 1 400 ? 14.975 -13.710 -34.694 1.00 81.69 400 THR A N 1
ATOM 3146 C CA . THR A 1 400 ? 14.154 -13.554 -35.900 1.00 81.69 400 THR A CA 1
ATOM 3147 C C . THR A 1 400 ? 12.739 -13.161 -35.523 1.00 81.69 400 THR A C 1
ATOM 3149 O O . THR A 1 400 ? 12.126 -13.780 -34.650 1.00 81.69 400 THR A O 1
ATOM 3152 N N . GLU A 1 401 ? 12.223 -12.131 -36.189 1.00 76.69 401 GLU A N 1
ATOM 3153 C CA . GLU A 1 401 ? 10.844 -11.687 -36.025 1.00 76.69 401 GLU A CA 1
ATOM 3154 C C . GLU A 1 401 ? 9.885 -12.828 -36.388 1.00 76.69 401 GLU A C 1
ATOM 3156 O O . GLU A 1 401 ? 10.056 -13.532 -37.387 1.00 76.69 401 GLU A O 1
ATOM 3161 N N . ARG A 1 402 ? 8.897 -13.060 -35.527 1.00 80.56 402 ARG A N 1
ATOM 3162 C CA . ARG A 1 402 ? 7.877 -14.094 -35.700 1.00 80.56 402 ARG A CA 1
ATOM 3163 C C . ARG A 1 402 ? 6.515 -13.475 -35.479 1.00 80.56 402 ARG A C 1
ATOM 3165 O O . ARG A 1 402 ? 6.375 -12.548 -34.688 1.00 80.56 402 ARG A O 1
ATOM 3172 N N . GLU A 1 403 ? 5.508 -14.043 -36.129 1.00 82.44 403 GLU A N 1
ATOM 3173 C CA . GLU A 1 403 ? 4.122 -13.662 -35.884 1.00 82.44 403 GLU A CA 1
ATOM 3174 C C . GLU A 1 403 ? 3.807 -13.735 -34.379 1.00 82.44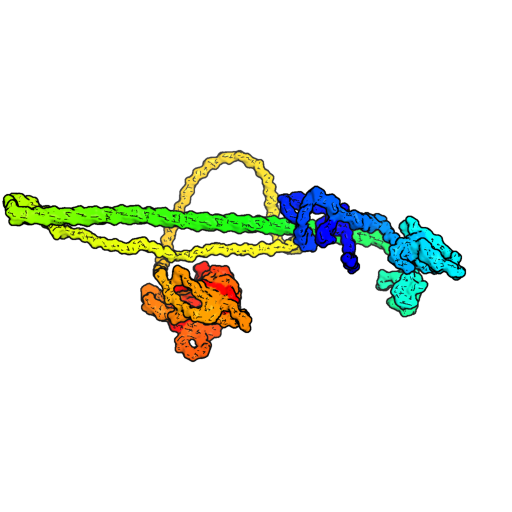 403 GLU A C 1
ATOM 3176 O O . GLU A 1 403 ? 4.043 -14.753 -33.721 1.00 82.44 403 GLU A O 1
ATOM 3181 N N . GLY A 1 404 ? 3.323 -12.619 -33.829 1.00 84.50 404 GLY A N 1
ATOM 3182 C CA . GLY A 1 404 ? 3.025 -12.463 -32.406 1.00 84.50 404 GLY A CA 1
ATOM 3183 C C . GLY A 1 404 ? 4.207 -12.063 -31.511 1.00 84.50 404 GLY A C 1
ATOM 3184 O O . GLY A 1 404 ? 4.008 -11.947 -30.304 1.00 84.50 404 GLY A O 1
ATOM 3185 N N . ILE A 1 405 ? 5.408 -11.813 -32.044 1.00 87.62 405 ILE A N 1
ATOM 3186 C CA . ILE A 1 405 ? 6.546 -11.259 -31.289 1.00 87.62 405 ILE A CA 1
ATOM 3187 C C . ILE A 1 405 ? 6.982 -9.928 -31.907 1.00 87.62 405 ILE A C 1
ATOM 3189 O O . ILE A 1 405 ? 7.403 -9.887 -33.056 1.00 87.62 405 ILE A O 1
ATOM 3193 N N . ASP A 1 406 ? 6.943 -8.861 -31.109 1.00 87.94 406 ASP A N 1
ATOM 3194 C CA . ASP A 1 406 ? 7.532 -7.557 -31.429 1.00 87.94 406 ASP A CA 1
ATOM 3195 C C . ASP A 1 406 ? 8.979 -7.507 -30.917 1.00 87.94 406 ASP A C 1
ATOM 3197 O O . ASP A 1 406 ? 9.239 -7.768 -29.733 1.00 87.94 406 ASP A O 1
ATOM 3201 N N . LEU A 1 407 ? 9.919 -7.177 -31.807 1.00 88.00 407 LEU A N 1
ATOM 3202 C CA . LEU A 1 407 ? 11.344 -7.051 -31.505 1.00 88.00 407 LEU A CA 1
ATOM 3203 C C . LEU A 1 407 ? 11.796 -5.604 -31.699 1.00 88.00 407 LEU A C 1
ATOM 3205 O O . LEU A 1 407 ? 11.757 -5.073 -32.806 1.00 88.00 407 LEU A O 1
ATOM 3209 N N . LYS A 1 408 ? 12.317 -4.977 -30.640 1.00 84.19 408 LYS A N 1
ATOM 3210 C CA . LYS A 1 408 ? 12.909 -3.631 -30.717 1.00 84.19 408 LYS A CA 1
ATOM 3211 C C . LYS A 1 408 ? 14.364 -3.660 -30.299 1.00 84.19 408 LYS A C 1
ATOM 3213 O O . LYS A 1 408 ? 14.694 -4.109 -29.205 1.00 84.19 408 LYS A O 1
ATOM 3218 N N . VAL A 1 409 ? 15.236 -3.162 -31.168 1.00 78.31 409 VAL A N 1
ATOM 3219 C CA . VAL A 1 409 ? 16.685 -3.174 -30.953 1.00 78.31 409 VAL A CA 1
ATOM 3220 C C . VAL A 1 409 ? 17.164 -1.771 -30.598 1.00 78.31 409 VAL A C 1
ATOM 3222 O O . VAL A 1 409 ? 16.921 -0.828 -31.346 1.00 78.31 409 VAL A O 1
ATOM 3225 N N . LEU A 1 410 ? 17.867 -1.643 -29.473 1.00 68.62 410 LEU A N 1
ATOM 3226 C CA . LEU A 1 410 ? 18.435 -0.388 -28.975 1.00 68.62 410 LEU A CA 1
ATOM 3227 C C . LEU A 1 410 ? 19.836 -0.668 -28.416 1.00 68.62 410 LEU A C 1
ATOM 3229 O O . LEU A 1 410 ? 19.974 -1.472 -27.505 1.00 68.62 410 LEU A O 1
ATOM 3233 N N . ASN A 1 411 ? 20.882 -0.027 -28.948 1.00 63.69 411 ASN A N 1
ATOM 3234 C CA . ASN A 1 411 ? 22.256 -0.067 -28.410 1.00 63.69 411 ASN A CA 1
ATOM 3235 C C . ASN A 1 411 ? 22.799 -1.480 -28.072 1.00 63.69 411 ASN A C 1
ATOM 3237 O O . ASN A 1 411 ? 23.476 -1.664 -27.066 1.00 63.69 411 ASN A O 1
ATOM 3241 N N . SER A 1 412 ? 22.537 -2.471 -28.936 1.00 71.44 412 SER A N 1
ATOM 3242 C CA . SER A 1 412 ? 22.900 -3.906 -28.788 1.00 71.44 412 SER A CA 1
ATOM 3243 C C . SER A 1 412 ? 21.995 -4.750 -27.883 1.00 71.44 412 SER A C 1
ATOM 3245 O O . SER A 1 412 ? 22.185 -5.960 -27.783 1.00 71.44 412 SER A O 1
ATOM 3247 N N . VAL A 1 413 ? 20.976 -4.141 -27.286 1.00 77.88 413 VAL A N 1
ATOM 3248 C CA . VAL A 1 413 ? 19.937 -4.806 -26.501 1.00 77.88 413 VAL A CA 1
ATOM 3249 C C . VAL A 1 413 ? 18.710 -5.078 -27.379 1.00 77.88 413 VAL A C 1
ATOM 3251 O O . VAL A 1 413 ? 18.358 -4.269 -28.241 1.00 77.88 413 VAL A O 1
ATOM 3254 N N . VAL A 1 414 ? 18.047 -6.216 -27.161 1.00 85.94 414 VAL A N 1
ATOM 3255 C CA . VAL A 1 414 ? 16.815 -6.606 -27.858 1.00 85.94 414 VAL A CA 1
ATOM 3256 C C . VAL A 1 414 ? 15.666 -6.707 -26.863 1.00 85.94 414 VAL A C 1
ATOM 3258 O O . VAL A 1 414 ? 15.640 -7.587 -26.007 1.00 85.94 414 VAL A O 1
ATOM 3261 N N . HIS A 1 415 ? 14.687 -5.822 -27.002 1.00 86.88 415 HIS A N 1
ATOM 3262 C CA . HIS A 1 415 ? 13.408 -5.924 -26.317 1.00 86.88 415 HIS A CA 1
ATOM 3263 C C . HIS A 1 415 ? 12.520 -6.902 -27.076 1.00 86.88 415 HIS A C 1
ATOM 3265 O O . HIS A 1 415 ? 12.267 -6.714 -28.265 1.00 86.88 415 HIS A O 1
ATOM 3271 N N . VAL A 1 416 ? 12.033 -7.920 -26.377 1.00 89.88 416 VAL A N 1
ATOM 3272 C CA . VAL A 1 416 ? 11.138 -8.947 -26.910 1.00 89.88 416 VAL A CA 1
ATOM 3273 C C . VAL A 1 416 ? 9.798 -8.797 -26.213 1.00 89.88 416 VAL A C 1
ATOM 3275 O O . VAL A 1 416 ? 9.736 -8.866 -24.986 1.00 89.88 416 VAL A O 1
ATOM 3278 N N . THR A 1 417 ? 8.726 -8.594 -26.974 1.00 89.75 417 THR A N 1
ATOM 3279 C CA . THR A 1 417 ? 7.367 -8.495 -26.426 1.00 89.75 417 THR A CA 1
ATOM 3280 C C . THR A 1 417 ? 6.434 -9.439 -27.166 1.00 89.75 417 THR A C 1
ATOM 3282 O O . THR A 1 417 ? 6.328 -9.372 -28.387 1.00 89.75 417 THR A O 1
ATOM 3285 N N . ALA A 1 418 ? 5.727 -10.299 -26.435 1.00 89.31 418 ALA A N 1
ATOM 3286 C CA . ALA A 1 418 ? 4.684 -11.135 -27.013 1.00 89.31 418 ALA A CA 1
ATOM 3287 C C . ALA A 1 418 ? 3.391 -10.333 -27.172 1.00 89.31 418 ALA A C 1
ATOM 3289 O O . ALA A 1 418 ? 2.833 -9.812 -26.201 1.00 89.31 418 ALA A O 1
ATOM 3290 N N . GLN A 1 419 ? 2.901 -10.230 -28.401 1.00 85.31 419 GLN A N 1
ATOM 3291 C CA . GLN A 1 419 ? 1.665 -9.526 -28.699 1.00 85.31 419 GLN A CA 1
ATOM 3292 C C . GLN A 1 419 ? 0.443 -10.333 -28.228 1.00 85.31 419 GLN A C 1
ATOM 3294 O O . GLN A 1 419 ? 0.438 -11.565 -28.291 1.00 85.31 419 GLN A O 1
ATOM 3299 N N . PRO A 1 420 ? -0.610 -9.660 -27.735 1.00 77.56 420 PRO A N 1
ATOM 3300 C CA . PRO A 1 420 ? -1.889 -10.306 -27.485 1.00 77.56 420 PRO A CA 1
ATOM 3301 C C . PRO A 1 420 ? -2.506 -10.789 -28.799 1.00 77.56 420 PRO A C 1
ATOM 3303 O O . PRO A 1 420 ? -2.711 -9.994 -29.709 1.00 77.56 420 PRO A O 1
ATOM 3306 N N . ASN A 1 421 ? -2.826 -12.080 -28.879 1.00 69.06 421 ASN A N 1
ATOM 3307 C CA . ASN A 1 421 ? -3.631 -12.631 -29.965 1.00 69.06 421 ASN A CA 1
ATOM 3308 C C . ASN A 1 421 ? -5.098 -12.700 -29.513 1.00 69.06 421 ASN A C 1
ATOM 3310 O O . ASN A 1 421 ? -5.382 -13.260 -28.453 1.00 69.06 421 ASN A O 1
ATOM 3314 N N . GLU A 1 422 ? -6.018 -12.137 -30.299 1.00 65.38 422 GLU A N 1
ATOM 3315 C CA . GLU A 1 422 ? -7.459 -12.168 -30.005 1.00 65.38 422 GLU A CA 1
ATOM 3316 C C . GLU A 1 422 ? -8.039 -13.589 -30.058 1.00 65.38 422 GLU A C 1
ATOM 3318 O O . GLU A 1 422 ? -8.969 -13.895 -29.317 1.00 65.38 422 GLU A O 1
ATOM 3323 N N . ALA A 1 423 ? -7.475 -14.469 -30.893 1.00 64.38 423 ALA A N 1
ATOM 3324 C CA . ALA A 1 423 ? -8.009 -15.814 -31.104 1.00 64.38 423 ALA A CA 1
ATOM 3325 C C . ALA A 1 423 ? -7.682 -16.797 -29.964 1.00 64.38 423 ALA A C 1
ATOM 3327 O O . ALA A 1 423 ? -8.453 -17.722 -29.718 1.00 64.38 423 ALA A O 1
ATOM 3328 N N . ASP A 1 424 ? -6.549 -16.620 -29.274 1.00 65.62 424 ASP A N 1
ATOM 3329 C CA . ASP A 1 424 ? -6.118 -17.505 -28.185 1.00 65.62 424 ASP A CA 1
ATOM 3330 C C . ASP A 1 424 ? -5.194 -16.772 -27.200 1.00 65.62 424 ASP A C 1
ATOM 3332 O O . ASP A 1 424 ? -3.978 -16.673 -27.387 1.00 65.62 424 ASP A O 1
ATOM 3336 N N . SER A 1 425 ? -5.778 -16.272 -26.108 1.00 65.00 425 SER A N 1
ATOM 3337 C CA . SER A 1 425 ? -5.055 -15.533 -25.065 1.00 65.00 425 SER A CA 1
ATOM 3338 C C . SER A 1 425 ? -4.084 -16.384 -24.234 1.00 65.00 425 SER A C 1
ATOM 3340 O O . SER A 1 425 ? -3.386 -15.840 -23.377 1.00 65.00 425 SER A O 1
ATOM 3342 N N . LEU A 1 426 ? -4.060 -17.709 -24.424 1.00 67.38 426 LEU A N 1
ATOM 3343 C CA . LEU A 1 426 ? -3.215 -18.634 -23.660 1.00 67.38 426 LEU A CA 1
ATOM 3344 C C . LEU A 1 426 ? -2.064 -19.222 -24.482 1.00 67.38 426 LEU A C 1
ATOM 3346 O O . LEU A 1 426 ? -1.180 -19.863 -23.904 1.00 67.38 426 LEU A O 1
ATOM 3350 N N . LYS A 1 427 ? -2.037 -18.994 -25.800 1.00 79.62 427 LYS A N 1
ATOM 3351 C CA . LYS A 1 427 ? -0.991 -19.518 -26.681 1.00 79.62 427 LYS A CA 1
ATOM 3352 C C . LYS A 1 427 ? 0.368 -18.902 -26.344 1.00 79.62 427 LYS A C 1
ATOM 3354 O O . LYS A 1 427 ? 0.581 -17.701 -26.492 1.00 79.62 427 LYS A O 1
ATOM 3359 N N . GLN A 1 428 ? 1.298 -19.747 -25.911 1.00 84.31 428 GLN A N 1
ATOM 3360 C CA . GLN A 1 428 ? 2.690 -19.365 -25.682 1.00 84.31 428 GLN A CA 1
ATOM 3361 C C . GLN A 1 428 ? 3.446 -19.262 -27.008 1.00 84.31 428 GLN A C 1
ATOM 3363 O O . GLN A 1 428 ? 3.212 -20.051 -27.927 1.00 84.31 428 GLN A O 1
ATOM 3368 N N . ILE A 1 429 ? 4.393 -18.329 -27.089 1.00 85.88 429 ILE A N 1
ATOM 3369 C CA . ILE A 1 429 ? 5.217 -18.114 -28.277 1.00 85.88 429 ILE A CA 1
ATOM 3370 C C . ILE A 1 429 ? 6.688 -18.312 -27.915 1.00 85.88 429 ILE A C 1
ATOM 3372 O O . ILE A 1 429 ? 7.238 -17.615 -27.064 1.00 85.88 429 ILE A O 1
ATOM 3376 N N . GLY A 1 430 ? 7.317 -19.291 -28.565 1.00 86.44 430 GLY A N 1
ATOM 3377 C CA . GLY A 1 430 ? 8.738 -19.588 -28.421 1.00 86.44 430 GLY A CA 1
ATOM 3378 C C . GLY A 1 430 ? 9.586 -18.848 -29.455 1.00 86.44 430 GLY A C 1
ATOM 3379 O O . GLY A 1 430 ? 9.329 -18.943 -30.661 1.00 86.44 430 GLY A O 1
ATOM 3380 N N . ILE A 1 431 ? 10.631 -18.170 -28.988 1.00 89.62 431 ILE A N 1
ATOM 3381 C CA . ILE A 1 431 ? 11.664 -17.544 -29.815 1.00 89.62 431 ILE A CA 1
ATOM 3382 C C . ILE A 1 431 ? 13.050 -17.964 -29.324 1.00 89.62 431 ILE A C 1
ATOM 3384 O O . ILE A 1 431 ? 13.266 -18.176 -28.134 1.00 89.62 431 ILE A O 1
ATOM 3388 N N . ARG A 1 432 ? 13.997 -18.107 -30.246 1.00 89.88 432 ARG A N 1
ATOM 3389 C CA . ARG A 1 432 ? 15.378 -18.500 -29.958 1.00 89.88 432 ARG A CA 1
ATOM 3390 C C . ARG A 1 432 ? 16.348 -17.711 -30.818 1.00 89.88 432 ARG A C 1
ATOM 3392 O O . ARG A 1 432 ? 15.936 -17.110 -31.810 1.00 89.88 432 ARG A O 1
ATOM 3399 N N . THR A 1 433 ? 17.618 -17.742 -30.448 1.00 91.19 433 THR A N 1
ATOM 3400 C CA . THR A 1 433 ? 18.684 -17.122 -31.236 1.00 91.19 433 THR A CA 1
ATOM 3401 C C . THR A 1 433 ? 18.964 -17.904 -32.518 1.00 91.19 433 THR A C 1
ATOM 3403 O O . THR A 1 433 ? 18.873 -19.134 -32.547 1.00 91.19 433 THR A O 1
ATOM 3406 N N . GLU A 1 434 ? 19.331 -17.184 -33.577 1.00 88.31 434 GLU A N 1
ATOM 3407 C CA . GLU A 1 434 ? 19.739 -17.771 -34.859 1.00 88.31 434 GLU A CA 1
ATOM 3408 C C . GLU A 1 434 ? 21.064 -18.522 -34.745 1.00 88.31 434 GLU A C 1
ATOM 3410 O O . GLU A 1 434 ? 21.216 -19.614 -35.291 1.00 88.31 434 GLU A O 1
ATOM 3415 N N . GLN A 1 435 ? 22.004 -17.954 -33.993 1.00 90.31 435 GLN A N 1
ATOM 3416 C CA . GLN A 1 435 ? 23.303 -18.551 -33.738 1.00 90.31 435 GLN A CA 1
ATOM 3417 C C . GLN A 1 435 ? 23.224 -19.536 -32.569 1.00 90.31 435 GLN A C 1
ATOM 3419 O O . GLN A 1 435 ? 22.503 -19.334 -31.582 1.00 90.31 435 GLN A O 1
ATOM 3424 N N . THR A 1 436 ? 23.999 -20.603 -32.677 1.00 91.69 436 THR A N 1
ATOM 3425 C CA . THR A 1 436 ? 24.371 -21.465 -31.558 1.00 91.69 436 THR A CA 1
ATOM 3426 C C . THR A 1 436 ? 25.501 -20.840 -30.753 1.00 91.69 436 THR A C 1
ATOM 3428 O O . THR A 1 436 ? 26.274 -20.020 -31.247 1.00 91.69 436 THR A O 1
ATOM 3431 N N . VAL A 1 437 ? 25.629 -21.264 -29.501 1.00 91.38 437 VAL A N 1
ATOM 3432 C CA . VAL A 1 437 ? 26.734 -20.862 -28.633 1.00 91.38 437 VAL A CA 1
ATOM 3433 C C . VAL A 1 437 ? 28.091 -21.276 -29.220 1.00 91.38 437 VAL A C 1
ATOM 3435 O O . VAL A 1 437 ? 29.047 -20.510 -29.136 1.00 91.38 437 VAL A O 1
ATOM 3438 N N . GLU A 1 438 ? 28.168 -22.433 -29.883 1.00 91.12 438 GLU A N 1
ATOM 3439 C CA . GLU A 1 438 ? 29.361 -22.869 -30.619 1.00 91.12 438 GLU A CA 1
ATOM 3440 C C . GLU A 1 438 ? 29.788 -21.877 -31.713 1.00 91.12 438 GLU A C 1
ATOM 3442 O O . GLU A 1 438 ? 30.965 -21.530 -31.813 1.00 91.12 438 GLU A O 1
ATOM 3447 N N . GLU A 1 439 ? 28.846 -21.410 -32.536 1.00 90.94 439 GLU A N 1
ATOM 3448 C CA . GLU A 1 439 ? 29.133 -20.447 -33.606 1.00 90.94 439 GLU A CA 1
ATOM 3449 C C . GLU A 1 439 ? 29.653 -19.126 -33.037 1.00 90.94 439 GLU A C 1
ATOM 3451 O O . GLU A 1 439 ? 30.623 -18.578 -33.558 1.00 90.94 439 GLU A O 1
ATOM 3456 N N . ILE A 1 440 ? 29.072 -18.652 -31.930 1.00 88.44 440 ILE A N 1
ATOM 3457 C CA . ILE A 1 440 ? 29.563 -17.454 -31.239 1.00 88.44 440 ILE A CA 1
ATOM 3458 C C . ILE A 1 440 ? 30.976 -17.676 -30.700 1.00 88.44 440 ILE A C 1
ATOM 3460 O O . ILE A 1 440 ? 31.855 -16.862 -30.961 1.00 88.44 440 ILE A O 1
ATOM 3464 N N . ALA A 1 441 ? 31.236 -18.792 -30.019 1.00 87.81 441 ALA A N 1
ATOM 3465 C CA . ALA A 1 441 ? 32.565 -19.086 -29.487 1.00 87.81 441 ALA A CA 1
ATOM 3466 C C . ALA A 1 441 ? 33.651 -19.132 -30.583 1.00 87.81 441 ALA A C 1
ATOM 3468 O O . ALA A 1 441 ? 34.786 -18.731 -30.339 1.00 87.81 441 ALA A O 1
ATOM 3469 N N . ARG A 1 442 ? 33.310 -19.572 -31.805 1.00 87.94 442 ARG A N 1
ATOM 3470 C CA . ARG A 1 442 ? 34.230 -19.552 -32.960 1.00 87.94 442 ARG A CA 1
ATOM 3471 C C . ARG A 1 442 ? 34.470 -18.153 -33.521 1.00 87.94 442 ARG A C 1
ATOM 3473 O O . ARG A 1 442 ? 35.563 -17.889 -34.012 1.00 87.94 442 ARG A O 1
ATOM 3480 N N . LEU A 1 443 ? 33.462 -17.282 -33.483 1.00 85.31 443 LEU A N 1
ATOM 3481 C CA . LEU A 1 443 ? 33.590 -15.890 -33.924 1.00 85.31 443 LEU A CA 1
ATOM 3482 C C . LEU A 1 443 ? 34.422 -15.044 -32.948 1.00 85.31 443 LEU A C 1
ATOM 3484 O O . LEU A 1 443 ? 35.008 -14.053 -33.376 1.00 85.31 443 LEU A O 1
ATOM 3488 N N . PHE A 1 444 ? 34.494 -15.454 -31.677 1.00 82.94 444 PHE A N 1
ATOM 3489 C CA . PHE A 1 444 ? 35.194 -14.743 -30.600 1.00 82.94 444 PHE A CA 1
ATOM 3490 C C . PHE A 1 444 ? 36.165 -15.673 -29.836 1.00 82.94 444 PHE A C 1
ATOM 3492 O O . PHE A 1 444 ? 35.962 -15.955 -28.649 1.00 82.94 444 PHE A O 1
ATOM 3499 N N . PRO A 1 445 ? 37.227 -16.187 -30.492 1.00 78.62 445 PRO A N 1
ATOM 3500 C CA . PRO A 1 445 ? 38.163 -17.144 -29.891 1.00 78.62 445 PRO A CA 1
ATOM 3501 C C . PRO A 1 445 ? 38.899 -16.603 -28.651 1.00 78.62 445 PRO A C 1
ATOM 3503 O O . PRO A 1 445 ? 39.338 -17.372 -27.793 1.00 78.62 445 PRO A O 1
ATOM 3506 N N . GLU A 1 446 ? 39.017 -15.283 -28.517 1.00 76.62 446 GLU A N 1
ATOM 3507 C CA . GLU A 1 446 ? 39.623 -14.599 -27.375 1.00 76.62 446 GLU A CA 1
ATOM 3508 C C . GLU A 1 446 ? 38.891 -14.836 -26.044 1.00 76.62 446 GLU A C 1
ATOM 3510 O O . GLU A 1 446 ? 39.513 -14.733 -24.984 1.00 76.62 446 GLU A O 1
ATOM 3515 N N . GLU A 1 447 ? 37.607 -15.210 -26.075 1.00 76.19 447 GLU A N 1
ATOM 3516 C CA . GLU A 1 447 ? 36.819 -15.519 -24.873 1.00 76.19 447 GLU A CA 1
ATOM 3517 C C . GLU A 1 447 ? 37.043 -16.943 -24.354 1.00 76.19 447 GLU A C 1
ATOM 3519 O O . GLU A 1 447 ? 36.462 -17.341 -23.341 1.00 76.19 447 GLU A O 1
ATOM 3524 N N . ARG A 1 448 ? 37.928 -17.704 -25.014 1.00 82.62 448 ARG A N 1
ATOM 3525 C CA . ARG A 1 448 ? 38.353 -19.048 -24.597 1.00 82.62 448 ARG A CA 1
ATOM 3526 C C . ARG A 1 448 ? 37.157 -19.978 -24.377 1.00 82.62 448 ARG A C 1
ATOM 3528 O O . ARG A 1 448 ? 37.041 -20.618 -23.337 1.00 82.62 448 ARG A O 1
ATOM 3535 N N . GLY A 1 449 ? 36.230 -19.983 -25.336 1.00 82.38 449 GLY A N 1
ATOM 3536 C CA . GLY A 1 449 ? 35.079 -20.886 -25.329 1.00 82.38 449 GLY A CA 1
ATOM 3537 C C . GLY A 1 449 ? 33.988 -20.550 -24.308 1.00 82.38 449 GLY A C 1
ATOM 3538 O O . GLY A 1 449 ? 33.096 -21.369 -24.100 1.00 82.38 449 GLY A O 1
ATOM 3539 N N . ARG A 1 450 ? 34.013 -19.378 -23.665 1.00 88.12 450 ARG A N 1
ATOM 3540 C CA . ARG A 1 450 ? 32.907 -18.915 -22.815 1.00 88.12 450 ARG A CA 1
ATOM 3541 C C . ARG A 1 450 ? 32.000 -17.965 -23.576 1.00 88.12 450 ARG A C 1
ATOM 3543 O O . ARG A 1 450 ? 32.481 -17.027 -24.188 1.00 88.12 450 ARG A O 1
ATOM 3550 N N . VAL A 1 451 ? 30.691 -18.178 -23.484 1.00 90.06 451 VAL A N 1
ATOM 3551 C CA . VAL A 1 451 ? 29.684 -17.287 -24.077 1.00 90.06 451 VAL A CA 1
ATOM 3552 C C . VAL A 1 451 ? 28.682 -16.902 -23.007 1.00 90.06 451 VAL A C 1
ATOM 3554 O O . VAL A 1 451 ? 28.106 -17.766 -22.347 1.00 90.06 451 VAL A O 1
ATOM 3557 N N . THR A 1 452 ? 28.480 -15.600 -22.827 1.00 89.94 452 THR A N 1
ATOM 3558 C CA . THR A 1 452 ? 27.586 -15.055 -21.803 1.00 89.94 452 THR A CA 1
ATOM 3559 C C . THR A 1 452 ? 26.479 -14.238 -22.446 1.00 89.94 452 THR A C 1
ATOM 3561 O O . THR A 1 452 ? 26.744 -13.429 -23.327 1.00 89.94 452 THR A O 1
ATOM 3564 N N . TRP A 1 453 ? 25.244 -14.425 -21.988 1.00 91.12 453 TRP A N 1
ATOM 3565 C CA . TRP A 1 453 ? 24.113 -13.575 -22.351 1.00 91.12 453 TRP A CA 1
ATOM 3566 C C . TRP A 1 453 ? 23.277 -13.242 -21.123 1.00 91.12 453 TRP A C 1
ATOM 3568 O O . TRP A 1 453 ? 23.301 -13.945 -20.111 1.00 91.12 453 TRP A O 1
ATOM 3578 N N . ARG A 1 454 ? 22.529 -12.148 -21.210 1.00 89.25 454 ARG A N 1
ATOM 3579 C CA . ARG A 1 454 ? 21.706 -11.613 -20.130 1.00 89.25 454 ARG A CA 1
ATOM 3580 C C . ARG A 1 454 ? 20.254 -11.523 -20.559 1.00 89.25 454 ARG A C 1
ATOM 3582 O O . ARG A 1 454 ? 19.944 -11.255 -21.719 1.00 89.25 454 ARG A O 1
ATOM 3589 N N . VAL A 1 455 ? 19.372 -11.744 -19.596 1.00 91.00 455 VAL A N 1
ATOM 3590 C CA . VAL A 1 455 ? 17.922 -11.689 -19.752 1.00 91.00 455 VAL A CA 1
ATOM 3591 C C . VAL A 1 455 ? 17.356 -10.887 -18.594 1.00 91.00 455 VAL A C 1
ATOM 3593 O O . VAL A 1 455 ? 17.372 -11.351 -17.458 1.00 91.00 455 VAL A O 1
ATOM 3596 N N . GLN A 1 456 ? 16.850 -9.691 -18.866 1.00 87.81 456 GLN A N 1
ATOM 3597 C CA . GLN A 1 456 ? 16.119 -8.908 -17.880 1.00 87.81 456 GLN A CA 1
ATOM 3598 C C . GLN A 1 456 ? 14.620 -9.170 -18.024 1.00 87.81 456 GLN A C 1
ATOM 3600 O O . GLN A 1 456 ? 14.049 -9.039 -19.113 1.00 87.81 456 GLN A O 1
ATOM 3605 N N . LEU A 1 457 ? 13.977 -9.549 -16.921 1.00 86.31 457 LEU A N 1
ATOM 3606 C CA . LEU A 1 457 ? 12.552 -9.862 -16.899 1.00 86.31 457 LEU A CA 1
ATOM 3607 C C . LEU A 1 457 ? 11.738 -8.581 -17.077 1.00 86.31 457 LEU A C 1
ATOM 3609 O O . LEU A 1 457 ? 11.829 -7.652 -16.276 1.00 86.31 457 LEU A O 1
ATOM 3613 N N . GLY A 1 458 ? 10.952 -8.520 -18.146 1.00 82.81 458 GLY A N 1
ATOM 3614 C CA . GLY A 1 458 ? 10.161 -7.348 -18.487 1.00 82.81 458 GLY A CA 1
ATOM 3615 C C . GLY A 1 458 ? 8.781 -7.351 -17.837 1.00 82.81 458 GLY A C 1
ATOM 3616 O O . GLY A 1 458 ? 8.444 -8.156 -16.963 1.00 82.81 458 GLY A O 1
ATOM 3617 N N . LYS A 1 459 ? 7.950 -6.405 -18.273 1.00 78.06 459 LYS A N 1
ATOM 3618 C CA . LYS A 1 459 ? 6.605 -6.212 -17.734 1.00 78.06 459 LYS A CA 1
ATOM 3619 C C . LYS A 1 459 ? 5.744 -7.448 -17.987 1.00 78.06 459 LYS A C 1
ATOM 3621 O O . LYS A 1 459 ? 5.709 -7.970 -19.099 1.00 78.06 459 LYS A O 1
ATOM 3626 N N . GLY A 1 460 ? 5.019 -7.856 -16.948 1.00 74.81 460 GLY A N 1
ATOM 3627 C CA . GLY A 1 460 ? 4.047 -8.943 -17.007 1.00 74.81 460 GLY A CA 1
ATOM 3628 C C . GLY A 1 460 ? 4.652 -10.342 -16.995 1.00 74.81 460 GLY A C 1
ATOM 3629 O O . GLY A 1 460 ? 3.875 -11.283 -17.003 1.00 74.81 460 GLY A O 1
ATOM 3630 N N . PHE A 1 461 ? 5.982 -10.487 -16.947 1.00 78.75 461 PHE A N 1
ATOM 3631 C CA . PHE A 1 461 ? 6.631 -11.794 -16.923 1.00 78.75 461 PHE A CA 1
ATOM 3632 C C . PHE A 1 461 ? 6.194 -12.581 -15.670 1.00 78.75 461 PHE A C 1
ATOM 3634 O O . PHE A 1 461 ? 6.691 -12.314 -14.581 1.00 78.75 461 PHE A O 1
ATOM 3641 N N . ASP A 1 462 ? 5.232 -13.504 -15.792 1.00 78.06 462 ASP A N 1
ATOM 3642 C CA . ASP A 1 462 ? 4.701 -14.317 -14.680 1.00 78.06 462 ASP A CA 1
ATOM 3643 C C . ASP A 1 462 ? 4.758 -15.805 -15.012 1.00 78.06 462 ASP A C 1
ATOM 3645 O O . ASP A 1 462 ? 5.128 -16.628 -14.166 1.00 78.06 462 ASP A O 1
ATOM 3649 N N . LYS A 1 463 ? 4.350 -16.184 -16.229 1.00 77.44 463 LYS A N 1
ATOM 3650 C CA . LYS A 1 463 ? 4.182 -17.600 -16.573 1.00 77.44 463 LYS A CA 1
ATOM 3651 C C . LYS A 1 463 ? 5.214 -18.152 -17.543 1.00 77.44 463 LYS A C 1
ATOM 3653 O O . LYS A 1 463 ? 5.233 -19.375 -17.701 1.00 77.44 463 LYS A O 1
ATOM 3658 N N . SER A 1 464 ? 6.040 -17.286 -18.106 1.00 87.06 464 SER A N 1
ATOM 3659 C CA . SER A 1 464 ? 6.995 -17.581 -19.171 1.00 87.06 464 SER A CA 1
ATOM 3660 C C . SER A 1 464 ? 8.264 -18.290 -18.722 1.00 87.06 464 SER A C 1
ATOM 3662 O O . SER A 1 464 ? 8.559 -18.402 -17.530 1.00 87.06 464 SER A O 1
ATOM 3664 N N . PHE A 1 465 ? 9.015 -18.771 -19.711 1.00 89.31 465 PHE A N 1
ATOM 3665 C CA . PHE A 1 465 ? 10.221 -19.560 -19.511 1.00 89.31 465 PHE A CA 1
ATOM 3666 C C . PHE A 1 465 ? 11.429 -18.951 -20.220 1.00 89.31 465 PHE A C 1
ATOM 3668 O O . PHE A 1 465 ? 11.322 -18.394 -21.314 1.00 89.31 465 PHE A O 1
ATOM 3675 N N . VAL A 1 466 ? 12.591 -19.120 -19.598 1.00 91.19 466 VAL A N 1
ATOM 3676 C CA . VAL A 1 466 ? 13.912 -18.770 -20.120 1.00 91.19 466 VAL A CA 1
ATOM 3677 C C . VAL A 1 466 ? 14.758 -20.032 -20.125 1.00 91.19 466 VAL A C 1
ATOM 3679 O O . VAL A 1 466 ? 14.721 -20.811 -19.174 1.00 91.19 466 VAL A O 1
ATOM 3682 N N . GLY A 1 467 ? 15.509 -20.261 -21.192 1.00 91.31 467 GLY A N 1
ATOM 3683 C CA . GLY A 1 467 ? 16.162 -21.541 -21.368 1.00 91.31 467 GLY A CA 1
ATOM 3684 C C . GLY A 1 467 ? 17.136 -21.606 -22.525 1.00 91.31 467 GLY A C 1
ATOM 3685 O O . GLY A 1 467 ? 17.516 -20.594 -23.116 1.00 91.31 467 GLY A O 1
ATOM 3686 N N . VAL A 1 468 ? 17.519 -22.832 -22.853 1.00 92.94 468 VAL A N 1
ATOM 3687 C CA . VAL A 1 468 ? 18.342 -23.166 -24.015 1.00 92.94 468 VAL A CA 1
ATOM 3688 C C . VAL A 1 468 ? 17.740 -24.362 -24.737 1.00 92.94 468 VAL A C 1
ATOM 3690 O O . VAL A 1 468 ? 17.131 -25.231 -24.116 1.00 92.94 468 VAL A O 1
ATOM 3693 N N . VAL A 1 469 ? 17.902 -24.397 -26.054 1.00 90.56 469 VAL A N 1
ATOM 3694 C CA . VAL A 1 469 ? 17.429 -25.484 -26.915 1.00 90.56 469 VAL A CA 1
ATOM 3695 C C . VAL A 1 469 ? 18.604 -26.088 -27.671 1.00 90.56 469 VAL A C 1
ATOM 3697 O O . VAL A 1 469 ? 19.447 -25.350 -28.183 1.00 90.56 469 VAL A O 1
ATOM 3700 N N . GLU A 1 470 ? 18.669 -27.413 -27.745 1.00 89.44 470 GLU A N 1
ATOM 3701 C CA . GLU A 1 470 ? 19.720 -28.131 -28.462 1.00 89.44 470 GLU A CA 1
ATOM 3702 C C . GLU A 1 470 ? 19.344 -28.317 -29.942 1.00 89.44 470 GLU A C 1
ATOM 3704 O O . GLU A 1 470 ? 18.198 -28.618 -30.281 1.00 89.44 470 GLU A O 1
ATOM 3709 N N . ARG A 1 471 ? 20.304 -28.094 -30.849 1.00 84.44 471 ARG A N 1
ATOM 3710 C CA . ARG A 1 471 ? 20.108 -28.141 -32.314 1.00 84.44 471 ARG A CA 1
ATOM 3711 C C . ARG A 1 471 ? 20.745 -29.367 -32.976 1.00 84.44 471 ARG A C 1
ATOM 3713 O O . ARG A 1 471 ? 21.095 -29.316 -34.154 1.00 84.44 471 ARG A O 1
ATOM 3720 N N . THR A 1 472 ? 20.955 -30.439 -32.222 1.00 74.56 472 THR A N 1
ATOM 3721 C CA . THR A 1 472 ? 21.565 -31.680 -32.719 1.00 74.56 472 THR A CA 1
ATOM 3722 C C . THR A 1 472 ? 20.565 -32.566 -33.465 1.00 74.56 472 THR A C 1
ATOM 3724 O O . THR A 1 472 ? 20.944 -33.144 -34.483 1.00 74.56 472 THR A O 1
ATOM 3727 N N . ASP A 1 473 ? 19.300 -32.588 -33.033 1.00 64.19 473 ASP A N 1
ATOM 3728 C CA . ASP A 1 473 ? 18.239 -33.432 -33.592 1.00 64.19 473 ASP A CA 1
ATOM 3729 C C . ASP A 1 473 ? 17.213 -32.677 -34.454 1.00 64.19 473 ASP A C 1
ATOM 3731 O O . ASP A 1 473 ? 16.927 -31.493 -34.261 1.00 64.19 473 ASP A O 1
ATOM 3735 N N . THR A 1 474 ? 16.607 -33.406 -35.399 1.00 61.09 474 THR A N 1
ATOM 3736 C CA . THR A 1 474 ? 15.513 -32.946 -36.281 1.00 61.09 474 THR A CA 1
ATOM 3737 C C . THR A 1 474 ? 14.125 -33.320 -35.741 1.00 61.09 474 THR A C 1
ATOM 3739 O O . THR A 1 474 ? 13.190 -33.570 -36.502 1.00 61.09 474 THR A O 1
ATOM 3742 N N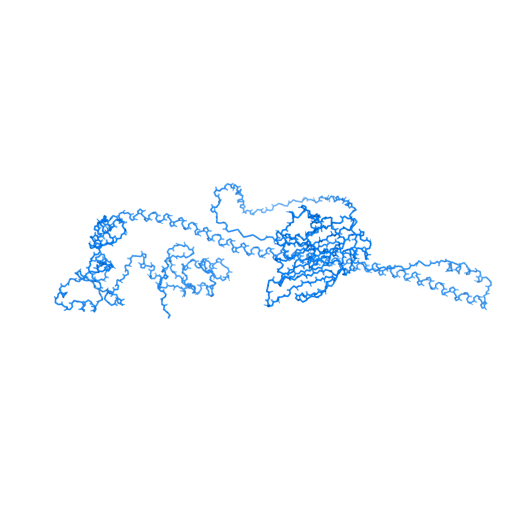 . SER A 1 475 ? 13.966 -33.384 -34.418 1.00 58.72 475 SER A N 1
ATOM 3743 C CA . SER A 1 475 ? 12.669 -33.666 -33.802 1.00 58.72 475 SER A CA 1
ATOM 3744 C C . SER A 1 475 ? 11.682 -32.503 -33.986 1.00 58.72 475 SER A C 1
ATOM 3746 O O . SER A 1 475 ? 12.064 -31.336 -34.089 1.00 58.72 475 SER A O 1
ATOM 3748 N N . LEU A 1 476 ? 10.380 -32.825 -33.995 1.00 57.19 476 LEU A N 1
ATOM 3749 C CA . LEU A 1 476 ? 9.301 -31.828 -34.079 1.00 57.19 476 LEU A CA 1
ATOM 3750 C C . LEU A 1 476 ? 9.358 -30.814 -32.920 1.00 57.19 476 LEU A C 1
ATOM 3752 O O . LEU A 1 476 ? 9.045 -29.638 -33.098 1.00 57.19 476 LEU A O 1
ATOM 3756 N N . VAL A 1 477 ? 9.765 -31.288 -31.739 1.00 60.12 477 VAL A N 1
ATOM 3757 C CA . VAL A 1 477 ? 10.050 -30.481 -30.550 1.00 60.12 477 VAL A CA 1
ATOM 3758 C C . VAL A 1 477 ? 11.499 -30.771 -30.158 1.00 60.12 477 VAL A C 1
ATOM 3760 O O . VAL A 1 477 ? 11.782 -31.894 -29.729 1.00 60.12 477 VAL A O 1
ATOM 3763 N N . PRO A 1 478 ? 12.431 -29.825 -30.347 1.00 65.62 478 PRO A N 1
ATOM 3764 C CA . PRO A 1 478 ? 13.819 -30.046 -29.973 1.00 65.62 478 PRO A CA 1
ATOM 3765 C C . PRO A 1 478 ? 13.959 -30.161 -28.452 1.00 65.62 478 PRO A C 1
ATOM 3767 O O . PRO A 1 478 ? 13.227 -29.503 -27.707 1.00 65.62 478 PRO A O 1
ATOM 3770 N N . GLY A 1 479 ? 14.913 -30.976 -28.001 1.00 80.50 479 GLY A N 1
ATOM 3771 C CA . GLY A 1 479 ? 15.273 -31.060 -26.588 1.00 80.50 479 GLY A CA 1
ATOM 3772 C C . GLY A 1 479 ? 15.741 -29.702 -26.057 1.00 80.50 479 GLY A C 1
ATOM 3773 O O . GLY A 1 479 ? 16.412 -28.937 -26.755 1.00 80.50 479 GLY A O 1
ATOM 3774 N N . GLY A 1 480 ? 15.366 -29.377 -24.823 1.00 86.56 480 GLY A N 1
ATOM 3775 C CA . GLY A 1 480 ? 15.625 -28.065 -24.237 1.00 86.56 480 GLY A CA 1
ATOM 3776 C C . GLY A 1 480 ? 15.627 -28.080 -22.716 1.00 86.56 480 GLY A C 1
ATOM 3777 O O . GLY A 1 480 ? 15.093 -28.988 -22.093 1.00 86.56 480 GLY A O 1
ATOM 3778 N N . PHE A 1 481 ? 16.217 -27.060 -22.110 1.00 89.50 481 PHE A N 1
ATOM 3779 C CA . PHE A 1 481 ? 16.094 -26.777 -20.685 1.00 89.50 481 PHE A CA 1
ATOM 3780 C C . PHE A 1 481 ? 15.344 -25.463 -20.548 1.00 89.50 481 PHE A C 1
ATOM 3782 O O . PHE A 1 481 ? 15.797 -24.453 -21.085 1.00 89.50 481 PHE A O 1
ATOM 3789 N N . TYR A 1 482 ? 14.225 -25.464 -19.825 1.00 88.69 482 TYR A N 1
ATOM 3790 C CA . TYR A 1 482 ? 13.391 -24.281 -19.644 1.00 88.69 482 TYR A CA 1
ATOM 3791 C C . TYR A 1 482 ? 13.139 -24.040 -18.165 1.00 88.69 482 TYR A C 1
ATOM 3793 O O . TYR A 1 482 ? 12.502 -24.839 -17.481 1.00 88.69 482 TYR A O 1
ATOM 3801 N N . TRP A 1 483 ? 13.599 -22.903 -17.669 1.00 89.25 483 TRP A N 1
ATOM 3802 C CA . TRP A 1 483 ? 13.358 -22.460 -16.309 1.00 89.25 483 TRP A CA 1
ATOM 3803 C C . TRP A 1 483 ? 12.289 -21.377 -16.290 1.00 89.25 483 TRP A C 1
ATOM 3805 O O . TRP A 1 483 ? 12.235 -20.524 -17.173 1.00 89.25 483 TRP A O 1
ATOM 3815 N N . LYS A 1 484 ? 11.442 -21.407 -15.266 1.00 88.19 484 LYS A N 1
ATOM 3816 C CA . LYS A 1 484 ? 10.486 -20.359 -14.941 1.00 88.19 484 LYS A CA 1
ATOM 3817 C C . LYS A 1 484 ? 11.048 -19.506 -13.799 1.00 88.19 484 LYS A C 1
ATOM 3819 O O . LYS A 1 484 ? 11.023 -19.942 -12.659 1.00 88.19 484 LYS A O 1
ATOM 3824 N N . PRO A 1 485 ? 11.559 -18.296 -14.049 1.00 84.56 485 PRO A N 1
ATOM 3825 C CA . PRO A 1 485 ? 12.194 -17.501 -12.998 1.00 84.56 485 PRO A CA 1
ATOM 3826 C C . PRO A 1 485 ? 11.236 -17.055 -11.890 1.00 84.56 485 PRO A C 1
ATOM 3828 O O . PRO A 1 485 ? 11.586 -17.043 -10.716 1.00 84.56 485 PRO A O 1
ATOM 3831 N N . THR A 1 486 ? 10.000 -16.719 -12.246 1.00 80.00 486 THR A N 1
ATOM 3832 C CA . THR A 1 486 ? 9.009 -16.115 -11.339 1.00 80.00 486 THR A CA 1
ATOM 3833 C C . THR A 1 486 ? 8.174 -17.126 -10.554 1.00 80.00 486 THR A C 1
ATOM 3835 O O . THR A 1 486 ? 7.365 -16.738 -9.714 1.00 80.00 486 THR A O 1
ATOM 3838 N N . LYS A 1 487 ? 8.355 -18.433 -10.795 1.00 73.19 487 LYS A N 1
ATOM 3839 C CA . LYS A 1 487 ? 7.752 -19.534 -10.017 1.00 73.19 487 LYS A CA 1
ATOM 3840 C C . LYS A 1 487 ? 8.733 -20.695 -9.981 1.00 73.19 487 LYS A C 1
ATOM 3842 O O . LYS A 1 487 ? 9.302 -20.992 -11.011 1.00 73.19 487 LYS A O 1
ATOM 3847 N N . LEU A 1 488 ? 8.875 -21.414 -8.869 1.00 65.06 488 LEU A N 1
ATOM 3848 C CA . LEU A 1 488 ? 9.760 -22.591 -8.777 1.00 65.06 488 LEU A CA 1
ATOM 3849 C C . LEU A 1 488 ? 9.335 -23.734 -9.728 1.00 65.06 488 LEU A C 1
ATOM 3851 O O . LEU A 1 488 ? 8.660 -24.674 -9.320 1.00 65.06 488 LEU A O 1
ATOM 3855 N N . GLY A 1 489 ? 9.718 -23.656 -11.004 1.00 72.25 489 GLY A N 1
ATOM 3856 C CA . GLY A 1 489 ? 9.391 -24.649 -12.022 1.00 72.25 489 GLY A CA 1
ATOM 3857 C C . GLY A 1 489 ? 10.459 -24.739 -13.107 1.00 72.25 489 GLY A C 1
ATOM 3858 O O . GLY A 1 489 ? 10.928 -23.725 -13.621 1.00 72.25 489 GLY A O 1
ATOM 3859 N N . VAL A 1 490 ? 10.820 -25.969 -13.463 1.00 77.00 490 VAL A N 1
ATOM 3860 C CA . VAL A 1 490 ? 11.676 -26.303 -14.606 1.00 77.00 490 VAL A CA 1
ATOM 3861 C C . VAL A 1 490 ? 10.952 -27.321 -15.464 1.00 77.00 490 VAL A C 1
ATOM 3863 O O . VAL A 1 490 ? 10.324 -28.241 -14.942 1.00 77.00 490 VAL A O 1
ATOM 3866 N N . VAL A 1 491 ? 11.050 -27.143 -16.775 1.00 73.06 491 VAL A N 1
ATOM 3867 C CA . VAL A 1 491 ? 10.666 -28.138 -17.768 1.00 73.06 491 VAL A CA 1
ATOM 3868 C C . VAL A 1 491 ? 11.956 -28.676 -18.373 1.00 73.06 491 VAL A C 1
ATOM 3870 O O . VAL A 1 491 ? 12.687 -27.951 -19.053 1.00 73.06 491 VAL A O 1
ATOM 3873 N N . ASP A 1 492 ? 12.240 -29.938 -18.066 1.00 75.00 492 ASP A N 1
ATOM 3874 C CA . ASP A 1 492 ? 13.367 -30.681 -18.616 1.00 75.00 492 ASP A CA 1
ATOM 3875 C C . ASP A 1 492 ? 12.934 -31.370 -19.912 1.00 75.00 492 ASP A C 1
ATOM 3877 O O . ASP A 1 492 ? 12.087 -32.264 -19.910 1.00 75.00 492 ASP A O 1
ATOM 3881 N N . GLY A 1 493 ? 13.486 -30.910 -21.028 1.00 74.06 493 GLY A N 1
ATOM 3882 C CA . GLY A 1 493 ? 13.306 -31.483 -22.356 1.00 74.06 493 GLY A CA 1
ATOM 3883 C C . GLY A 1 493 ? 14.376 -32.513 -22.719 1.00 74.06 493 GLY A C 1
ATOM 3884 O O . GLY A 1 493 ? 14.497 -32.832 -23.899 1.00 74.06 493 GLY A O 1
ATOM 3885 N N . GLY A 1 494 ? 15.154 -33.012 -21.750 1.00 78.56 494 GLY A N 1
ATOM 3886 C CA . GLY A 1 494 ? 16.068 -34.142 -21.924 1.00 78.56 494 GLY A CA 1
ATOM 3887 C C . GLY A 1 494 ? 17.476 -33.775 -22.387 1.00 78.56 494 GLY A C 1
ATOM 3888 O O . GLY A 1 494 ? 18.137 -34.619 -22.987 1.00 78.56 494 GLY A O 1
ATOM 3889 N N . ILE A 1 495 ? 17.938 -32.546 -22.127 1.00 83.12 495 ILE A N 1
ATOM 3890 C CA . ILE A 1 495 ? 19.297 -32.112 -22.494 1.00 83.12 495 ILE A CA 1
ATOM 3891 C C . ILE A 1 495 ? 20.189 -31.952 -21.262 1.00 83.12 495 ILE A C 1
ATOM 3893 O O . ILE A 1 495 ? 19.818 -31.329 -20.267 1.00 83.12 495 ILE A O 1
ATOM 3897 N N . GLY A 1 496 ? 21.403 -32.496 -21.350 1.00 85.56 496 GLY A N 1
ATOM 3898 C CA . GLY A 1 496 ? 22.386 -32.448 -20.270 1.00 85.56 496 GLY A CA 1
ATOM 3899 C C . GLY A 1 496 ? 21.901 -33.077 -18.956 1.00 85.56 496 GLY A C 1
ATOM 3900 O O . GLY A 1 496 ? 21.109 -34.017 -18.931 1.00 85.56 496 GLY A O 1
ATOM 3901 N N . ARG A 1 497 ? 22.439 -32.588 -17.835 1.00 86.75 497 ARG A N 1
ATOM 3902 C CA . ARG A 1 497 ? 22.097 -33.000 -16.466 1.00 86.75 497 ARG A CA 1
ATOM 3903 C C . ARG A 1 497 ? 21.873 -31.775 -15.592 1.00 86.75 497 ARG A C 1
ATOM 3905 O O . ARG A 1 497 ? 22.806 -30.991 -15.397 1.00 86.75 497 ARG A O 1
ATOM 3912 N N . ILE A 1 498 ? 20.666 -31.637 -15.046 1.00 85.19 498 ILE A N 1
ATOM 3913 C CA . ILE A 1 498 ? 20.295 -30.530 -14.155 1.00 85.19 498 ILE A CA 1
ATOM 3914 C C . ILE A 1 498 ? 21.082 -30.630 -12.839 1.00 85.19 498 ILE A C 1
ATOM 3916 O O . ILE A 1 498 ? 21.093 -31.668 -12.174 1.00 85.19 498 ILE A O 1
ATOM 3920 N N . GLY A 1 499 ? 21.752 -29.542 -12.467 1.00 81.88 499 GLY A N 1
ATOM 3921 C CA . GLY A 1 499 ? 22.533 -29.415 -11.241 1.00 81.88 499 GLY A CA 1
ATOM 3922 C C . GLY A 1 499 ? 21.674 -29.197 -9.990 1.00 81.88 499 GLY A C 1
ATOM 3923 O O . GLY A 1 499 ? 20.523 -28.768 -10.053 1.00 81.88 499 GLY A O 1
ATOM 3924 N N . GLN A 1 500 ? 22.254 -29.462 -8.813 1.00 79.06 500 GLN A N 1
ATOM 3925 C CA . GLN A 1 500 ? 21.576 -29.241 -7.523 1.00 79.06 500 GLN A CA 1
ATOM 3926 C C . GLN A 1 500 ? 21.355 -27.755 -7.197 1.00 79.06 500 GLN A C 1
ATOM 3928 O O . GLN A 1 500 ? 20.411 -27.430 -6.476 1.00 79.06 500 GLN A O 1
ATOM 3933 N N . SER A 1 501 ? 22.174 -26.880 -7.786 1.00 77.38 501 SER A N 1
ATOM 3934 C CA . SER A 1 501 ? 22.079 -25.410 -7.772 1.00 77.38 501 SER A CA 1
ATOM 3935 C C . SER A 1 501 ? 20.666 -24.884 -8.028 1.00 77.38 501 SER A C 1
ATOM 3937 O O . SER A 1 501 ? 20.269 -23.867 -7.464 1.00 77.38 501 SER A O 1
ATOM 3939 N N . PHE A 1 502 ? 19.867 -25.603 -8.823 1.00 73.44 502 PHE A N 1
ATOM 3940 C CA . PHE A 1 502 ? 18.485 -25.238 -9.112 1.00 73.44 502 PHE A CA 1
ATOM 3941 C C . PHE A 1 502 ? 17.619 -25.070 -7.850 1.00 73.44 502 PHE A C 1
ATOM 3943 O O . PHE A 1 502 ? 16.780 -24.173 -7.791 1.00 73.44 502 PHE A O 1
ATOM 3950 N N . LYS A 1 503 ? 17.832 -25.901 -6.819 1.00 74.88 503 LYS A N 1
ATOM 3951 C CA . LYS A 1 503 ? 17.052 -25.850 -5.568 1.00 74.88 503 LYS A CA 1
ATOM 3952 C C . LYS A 1 503 ? 17.299 -24.576 -4.759 1.00 74.88 503 LYS A C 1
ATOM 3954 O O . LYS A 1 503 ? 16.499 -24.251 -3.888 1.00 74.88 503 LYS A O 1
ATOM 3959 N N . GLU A 1 504 ? 18.397 -23.882 -5.039 1.00 80.38 504 GLU A N 1
ATOM 3960 C CA . GLU A 1 504 ? 18.810 -22.662 -4.349 1.00 80.38 504 GLU A CA 1
ATOM 3961 C C . GLU A 1 504 ? 18.431 -21.392 -5.119 1.00 80.38 504 GLU A C 1
ATOM 3963 O O . GLU A 1 504 ? 18.646 -20.286 -4.617 1.00 80.38 504 GLU A O 1
ATOM 3968 N N . LEU A 1 505 ? 17.862 -21.523 -6.326 1.00 82.19 505 LEU A N 1
ATOM 3969 C CA . LEU A 1 505 ? 17.459 -20.365 -7.113 1.00 82.19 505 LEU A CA 1
ATOM 3970 C C . LEU A 1 505 ? 16.313 -19.606 -6.437 1.00 82.19 505 LEU A C 1
ATOM 3972 O O . LEU A 1 505 ? 15.334 -20.212 -5.988 1.00 82.19 505 LEU A O 1
ATOM 3976 N N . PRO A 1 506 ? 16.392 -18.267 -6.400 1.00 80.50 506 PRO A N 1
ATOM 3977 C CA . PRO A 1 506 ? 15.317 -17.451 -5.879 1.00 80.50 506 PRO A CA 1
ATOM 3978 C C . PRO A 1 506 ? 14.137 -17.442 -6.852 1.00 80.50 506 PRO A C 1
ATOM 3980 O O . PRO A 1 506 ? 14.293 -17.607 -8.062 1.00 80.50 506 PRO A O 1
ATOM 3983 N N . VAL A 1 507 ? 12.952 -17.155 -6.318 1.00 82.38 507 VAL A N 1
ATOM 3984 C CA . VAL A 1 507 ? 11.839 -16.686 -7.144 1.00 82.38 507 VAL A CA 1
ATOM 3985 C C . VAL A 1 507 ? 12.158 -15.258 -7.583 1.00 82.38 507 VAL A C 1
ATOM 3987 O O . VAL A 1 507 ? 12.268 -14.361 -6.745 1.00 82.38 507 VAL A O 1
ATOM 3990 N N . CYS A 1 508 ? 12.332 -15.060 -8.884 1.00 82.56 508 CYS A N 1
ATOM 3991 C CA . CYS A 1 508 ? 12.645 -13.769 -9.481 1.00 82.56 508 CYS A CA 1
ATOM 3992 C C . CYS A 1 508 ? 11.402 -12.881 -9.611 1.00 82.56 508 CYS A C 1
ATOM 3994 O O . CYS A 1 508 ? 10.265 -13.353 -9.649 1.00 82.56 508 CYS A O 1
ATOM 3996 N N . CYS A 1 509 ? 11.637 -11.579 -9.701 1.00 78.50 509 CYS A N 1
ATOM 3997 C CA . CYS A 1 509 ? 10.638 -10.540 -9.905 1.00 78.50 509 CYS A CA 1
ATOM 3998 C C . CYS A 1 509 ? 10.865 -9.815 -11.237 1.00 78.50 509 CYS A C 1
ATOM 4000 O O . CYS A 1 509 ? 11.933 -9.887 -11.844 1.00 78.50 509 CYS A O 1
ATOM 4002 N N . ILE A 1 510 ? 9.853 -9.067 -11.679 1.00 78.19 510 ILE A N 1
ATOM 4003 C CA . ILE A 1 510 ? 9.982 -8.162 -12.827 1.00 78.19 510 ILE A CA 1
ATOM 4004 C C . ILE A 1 510 ? 11.136 -7.180 -12.567 1.00 78.19 510 ILE A C 1
ATOM 4006 O O . ILE A 1 510 ? 11.204 -6.565 -11.503 1.00 78.19 510 ILE A O 1
ATOM 4010 N N . GLY A 1 511 ? 12.011 -7.021 -13.557 1.00 72.06 511 GLY A N 1
ATOM 4011 C CA . GLY A 1 511 ? 13.205 -6.183 -13.505 1.00 72.06 511 GLY A CA 1
ATOM 4012 C C . GLY A 1 511 ? 14.491 -6.929 -13.151 1.00 72.06 511 GLY A C 1
ATOM 4013 O O . GLY A 1 511 ? 15.558 -6.385 -13.430 1.00 72.06 511 GLY A O 1
ATOM 4014 N N . ASP A 1 512 ? 14.408 -8.149 -12.605 1.00 81.88 512 ASP A N 1
ATOM 4015 C CA . ASP A 1 512 ? 15.592 -8.958 -12.296 1.00 81.88 512 ASP A CA 1
ATOM 4016 C C . ASP A 1 512 ? 16.369 -9.316 -13.570 1.00 81.88 512 ASP A C 1
ATOM 4018 O O . ASP A 1 512 ? 15.783 -9.598 -14.620 1.00 81.88 512 ASP A O 1
ATOM 4022 N N . VAL A 1 513 ? 17.697 -9.334 -13.452 1.00 84.44 513 VAL A N 1
ATOM 4023 C CA . VAL A 1 513 ? 18.637 -9.662 -14.527 1.00 84.44 513 VAL A CA 1
ATOM 4024 C C . VAL A 1 513 ? 19.219 -11.051 -14.291 1.00 84.44 513 VAL A C 1
ATOM 4026 O O . VAL A 1 513 ? 19.842 -11.327 -13.263 1.00 84.44 513 VAL A O 1
ATOM 4029 N N . LEU A 1 514 ? 19.019 -11.925 -15.271 1.00 89.75 514 LEU A N 1
ATOM 4030 C CA . LEU A 1 514 ? 19.506 -13.296 -15.305 1.00 89.75 514 LEU A CA 1
ATOM 4031 C C . LEU A 1 514 ? 20.672 -13.369 -16.286 1.00 89.75 514 LEU A C 1
ATOM 4033 O O . LEU A 1 514 ? 20.483 -13.174 -17.485 1.00 89.75 514 LEU A O 1
ATOM 4037 N N . THR A 1 515 ? 21.867 -13.662 -15.795 1.00 90.62 515 THR A N 1
ATOM 4038 C CA . THR A 1 515 ? 23.066 -13.790 -16.627 1.00 90.62 515 THR A CA 1
ATOM 4039 C C . THR A 1 515 ? 23.430 -15.256 -16.744 1.00 90.62 515 THR A C 1
ATOM 4041 O O . THR A 1 515 ? 23.773 -15.892 -15.749 1.00 90.62 515 THR A O 1
ATOM 4044 N N . PHE A 1 516 ? 23.366 -15.780 -17.959 1.00 93.31 516 PHE A N 1
ATOM 4045 C CA . PHE A 1 516 ? 23.726 -17.149 -18.283 1.00 93.31 516 PHE A CA 1
ATOM 4046 C C . PHE A 1 516 ? 25.115 -17.172 -18.900 1.00 93.31 516 PHE A C 1
ATOM 4048 O O . PHE A 1 516 ? 25.397 -16.396 -19.812 1.00 93.31 516 PHE A O 1
ATOM 4055 N N . THR A 1 517 ? 25.961 -18.082 -18.434 1.00 92.50 517 THR A N 1
ATOM 4056 C CA . THR A 1 517 ? 27.309 -18.269 -18.973 1.00 92.50 517 THR A CA 1
ATOM 4057 C C . THR A 1 517 ? 27.487 -19.724 -19.347 1.00 92.50 517 THR A C 1
ATOM 4059 O O . THR A 1 517 ? 27.435 -20.599 -18.487 1.00 92.50 517 THR A O 1
ATOM 4062 N N . TYR A 1 518 ? 27.698 -19.981 -20.630 1.00 94.38 518 TYR A N 1
ATOM 4063 C CA . TYR A 1 518 ? 28.027 -21.302 -21.131 1.00 94.38 518 TYR A CA 1
ATOM 4064 C C . TYR A 1 518 ? 29.539 -21.456 -21.290 1.00 94.38 518 TYR A C 1
ATOM 4066 O O . TYR A 1 518 ? 30.193 -20.571 -21.845 1.00 94.38 518 TYR A O 1
ATOM 4074 N N . SER A 1 519 ? 30.081 -22.583 -20.835 1.00 93.12 519 SER A N 1
ATOM 4075 C CA . SER A 1 519 ? 31.475 -22.981 -21.037 1.00 93.12 519 SER A CA 1
ATOM 4076 C C . SER A 1 519 ? 31.538 -24.137 -22.032 1.00 93.12 519 SER A C 1
ATOM 4078 O O . SER A 1 519 ? 31.045 -25.228 -21.743 1.00 93.12 519 SER A O 1
ATOM 4080 N N . VAL A 1 520 ? 32.143 -23.907 -23.202 1.00 87.62 520 VAL A N 1
ATOM 4081 C CA . VAL A 1 520 ? 32.317 -24.930 -24.248 1.00 87.62 520 VAL A CA 1
ATOM 4082 C C . VAL A 1 520 ? 33.191 -26.081 -23.756 1.00 87.62 520 VAL A C 1
ATOM 4084 O O . VAL A 1 520 ? 32.842 -27.232 -24.001 1.00 87.62 520 VAL A O 1
ATOM 4087 N N . ASP A 1 521 ? 34.258 -25.783 -23.015 1.00 86.69 521 ASP A N 1
ATOM 4088 C CA . ASP A 1 521 ? 35.197 -26.795 -22.517 1.00 86.69 521 ASP A CA 1
ATOM 4089 C C . ASP A 1 521 ? 34.564 -27.708 -21.456 1.00 86.69 521 ASP A C 1
ATOM 4091 O O . ASP A 1 521 ? 34.840 -28.905 -21.408 1.00 86.69 521 ASP A O 1
ATOM 4095 N N . GLU A 1 522 ? 33.697 -27.155 -20.604 1.00 90.62 522 GLU A N 1
ATOM 4096 C CA . GLU A 1 522 ? 33.029 -27.915 -19.537 1.00 90.62 522 GLU A CA 1
ATOM 4097 C C . GLU A 1 522 ? 31.681 -28.512 -19.967 1.00 90.62 522 GLU A C 1
ATOM 4099 O O . GLU A 1 522 ? 31.122 -29.353 -19.258 1.00 90.62 522 GLU A O 1
ATOM 4104 N N . GLY A 1 523 ? 31.108 -28.041 -21.078 1.00 91.75 523 GLY A N 1
ATOM 4105 C CA . GLY A 1 523 ? 29.725 -28.341 -21.451 1.00 91.75 523 GLY A CA 1
ATOM 4106 C C . GLY A 1 523 ? 28.736 -27.943 -20.350 1.00 91.75 523 GLY A C 1
ATOM 4107 O O . GLY A 1 523 ? 27.828 -28.711 -20.018 1.00 91.75 523 GLY A O 1
ATOM 4108 N N . SER A 1 524 ? 28.950 -26.792 -19.706 1.00 93.31 524 SER A N 1
ATOM 4109 C CA . SER A 1 524 ? 28.205 -26.355 -18.519 1.00 93.31 524 SER A CA 1
ATOM 4110 C C . SER A 1 524 ? 27.530 -25.001 -18.738 1.00 93.31 524 SER A C 1
ATOM 4112 O O . SER A 1 524 ? 28.070 -24.122 -19.408 1.00 93.31 524 SER A O 1
ATOM 4114 N N . LEU A 1 525 ? 26.325 -24.836 -18.185 1.00 94.38 525 LEU A N 1
ATOM 4115 C CA . LEU A 1 525 ? 25.557 -23.592 -18.199 1.00 94.38 525 LEU A CA 1
ATOM 4116 C C . LEU A 1 525 ? 25.407 -23.061 -16.772 1.00 94.38 525 LEU A C 1
ATOM 4118 O O . LEU A 1 525 ? 24.606 -23.581 -15.997 1.00 94.38 525 LEU A O 1
ATOM 4122 N N . GLY A 1 526 ? 26.166 -22.025 -16.436 1.00 92.06 526 GLY A N 1
ATOM 4123 C CA . GLY A 1 526 ? 26.088 -21.292 -15.174 1.00 92.06 526 GLY A CA 1
ATOM 4124 C C . GLY A 1 526 ? 25.042 -20.182 -15.189 1.00 92.06 526 GLY A C 1
ATOM 4125 O O . GLY A 1 526 ? 24.682 -19.674 -16.253 1.00 92.06 526 GLY A O 1
ATOM 4126 N N . ILE A 1 527 ? 24.579 -19.779 -14.001 1.00 92.19 527 ILE A N 1
ATOM 4127 C CA . ILE A 1 527 ? 23.671 -18.637 -13.839 1.00 92.19 527 ILE A CA 1
ATOM 4128 C C . ILE A 1 527 ? 24.098 -17.684 -12.720 1.00 92.19 527 ILE A C 1
ATOM 4130 O O . ILE A 1 527 ? 24.495 -18.094 -11.625 1.00 92.19 527 ILE A O 1
ATOM 4134 N N . ASN A 1 528 ? 23.922 -16.392 -12.984 1.00 88.00 528 ASN A N 1
ATOM 4135 C CA . ASN A 1 528 ? 23.873 -15.343 -11.979 1.00 88.00 528 ASN A CA 1
ATOM 4136 C C . ASN A 1 528 ? 22.496 -14.672 -11.989 1.00 88.00 528 ASN A C 1
ATOM 4138 O O . ASN A 1 528 ? 21.949 -14.401 -13.056 1.00 88.00 528 ASN A O 1
ATOM 4142 N N . VAL A 1 529 ? 21.963 -14.353 -10.811 1.00 84.50 529 VAL A N 1
ATOM 4143 C CA . VAL A 1 529 ? 20.742 -13.545 -10.661 1.00 84.50 529 VAL A CA 1
ATOM 4144 C C . VAL A 1 529 ? 21.123 -12.258 -9.945 1.00 84.50 529 VAL A C 1
ATOM 4146 O O . VAL A 1 529 ? 21.603 -12.311 -8.810 1.00 84.50 529 VAL A O 1
ATOM 4149 N N . ASN A 1 530 ? 20.941 -11.115 -10.611 1.00 80.25 530 ASN A N 1
ATOM 4150 C CA . ASN A 1 530 ? 21.324 -9.788 -10.114 1.00 80.25 530 ASN A CA 1
ATOM 4151 C C . ASN A 1 530 ? 22.776 -9.745 -9.590 1.00 80.25 530 ASN A C 1
ATOM 4153 O O . ASN A 1 530 ? 23.042 -9.251 -8.495 1.00 80.25 530 ASN A O 1
ATOM 4157 N N . GLY A 1 531 ? 23.708 -10.346 -10.338 1.00 77.75 531 GLY A N 1
ATOM 4158 C CA . GLY A 1 531 ? 25.137 -10.395 -10.004 1.00 77.75 531 GLY A CA 1
ATOM 4159 C C . GLY A 1 531 ? 25.555 -11.459 -8.979 1.00 77.75 531 GLY A C 1
ATOM 4160 O O . GLY A 1 531 ? 26.749 -11.680 -8.798 1.00 77.75 531 GLY A O 1
ATOM 4161 N N . LYS A 1 532 ? 24.617 -12.163 -8.329 1.00 82.12 532 LYS A N 1
ATOM 4162 C CA . LYS A 1 532 ? 24.945 -13.290 -7.441 1.00 82.12 532 LYS A CA 1
ATOM 4163 C C . LYS A 1 532 ? 24.996 -14.597 -8.227 1.00 82.12 532 LYS A C 1
ATOM 4165 O O . LYS A 1 532 ? 23.998 -14.973 -8.837 1.00 82.12 532 LYS A O 1
ATOM 4170 N N . TYR A 1 533 ? 26.118 -15.308 -8.145 1.00 86.69 533 TYR A N 1
ATOM 4171 C CA . TYR A 1 533 ? 26.301 -16.621 -8.765 1.00 86.69 533 TYR A CA 1
ATOM 4172 C C . TYR A 1 533 ? 25.576 -17.728 -7.995 1.00 86.69 533 TYR A C 1
ATOM 4174 O O . TYR A 1 533 ? 25.659 -17.781 -6.767 1.00 86.69 533 TYR A O 1
ATOM 4182 N N . TYR A 1 534 ? 24.896 -18.621 -8.718 1.00 85.50 534 TYR A N 1
ATOM 4183 C CA . TYR A 1 534 ? 24.191 -19.780 -8.150 1.00 85.50 534 TYR A CA 1
ATOM 4184 C C . TYR A 1 534 ? 24.751 -21.125 -8.633 1.00 85.50 534 TYR A C 1
ATOM 4186 O O . TYR A 1 534 ? 24.214 -22.171 -8.285 1.00 85.50 534 TYR A O 1
ATOM 4194 N N . GLY A 1 535 ? 25.839 -21.131 -9.407 1.00 87.88 535 GLY A N 1
ATOM 4195 C CA . GLY A 1 535 ? 26.435 -22.364 -9.918 1.00 87.88 535 GLY A CA 1
ATOM 4196 C C . GLY A 1 535 ? 25.928 -22.776 -11.301 1.00 87.88 535 GLY A C 1
ATOM 4197 O O . GLY A 1 535 ? 25.221 -22.034 -11.987 1.00 87.88 535 GLY A O 1
ATOM 4198 N N . ASN A 1 536 ? 26.303 -23.995 -11.695 1.00 90.31 536 ASN A N 1
ATOM 4199 C CA . ASN A 1 536 ? 25.942 -24.602 -12.975 1.00 90.31 536 ASN A CA 1
ATOM 4200 C C . ASN A 1 536 ? 24.527 -25.182 -12.909 1.00 90.31 536 ASN A C 1
ATOM 4202 O O . ASN A 1 536 ? 24.288 -26.125 -12.156 1.00 90.31 536 ASN A O 1
ATOM 4206 N N . LEU A 1 537 ? 23.598 -24.624 -13.686 1.00 89.31 537 LEU A N 1
ATOM 4207 C CA . LEU A 1 537 ? 22.218 -25.094 -13.824 1.00 89.31 537 LEU A CA 1
ATOM 4208 C C . LEU A 1 537 ? 22.137 -26.437 -14.527 1.00 89.31 537 LEU A C 1
ATOM 4210 O O . LEU A 1 537 ? 21.380 -27.307 -14.109 1.00 89.31 537 LEU A O 1
ATOM 4214 N N . VAL A 1 538 ? 22.897 -26.586 -15.608 1.00 91.06 538 VAL A N 1
ATOM 4215 C CA . VAL A 1 538 ? 22.920 -27.794 -16.425 1.00 91.06 538 VAL A CA 1
ATOM 4216 C C . VAL A 1 538 ? 24.364 -28.078 -16.813 1.00 91.06 538 VAL A C 1
ATOM 4218 O O . VAL A 1 538 ? 25.136 -27.168 -17.106 1.00 91.06 538 VAL A O 1
ATOM 4221 N N . THR A 1 539 ? 24.740 -29.347 -16.781 1.00 92.44 539 THR A N 1
ATOM 4222 C CA . THR A 1 539 ? 26.067 -29.850 -17.165 1.00 92.44 539 THR A CA 1
ATOM 4223 C C . THR A 1 539 ? 25.923 -30.898 -18.263 1.00 92.44 539 THR A C 1
ATOM 4225 O O . THR A 1 539 ? 24.811 -31.351 -18.525 1.00 92.44 539 THR A O 1
ATOM 4228 N N . SER A 1 540 ? 27.023 -31.325 -18.889 1.00 90.44 540 SER A N 1
ATOM 4229 C CA . SER A 1 540 ? 26.985 -32.283 -20.012 1.00 90.44 540 SER A CA 1
ATOM 4230 C C . SER A 1 540 ? 26.125 -31.798 -21.192 1.00 90.44 540 SER A C 1
ATOM 4232 O O . SER A 1 540 ? 25.475 -32.598 -21.861 1.00 90.44 540 SER A O 1
ATOM 4234 N N . LEU A 1 541 ? 26.070 -30.484 -21.410 1.00 90.31 541 LEU A N 1
ATOM 4235 C CA . LEU A 1 541 ? 25.367 -29.865 -22.527 1.00 90.31 541 LEU A CA 1
ATOM 4236 C C . LEU A 1 541 ? 26.219 -29.910 -23.797 1.00 90.31 541 LEU A C 1
ATOM 4238 O O . LEU A 1 541 ? 27.437 -29.736 -23.755 1.00 90.31 541 LEU A O 1
ATOM 4242 N N . HIS A 1 542 ? 25.559 -30.101 -24.935 1.00 90.12 542 HIS A N 1
ATOM 4243 C CA . HIS A 1 542 ? 26.195 -30.007 -26.243 1.00 90.12 542 HIS A CA 1
ATOM 4244 C C . HIS A 1 542 ? 26.441 -28.526 -26.619 1.00 90.12 542 HIS A C 1
ATOM 4246 O O . HIS A 1 542 ? 25.567 -27.691 -26.389 1.00 90.12 542 HIS A O 1
ATOM 4252 N N . PRO A 1 543 ? 27.565 -28.156 -27.268 1.00 87.88 543 PRO A N 1
ATOM 4253 C CA . PRO A 1 543 ? 27.863 -26.753 -27.608 1.00 87.88 543 PRO A CA 1
ATOM 4254 C C . PRO A 1 543 ? 26.917 -26.141 -28.660 1.00 87.88 543 PRO A C 1
ATOM 4256 O O . PRO A 1 543 ? 26.724 -24.925 -28.706 1.00 87.88 543 PRO A O 1
ATOM 4259 N N . ARG A 1 544 ? 26.260 -26.978 -29.472 1.00 90.56 544 ARG A N 1
ATOM 4260 C CA . ARG A 1 544 ? 25.169 -26.596 -30.402 1.00 90.56 544 ARG A CA 1
ATOM 4261 C C . ARG A 1 544 ? 23.833 -26.305 -29.695 1.00 90.56 544 ARG A C 1
ATOM 4263 O O . ARG A 1 544 ? 22.792 -26.824 -30.098 1.00 90.56 544 ARG A O 1
ATOM 4270 N N . ILE A 1 545 ? 23.859 -25.475 -28.657 1.00 92.00 545 ILE A N 1
ATOM 4271 C CA . ILE A 1 545 ? 22.662 -24.933 -28.003 1.00 92.00 545 ILE A CA 1
ATOM 4272 C C . ILE A 1 545 ? 22.416 -23.483 -28.419 1.00 92.00 545 ILE A C 1
ATOM 4274 O O . ILE A 1 545 ? 23.352 -22.752 -28.734 1.00 92.00 545 ILE A O 1
ATOM 4278 N N . SER A 1 546 ? 21.157 -23.057 -28.381 1.00 92.56 546 SER A N 1
ATOM 4279 C CA . SER A 1 546 ? 20.741 -21.672 -28.621 1.00 92.56 546 SER A CA 1
ATOM 4280 C C . SER A 1 546 ? 19.895 -21.168 -27.447 1.00 92.56 546 SER A C 1
ATOM 4282 O O . SER A 1 546 ? 18.969 -21.878 -27.037 1.00 92.56 546 SER A O 1
ATOM 4284 N N . PRO A 1 547 ? 20.155 -19.962 -26.910 1.00 93.50 547 PRO A N 1
ATOM 4285 C CA . PRO A 1 547 ? 19.246 -19.316 -25.968 1.00 93.50 547 PRO A CA 1
ATOM 4286 C C . PRO A 1 547 ? 17.816 -19.239 -26.513 1.00 93.50 547 PRO A C 1
ATOM 4288 O O . PRO A 1 547 ? 17.594 -18.921 -27.684 1.00 93.50 547 PRO A O 1
ATOM 4291 N N . CYS A 1 548 ? 16.846 -19.558 -25.660 1.00 92.06 548 CYS A N 1
ATOM 4292 C CA . CYS A 1 548 ? 15.440 -19.688 -26.012 1.00 92.06 548 CYS A CA 1
ATOM 4293 C C . CYS A 1 548 ? 14.544 -19.073 -24.931 1.00 92.06 548 CYS A C 1
ATOM 4295 O O . CYS A 1 548 ? 14.800 -19.200 -23.734 1.00 92.06 548 CYS A O 1
ATOM 4297 N N . PHE A 1 549 ? 13.449 -18.457 -25.363 1.00 91.50 549 PHE A N 1
ATOM 4298 C CA . PHE A 1 549 ? 12.474 -17.786 -24.515 1.00 91.50 549 PHE A CA 1
ATOM 4299 C C . PHE A 1 549 ? 11.067 -18.188 -24.945 1.00 91.50 549 PHE A C 1
ATOM 4301 O O . PHE A 1 549 ? 10.754 -18.159 -26.134 1.00 91.50 549 PHE A O 1
ATOM 4308 N N . ILE A 1 550 ? 10.222 -18.569 -23.991 1.00 89.69 550 ILE A N 1
ATOM 4309 C CA . ILE A 1 550 ? 8.830 -18.948 -24.246 1.00 89.69 550 ILE A CA 1
ATOM 4310 C C . ILE A 1 550 ? 7.944 -17.964 -23.503 1.00 89.69 550 ILE A C 1
ATOM 4312 O O . ILE A 1 550 ? 7.894 -18.002 -22.275 1.00 89.69 550 ILE A O 1
ATOM 4316 N N . LEU A 1 551 ? 7.278 -17.087 -24.251 1.00 89.25 551 LEU A N 1
ATOM 4317 C CA . LEU A 1 551 ? 6.521 -15.963 -23.719 1.00 89.25 551 LEU A CA 1
ATOM 4318 C C . LEU A 1 551 ? 5.011 -16.198 -23.784 1.00 89.25 551 LEU A C 1
ATOM 4320 O O . LEU A 1 551 ? 4.485 -16.645 -24.803 1.00 89.25 551 LEU A O 1
ATOM 4324 N N . TYR A 1 552 ? 4.306 -15.845 -22.713 1.00 88.56 552 TYR A N 1
ATOM 4325 C CA . TYR A 1 552 ? 2.856 -15.670 -22.733 1.00 88.56 552 TYR A CA 1
ATOM 4326 C C . TYR A 1 552 ? 2.472 -14.303 -23.320 1.00 88.56 552 TYR A C 1
ATOM 4328 O O . TYR A 1 552 ? 3.264 -13.360 -23.258 1.00 88.56 552 TYR A O 1
ATOM 4336 N N . PRO A 1 553 ? 1.245 -14.155 -23.849 1.00 86.38 553 PRO A N 1
ATOM 4337 C CA . PRO A 1 553 ? 0.790 -12.890 -24.413 1.00 86.38 553 PRO A CA 1
ATOM 4338 C C . PRO A 1 553 ? 0.893 -11.718 -23.426 1.00 86.38 553 PRO A C 1
ATOM 4340 O O . PRO A 1 553 ? 0.535 -11.849 -22.256 1.00 86.38 553 PRO A O 1
ATOM 4343 N N . LYS A 1 554 ? 1.326 -10.551 -23.923 1.00 84.12 554 LYS A N 1
ATOM 4344 C CA . LYS A 1 554 ? 1.616 -9.308 -23.175 1.00 84.12 554 LYS A CA 1
ATOM 4345 C C . LYS A 1 554 ? 2.847 -9.358 -22.269 1.00 84.12 554 LYS A C 1
ATOM 4347 O O . LYS A 1 554 ? 3.175 -8.333 -21.667 1.00 84.12 554 LYS A O 1
ATOM 4352 N N . GLU A 1 555 ? 3.521 -10.498 -22.160 1.00 89.81 555 GLU A N 1
ATOM 4353 C CA . GLU A 1 555 ? 4.779 -10.578 -21.428 1.00 89.81 555 GLU A CA 1
ATOM 4354 C C . GLU A 1 555 ? 5.935 -10.056 -22.289 1.00 89.81 555 GLU A C 1
ATOM 4356 O O . GLU A 1 555 ? 5.924 -10.128 -23.523 1.00 89.81 555 GLU A O 1
ATOM 4361 N N . SER A 1 556 ? 6.940 -9.496 -21.624 1.00 88.94 556 SER A N 1
ATOM 4362 C CA . SER A 1 556 ? 8.129 -8.959 -22.277 1.00 88.94 556 SER A CA 1
ATOM 4363 C C . SER A 1 556 ? 9.388 -9.332 -21.517 1.00 88.94 556 SER A C 1
ATOM 4365 O O . SER A 1 556 ? 9.351 -9.620 -20.319 1.00 88.94 556 SER A O 1
ATOM 4367 N N . LEU A 1 557 ? 10.510 -9.306 -22.219 1.00 90.31 557 LEU A N 1
ATOM 4368 C CA . LEU A 1 557 ? 11.840 -9.415 -21.645 1.00 90.31 557 LEU A CA 1
ATOM 4369 C C . LEU A 1 557 ? 12.831 -8.613 -22.482 1.00 90.31 557 LEU A C 1
ATOM 4371 O O . LEU A 1 557 ? 12.518 -8.146 -23.580 1.00 90.31 557 LEU A O 1
ATOM 4375 N N . ILE A 1 558 ? 14.034 -8.460 -21.957 1.00 86.56 558 ILE A N 1
ATOM 4376 C CA . ILE A 1 558 ? 15.125 -7.772 -22.628 1.00 86.56 558 ILE A CA 1
ATOM 4377 C C . ILE A 1 558 ? 16.316 -8.724 -22.675 1.00 86.56 558 ILE A C 1
ATOM 4379 O O . ILE A 1 558 ? 16.699 -9.271 -21.644 1.00 86.56 558 ILE A O 1
ATOM 4383 N N . VAL A 1 559 ? 16.892 -8.931 -23.857 1.00 88.81 559 VAL A N 1
ATOM 4384 C CA . VAL A 1 559 ? 18.042 -9.818 -24.074 1.00 88.81 559 VAL A CA 1
ATOM 4385 C C . VAL A 1 559 ? 19.245 -9.008 -24.528 1.00 88.81 559 VAL A C 1
ATOM 4387 O O . VAL A 1 559 ? 19.129 -8.155 -25.409 1.00 88.81 559 VAL A O 1
ATOM 4390 N N . SER A 1 560 ? 20.413 -9.326 -23.987 1.00 83.62 560 SER A N 1
ATOM 4391 C CA . SER A 1 560 ? 21.702 -8.866 -24.503 1.00 83.62 560 SER A CA 1
ATOM 4392 C C . SER A 1 560 ? 22.732 -9.990 -24.464 1.00 83.62 560 SER A C 1
ATOM 4394 O O . SER A 1 560 ? 22.595 -10.938 -23.693 1.00 83.62 560 SER A O 1
ATOM 4396 N N . CYS A 1 561 ? 23.740 -9.919 -25.328 1.00 73.94 561 CYS A N 1
ATOM 4397 C CA . CYS A 1 561 ? 24.872 -10.840 -25.354 1.00 73.94 561 CYS A CA 1
ATOM 4398 C C . CYS A 1 561 ? 26.123 -10.096 -25.778 1.00 73.94 561 CYS A C 1
ATOM 4400 O O . CYS A 1 561 ? 26.015 -9.343 -26.778 1.00 73.94 561 CYS A O 1
#

GO terms:
  GO:0031981 nuclear lumen (C, HTP)
  GO:0005737 cytoplasm (C, HTP)
  GO:0005929 cilium (C, IDA)

InterPro domains:
  IPR000315 B-box-type zinc finger [PF00643] (145-183)
  IPR000315 B-box-type zinc finger [PS50119] (86-132)
  IPR000315 B-box-type zinc finger [PS50119] (139-184)
  IPR001841 Zinc finger, RING-type [PF13923] (13-42)
  IPR001841 Zinc finger, RING-type [PS50089] (13-55)
  IPR001841 Zinc finger, RING-type [SM00184] (13-54)
  IPR013083 Zinc finger, RING/FYVE/PHD-type [G3DSA:3.30.40.10] (8-88)
  IPR017907 Zinc finger, RING-type, conserved site [PS00518] (28-37)
  IPR021978 PML-like, coiled-coil [PF12126] (215-311)
  IPR047153 TRIM45/56/19-like [PTHR25462] (11-330)

Nearest PDB structures (foldseek):
  5ji9-assembly1_A  TM=7.102E-01  e=7.678E-08  Homo sapiens
  5jia-assembly2_B  TM=6.712E-01  e=3.876E-08  Mus musculus
  6dn8-assembly3_E  TM=6.938E-01  e=9.642E-08  Homo sapiens
  7b2s-assembly1_A  TM=6.264E-01  e=4.751E-07  Homo sapiens
  7qs5-assembly2_B  TM=6.078E-01  e=4.751E-07  Homo sapiens

Secondary structure (DSSP, 8-state):
----TT-----B-TTT-SBPSSEEE-TTS-EEEHHHHHHHHHHTTTPPEE-TTT--EETT-STTTGGGGB-HHHHHHHHHHHHT-PPPPBPTTTSSSB--EEETTTTEEE-HHHHHHHT-STTTTT--EEE--STTGGGG---B--STT-TTSB--EEETTTTEEE-HHHHHTSTTTT--EEEHHHHHHHHHHHHHHHHHHHHHHHHHHHHHHHHHHHHHHHHHHHHHHHHHHHHHHHHHHHHHHHHHHHHHHHHHHHHHHHHHHHHHHHHHHHHHHHHHHHHHHHHHHHHHHH--HHHHHHHHHHHHHHHHPPPPP-----------S--PPPP---------GGGTTS------------------------------------------SS----B--BTTEEEEEETTEEEEEEPPPSS-TT--EEEEBSS-HHHHHHH-GGGTTEEEEEEEE-TT-SS-EEEEEE-S---SS--EEEEETTTTEEEE-S-SEE-GGGGG-----TT-EEEEEEETTTTEEEEEETTEEEEEEEES--S-EEEEEEE-TT-EEEEE-

Solvent-accessible surface area (backbone atoms only — not comparable to full-atom values): 33130 Å² total; per-residue (Å²): 131,81,82,74,87,77,74,75,86,76,55,49,11,82,78,76,67,42,72,49,52,66,24,24,47,46,97,86,72,52,47,29,21,45,67,56,53,49,59,48,53,66,74,41,77,83,54,80,49,57,40,86,88,76,65,50,72,45,82,85,71,46,89,82,46,46,74,78,34,49,32,64,65,62,38,51,52,43,49,32,64,73,73,60,54,65,76,76,52,51,6,71,81,78,65,79,47,62,26,43,31,33,33,67,82,76,42,42,39,18,23,76,65,56,43,52,63,70,31,66,46,89,88,42,55,79,60,54,73,44,74,55,83,49,76,77,59,60,77,71,63,55,47,54,28,89,50,89,95,36,58,89,35,52,45,55,30,29,30,69,79,73,76,41,77,33,21,72,59,31,42,70,77,38,98,41,47,85,52,59,66,45,46,43,71,58,52,51,50,54,49,60,72,45,42,64,63,51,50,51,53,52,48,52,53,47,53,57,48,49,54,52,47,54,51,48,54,52,52,52,52,52,51,56,52,50,52,53,51,51,53,48,52,52,53,53,54,53,50,52,51,51,50,53,53,52,50,51,51,51,53,53,52,54,51,50,50,53,51,48,53,54,49,50,51,52,51,50,52,51,51,50,53,55,49,53,50,52,48,53,48,51,52,43,51,56,50,52,54,47,49,74,77,69,57,58,71,67,62,53,60,70,44,45,62,63,50,49,50,62,72,69,60,80,80,83,86,90,83,85,86,78,86,81,89,81,89,89,72,84,90,75,79,81,88,85,84,87,83,86,85,84,78,65,76,83,66,69,82,69,82,71,93,70,82,84,77,84,74,74,91,75,94,76,82,88,80,93,78,94,76,82,89,79,85,80,82,81,81,86,76,85,77,75,89,74,84,74,78,82,84,72,93,57,57,72,66,48,73,74,84,46,94,58,43,49,76,47,79,54,98,53,33,37,38,41,33,25,45,75,46,92,92,48,74,77,60,66,48,76,51,46,37,75,51,31,52,44,58,51,26,67,77,42,59,90,54,71,37,46,48,58,38,37,40,31,37,23,62,72,50,60,86,34,34,48,34,37,34,43,67,87,63,92,53,98,70,56,36,20,41,33,36,27,52,51,42,101,47,73,51,80,45,80,55,49,43,77,34,77,37,57,81,72,59,71,72,47,56,70,66,43,38,38,37,40,37,36,33,56,87,68,18,30,34,30,37,24,55,73,84,44,76,53,49,46,44,32,30,70,38,68,50,51,24,21,56,30,38,37,34,37,47,59,16,27,34,34,39,38,68

Mean predicted aligned error: 21.65 Å

pLDDT: mean 78.46, std 18.77, range [21.42, 96.69]

Sequence (561 aa):
MTEVPGIPVTITCGICFGILHDPVTLSCKHSFCASCVLGRLECLEGRDFICLLCSTKQEHINNETLPKLVDNELRAYVKARVEGLAQQPVCQWCQEVAAAIQCDECAGAYCMDCNTAVHKNATKRHHTFFPLDDAQETRKLYRCCGVQGHEEYRLEFYCKVCESLCCAYCLLTGPHNGHESISVPEAAAIFRNRAPGEITLMTDKKERLEKKVNQLNVVTTRYFDSLEEVKKSIKERFSQLQMMVSQREKELLEALGSLCDTGHASLNQCRGRVLAKANAINESVVLLQHMKRGCSDYKILENRSYLSYHLSEETPDVEGLGFKFFEVGDFGLPQFKLFLDLRSEEHSKNGIRRDTNLRRCIPHSQVDDDSRPQSGKVLNVCAQDGSMIPLRTGRRFTLTEREGIDLKVLNSVVHVTAQPNEADSLKQIGIRTEQTVEEIARLFPEERGRVTWRVQLGKGFDKSFVGVVERTDTSLVPGGFYWKPTKLGVVDGGIGRIGQSFKELPVCCIGDVLTFTYSVDEGSLGINVNGKYYGNLVTSLHPRISPCFILYPKESLIVSC

Foldseek 3Di:
DDDPPDPPLDQAAPQQRDGADQWFAAPVRHIHHLVRQQVVLVVCVPDFDADPVPRDTGPPDDPVCRVVRGDVVSVVVSVCVVVVVPDQDAFPVPSPHGFFKAWLQQLGGHHDPVLCVVLVDPVRVPTDMDTPPDPVCCVSRWAWDPDPPRRSFTQFKAFPVVRDTDGPCCCPPNPVPPTDIDTPVVVVVVCVVCVVVVVVVVVVVSVVVSVVSVLVVVLVVVQVVVVVVVVVVVVVVVVVVVVVVVVVVVVVVVVVVVVVVVVVVVVVVLVVVVVVLVVLVVVLVVLVVVVVVDDPPVSVVVCVVSSVVSVPDDRDDDDDDPDDDADPDDDDDDDDDDDDDSDRCPPVVPDDPDDPPPPDDDDDDDDDDDDDDDDDDDDDDPDDDPPDDGDDFDQLWDKDDDVQWDWDDDRQKIKIAGAQDPVDQFDKDKIWTPDFLVRSCVVCVVVVQKDKKKKAWAPPLAAKWKWKFAPPDPDPGTFIWTARQQDLDIDGSPFAAADPLSVVRDRDDHGKMKMWMAGQVFLFIWIDINNRTSGTGGTPGHRRMIIMMIDRHRTMMMMHD

Organism: Trypanosoma brucei brucei (strain 927/4 GUTat10.1) (NCBI:txid185431)

Radius of gyration: 47.09 Å; Cα contacts (8 Å, |Δi|>4): 725; chains: 1; bounding box: 160×62×97 Å